Protein AF-0000000076642190 (afdb_homodimer)

Secondary structure (DSSP, 8-state):
-GGGHHHHHHHHHHHHHHHHHHHTTGGGS--TT--HHHHHHHHHHHHHTT-HHHHHHHHHHHHHHTTTSHHHHHHHHHHHHHHHHTT-HHHHHHHHHHHHHH-TT-TTHHHHHHHHHHHHHHH---TTS--HHHHHHHHHHHHHHHH-TT-TTHHHHHHHHHHHHHHHHHHHHHHHHHHHHTT-HHHHHHHHHHHHHH-TTSHHHHHHHHHHHHHHHHHHHTS-HHHHHHHHHHHHHHHHHHHHH-TT-TTHHHHHHHHHHHHHHHHHHHHHHHHHHHHT--------/--TTHHHHHHHHHHHHHHHHHHHTTGGGS--TT--HHHHHHHHHHHHHTT-HHHHHHHHHHHHHHTTTSHHHHHHHHHHHHHHHHTT-HHHHHHHHHHHHHH-TT-TTHHHHHHHHHHHHHHH---TTS--HHHHHHHHHHHHHHHH-TT-TTHHHHHHHHHHHHHHHHHHHHHHHHHHHHTT-HHHHHHHHHHHHHH-TTSHHHHHHHHHHHHHHHHHHHTS-HHHHHHHHHHHHHHHHHHHHH-TT-TTHHHHHHHHHHHHHHHHHHHHHHHHHHHHT--------

Structure (mmCIF, N/CA/C/O backbone):
data_AF-0000000076642190-model_v1
#
loop_
_entity.id
_entity.type
_entity.pdbx_description
1 polymer 'Beta-barrel assembly machine subunit BamD'
#
loop_
_atom_site.group_PDB
_atom_site.id
_atom_site.type_symbol
_atom_site.label_atom_id
_atom_site.label_alt_id
_atom_site.label_comp_id
_atom_site.label_asym_id
_atom_site.label_entity_id
_atom_site.label_seq_id
_atom_site.pdbx_PDB_ins_code
_atom_site.Cartn_x
_atom_site.Cartn_y
_atom_site.Cartn_z
_atom_site.occupancy
_atom_site.B_iso_or_equiv
_atom_site.auth_seq_id
_atom_site.auth_comp_id
_atom_site.auth_asym_id
_atom_site.auth_atom_id
_atom_site.pdbx_PDB_model_num
ATOM 1 N N . MET A 1 1 ? 48.625 30.312 49.156 1 32.28 1 MET A N 1
ATOM 2 C CA . MET A 1 1 ? 47.188 30.219 49.156 1 32.28 1 MET A CA 1
ATOM 3 C C . MET A 1 1 ? 46.625 30.75 47.844 1 32.28 1 MET A C 1
ATOM 5 O O . MET A 1 1 ? 45.406 30.953 47.688 1 32.28 1 MET A O 1
ATOM 9 N N . ILE A 1 2 ? 47.438 31.172 46.812 1 46.28 2 ILE A N 1
ATOM 10 C CA . ILE A 1 2 ? 47.219 32 45.625 1 46.28 2 ILE A CA 1
ATOM 11 C C . ILE A 1 2 ? 46.438 31.219 44.594 1 46.28 2 ILE A C 1
ATOM 13 O O . ILE A 1 2 ? 45.875 31.797 43.656 1 46.28 2 ILE A O 1
ATOM 17 N N . SER A 1 3 ? 46.625 29.922 44.5 1 53.72 3 SER A N 1
ATOM 18 C CA . SER A 1 3 ? 46.344 29.25 43.219 1 53.72 3 SER A CA 1
ATOM 19 C C . SER A 1 3 ? 44.875 28.984 43.031 1 53.72 3 SER A C 1
ATOM 21 O O . SER A 1 3 ? 44.438 28.453 42 1 53.72 3 SER A O 1
ATOM 23 N N . ASN A 1 4 ? 44.062 29.094 44.094 1 54.88 4 ASN A N 1
ATOM 24 C CA . ASN A 1 4 ? 42.688 28.594 43.938 1 54.88 4 ASN A CA 1
ATOM 25 C C . ASN A 1 4 ? 41.781 29.641 43.281 1 54.88 4 ASN A C 1
ATOM 27 O O . ASN A 1 4 ? 40.562 29.453 43.188 1 54.88 4 ASN A O 1
ATOM 31 N N . SER A 1 5 ? 42.375 30.875 43.031 1 60.66 5 SER A N 1
ATOM 32 C CA . SER A 1 5 ? 41.531 31.969 42.531 1 60.66 5 SER A CA 1
ATOM 33 C C . SER A 1 5 ? 41.219 31.781 41.031 1 60.66 5 SER A C 1
ATOM 35 O O . SER A 1 5 ? 40.188 32.25 40.562 1 60.66 5 SER A O 1
ATOM 37 N N . THR A 1 6 ? 42.062 31.031 40.281 1 64.56 6 THR A N 1
ATOM 38 C CA . THR A 1 6 ? 41.844 30.906 38.844 1 64.56 6 THR A CA 1
ATOM 39 C C . THR A 1 6 ? 40.719 29.953 38.562 1 64.56 6 THR A C 1
ATOM 41 O O . THR A 1 6 ? 39.969 30.125 37.594 1 64.56 6 THR A O 1
ATOM 44 N N . SER A 1 7 ? 40.531 29 39.531 1 65.19 7 SER A N 1
ATOM 45 C CA . SER A 1 7 ? 39.469 28.031 39.281 1 65.19 7 SER A CA 1
ATOM 46 C C . SER A 1 7 ? 38.094 28.641 39.531 1 65.19 7 SER A C 1
ATOM 48 O O . SER A 1 7 ? 37.156 28.422 38.75 1 65.19 7 SER A O 1
ATOM 50 N N . PHE A 1 8 ? 38.156 29.562 40.562 1 63.38 8 PHE A N 1
ATOM 51 C CA . PHE A 1 8 ? 36.844 30.156 40.875 1 63.38 8 PHE A CA 1
ATOM 52 C C . PHE A 1 8 ? 36.406 31.156 39.812 1 63.38 8 PHE A C 1
ATOM 54 O O . PHE A 1 8 ? 35.25 31.219 39.469 1 63.38 8 PHE A O 1
ATOM 61 N N . PHE A 1 9 ? 37.406 31.875 39.156 1 61.81 9 PHE A N 1
ATOM 62 C CA . PHE A 1 9 ? 37.094 32.812 38.094 1 61.81 9 PHE A CA 1
ATOM 63 C C . PHE A 1 9 ? 36.625 32.094 36.844 1 61.81 9 PHE A C 1
ATOM 65 O O . PHE A 1 9 ? 35.688 32.5 36.188 1 61.81 9 PHE A O 1
ATOM 72 N N . ARG A 1 10 ? 37.094 30.953 36.562 1 64.94 10 ARG A N 1
ATOM 73 C CA . ARG A 1 10 ? 36.688 30.172 35.406 1 64.94 10 ARG A CA 1
ATOM 74 C C . ARG A 1 10 ? 35.281 29.594 35.625 1 64.94 10 ARG A C 1
ATOM 76 O O . ARG A 1 10 ? 34.5 29.531 34.688 1 64.94 10 ARG A O 1
ATOM 83 N N . ILE A 1 11 ? 35.125 29.391 37 1 70.19 11 ILE A N 1
ATOM 84 C CA . ILE A 1 11 ? 33.781 28.828 37.281 1 70.19 11 ILE A CA 1
ATOM 85 C C . ILE A 1 11 ? 32.75 29.938 37.281 1 70.19 11 ILE A C 1
ATOM 87 O O . ILE A 1 11 ? 31.656 29.766 36.75 1 70.19 11 ILE A O 1
ATOM 91 N N . SER A 1 12 ? 33.125 31.078 37.75 1 65.81 12 SER A N 1
ATOM 92 C CA . SER A 1 12 ? 32.156 32.188 37.719 1 65.81 12 SER A CA 1
ATOM 93 C C . SER A 1 12 ? 31.922 32.688 36.312 1 65.81 12 SER A C 1
ATOM 95 O O . SER A 1 12 ? 30.781 32.969 35.938 1 65.81 12 SER A O 1
ATOM 97 N N . CYS A 1 13 ? 32.969 32.656 35.531 1 63.41 13 CYS A N 1
ATOM 98 C CA . CYS A 1 13 ? 32.781 33.031 34.125 1 63.41 13 CYS A CA 1
ATOM 99 C C . CYS A 1 13 ? 31.938 31.984 33.406 1 63.41 13 CYS A C 1
ATOM 101 O O . CYS A 1 13 ? 31.109 32.312 32.531 1 63.41 13 CYS A O 1
ATOM 103 N N . LEU A 1 14 ? 32.094 30.734 33.844 1 64.31 14 LEU A N 1
ATOM 104 C CA . LEU A 1 14 ? 31.266 29.688 33.219 1 64.31 14 LEU A CA 1
ATOM 105 C C . LEU A 1 14 ? 29.812 29.828 33.656 1 64.31 14 LEU A C 1
ATOM 107 O O . LEU A 1 14 ? 28.891 29.625 32.875 1 64.31 14 LEU A O 1
ATOM 111 N N . MET A 1 15 ? 29.641 30.266 34.875 1 61.72 15 MET A N 1
ATOM 112 C CA . MET A 1 15 ? 28.281 30.438 35.344 1 61.72 15 MET A CA 1
ATOM 113 C C . MET A 1 15 ? 27.625 31.656 34.688 1 61.72 15 MET A C 1
ATOM 115 O O . MET A 1 15 ? 26.438 31.641 34.344 1 61.72 15 MET A O 1
ATOM 119 N N . VAL A 1 16 ? 28.359 32.719 34.438 1 60.5 16 VAL A N 1
ATOM 120 C CA . VAL A 1 16 ? 27.828 33.906 33.781 1 60.5 16 VAL A CA 1
ATOM 121 C C . VAL A 1 16 ? 27.531 33.594 32.312 1 60.5 16 VAL A C 1
ATOM 123 O O . VAL A 1 16 ? 26.531 34.031 31.766 1 60.5 16 VAL A O 1
ATOM 126 N N . ALA A 1 17 ? 28.297 32.75 31.719 1 58.72 17 ALA A N 1
ATOM 127 C CA . ALA A 1 17 ? 28.062 32.375 30.312 1 58.72 17 ALA A CA 1
ATOM 128 C C . ALA A 1 17 ? 26.781 31.547 30.172 1 58.72 17 ALA A C 1
ATOM 130 O O . ALA A 1 17 ? 26.047 31.703 29.203 1 58.72 17 ALA A O 1
ATOM 131 N N . ILE A 1 18 ? 26.484 30.844 31.156 1 57 18 ILE A N 1
ATOM 132 C CA . ILE A 1 18 ? 25.281 30.016 31.078 1 57 18 ILE A CA 1
ATOM 133 C C . ILE A 1 18 ? 24.047 30.906 31.266 1 57 18 ILE A C 1
ATOM 135 O O . ILE A 1 18 ? 23 30.656 30.656 1 57 18 ILE A O 1
ATOM 139 N N . THR A 1 19 ? 24.094 31.969 32.062 1 53.94 19 THR A N 1
ATOM 140 C CA . THR A 1 19 ? 22.922 32.781 32.312 1 53.94 19 THR A CA 1
ATOM 141 C C . THR A 1 19 ? 22.594 33.625 31.062 1 53.94 19 THR A C 1
ATOM 143 O O . THR A 1 19 ? 21.438 34 30.844 1 53.94 19 THR A O 1
ATOM 146 N N . VAL A 1 20 ? 23.5 34.031 30.234 1 51.38 20 VAL A N 1
ATOM 147 C CA . VAL A 1 20 ? 23.188 34.812 29.047 1 51.38 20 VAL A CA 1
ATOM 148 C C . VAL A 1 20 ? 22.422 33.969 28.047 1 51.38 20 VAL A C 1
ATOM 150 O O . VAL A 1 20 ? 21.594 34.469 27.281 1 51.38 20 VAL A O 1
ATOM 153 N N . LEU A 1 21 ? 22.531 32.75 28.078 1 50.72 21 LEU A N 1
ATOM 154 C CA . LEU A 1 21 ? 21.859 31.953 27.047 1 50.72 21 LEU A CA 1
ATOM 155 C C . LEU A 1 21 ? 20.359 31.859 27.328 1 50.72 21 LEU A C 1
ATOM 157 O O . LEU A 1 21 ? 19.578 31.609 26.406 1 50.72 21 LEU A O 1
ATOM 161 N N . ILE A 1 22 ? 20 32.062 28.547 1 49.31 22 ILE A N 1
ATOM 162 C CA . ILE A 1 22 ? 18.594 31.875 28.875 1 49.31 22 ILE A CA 1
ATOM 163 C C . ILE A 1 22 ? 17.812 33.125 28.531 1 49.31 22 ILE A C 1
ATOM 165 O O . ILE A 1 22 ? 16.641 33.062 28.141 1 49.31 22 ILE A O 1
ATOM 169 N N . SER A 1 23 ? 18.297 34.344 28.578 1 49.44 23 SER A N 1
ATOM 170 C CA . SER A 1 23 ? 17.531 35.594 28.531 1 49.44 23 SER A CA 1
ATOM 171 C C . SER A 1 23 ? 16.969 35.812 27.141 1 49.44 23 SER A C 1
ATOM 173 O O . SER A 1 23 ? 15.945 36.5 26.984 1 49.44 23 SER A O 1
ATOM 175 N N . CYS A 1 24 ? 17.484 35.5 26.078 1 51.12 24 CYS A N 1
ATOM 176 C CA . CYS A 1 24 ? 17.156 35.844 24.703 1 51.12 24 CYS A CA 1
ATOM 177 C C . CYS A 1 24 ? 15.898 35.094 24.25 1 51.12 24 CYS A C 1
ATOM 179 O O . CYS A 1 24 ? 15.375 35.375 23.172 1 51.12 24 CYS A O 1
ATOM 181 N N . LYS A 1 25 ? 15.461 34.156 24.812 1 57.41 25 LYS A N 1
ATOM 182 C CA . LYS A 1 25 ? 14.383 33.312 24.312 1 57.41 25 LYS A CA 1
ATOM 183 C C . LYS A 1 25 ? 13.055 34.062 24.312 1 57.41 25 LYS A C 1
ATOM 185 O O . LYS A 1 25 ? 12.281 33.969 23.359 1 57.41 25 LYS A O 1
ATOM 190 N N . ASN A 1 26 ? 12.734 34.969 25.328 1 60.22 26 ASN A N 1
ATOM 191 C CA . ASN A 1 26 ? 11.414 35.562 25.547 1 60.22 26 ASN A CA 1
ATOM 192 C C . ASN A 1 26 ? 11.148 36.719 24.594 1 60.22 26 ASN A C 1
ATOM 194 O O . ASN A 1 26 ? 10.016 36.906 24.141 1 60.22 26 ASN A O 1
ATOM 198 N N . GLU A 1 27 ? 12.164 37.375 24.047 1 65.5 27 GLU A N 1
ATOM 199 C CA . GLU A 1 27 ? 11.969 38.562 23.219 1 65.5 27 GLU A CA 1
ATOM 200 C C . GLU A 1 27 ? 11.57 38.156 21.797 1 65.5 27 GLU A C 1
ATOM 202 O O . GLU A 1 27 ? 10.93 38.938 21.094 1 65.5 27 GLU A O 1
ATOM 207 N N . ASP A 1 28 ? 11.664 36.938 21.469 1 76.62 28 ASP A N 1
ATOM 208 C CA . ASP A 1 28 ? 11.445 36.531 20.094 1 76.62 28 ASP A CA 1
ATOM 209 C C . ASP A 1 28 ? 10.031 35.969 19.906 1 76.62 28 ASP A C 1
ATOM 211 O O . ASP A 1 28 ? 9.602 35.719 18.781 1 76.62 28 ASP A O 1
ATOM 215 N N . LEU A 1 29 ? 9.383 36 20.953 1 85.31 29 LEU A N 1
ATOM 216 C CA . LEU A 1 29 ? 8.008 35.5 20.828 1 85.31 29 LEU A CA 1
ATOM 217 C C . LEU A 1 29 ? 7.062 36.656 20.453 1 85.31 29 LEU A C 1
ATOM 219 O O . LEU A 1 29 ? 7.285 37.812 20.828 1 85.31 29 LEU A O 1
ATOM 223 N N . ILE A 1 30 ? 6.113 36.281 19.641 1 89.31 30 ILE A N 1
ATOM 224 C CA . ILE A 1 30 ? 5.102 37.25 19.25 1 89.31 30 ILE A CA 1
ATOM 225 C C . ILE A 1 30 ? 4.336 37.719 20.484 1 89.31 30 ILE A C 1
ATOM 227 O O . ILE A 1 30 ? 3.979 36.938 21.344 1 89.31 30 ILE A O 1
ATOM 231 N N . GLN A 1 31 ? 4.168 39.094 20.609 1 84.56 31 GLN A N 1
ATOM 232 C CA . GLN A 1 31 ? 3.436 39.688 21.703 1 84.56 31 GLN A CA 1
ATOM 233 C C . GLN A 1 31 ? 2.154 40.375 21.219 1 84.56 31 GLN A C 1
ATOM 235 O O . GLN A 1 31 ? 2.037 40.688 20.031 1 84.56 31 GLN A O 1
ATOM 240 N N . ARG A 1 32 ? 1.308 40.469 22.156 1 83.75 32 ARG A N 1
ATOM 241 C CA . ARG A 1 32 ? 0.072 41.188 21.828 1 83.75 32 ARG A CA 1
ATOM 242 C C . ARG A 1 32 ? 0.361 42.594 21.344 1 83.75 32 ARG A C 1
ATOM 244 O O . ARG A 1 32 ? 1.18 43.312 21.922 1 83.75 32 ARG A O 1
ATOM 251 N N . GLY A 1 33 ? -0.269 42.969 20.25 1 84.75 33 GLY A N 1
ATOM 252 C CA . GLY A 1 33 ? -0.101 44.281 19.719 1 84.75 33 GLY A CA 1
ATOM 253 C C . GLY A 1 33 ? 0.952 44.375 18.625 1 84.75 33 GLY A C 1
ATOM 254 O O . GLY A 1 33 ? 1.081 45.375 17.938 1 84.75 33 GLY A O 1
ATOM 255 N N . ASP A 1 34 ? 1.653 43.25 18.453 1 90.94 34 ASP A N 1
ATOM 256 C CA . ASP A 1 34 ? 2.623 43.25 17.359 1 90.94 34 ASP A CA 1
ATOM 257 C C . ASP A 1 34 ? 1.938 43.469 16.016 1 90.94 34 ASP A C 1
ATOM 259 O O . ASP A 1 34 ? 0.86 42.938 15.766 1 90.94 34 ASP A O 1
ATOM 263 N N . THR A 1 35 ? 2.549 44.375 15.25 1 94.5 35 THR A N 1
ATOM 264 C CA . THR A 1 35 ? 2.078 44.5 13.867 1 94.5 35 THR A CA 1
ATOM 265 C C . THR A 1 35 ? 2.418 43.25 13.07 1 94.5 35 THR A C 1
ATOM 267 O O . THR A 1 35 ? 3.252 42.438 13.5 1 94.5 35 THR A O 1
ATOM 270 N N . LEU A 1 36 ? 1.825 43.094 11.977 1 96.06 36 LEU A N 1
ATOM 271 C CA . LEU A 1 36 ? 2.051 41.906 11.117 1 96.06 36 LEU A CA 1
ATOM 272 C C . LEU A 1 36 ? 3.514 41.844 10.695 1 96.06 36 LEU A C 1
ATOM 274 O O . LEU A 1 36 ? 4.137 40.781 10.82 1 96.06 36 LEU A O 1
ATOM 278 N N . PRO A 1 37 ? 4.184 42.875 10.227 1 97.12 37 PRO A N 1
ATOM 279 C CA . PRO A 1 37 ? 5.605 42.812 9.891 1 97.12 37 PRO A CA 1
ATOM 280 C C . PRO A 1 37 ? 6.48 42.438 11.086 1 97.12 37 PRO A C 1
ATOM 282 O O . PRO A 1 37 ? 7.438 41.656 10.938 1 97.12 37 PRO A O 1
ATOM 285 N N . THR A 1 38 ? 6.109 42.938 12.203 1 96.44 38 THR A N 1
ATOM 286 C CA . THR A 1 38 ? 6.875 42.625 13.406 1 96.44 38 THR A CA 1
ATOM 287 C C . THR A 1 38 ? 6.719 41.156 13.773 1 96.44 38 THR A C 1
ATOM 289 O O . THR A 1 38 ? 7.699 40.5 14.102 1 96.44 38 THR A O 1
ATOM 292 N N . ALA A 1 39 ? 5.484 40.688 13.734 1 96.44 39 ALA A N 1
ATOM 293 C CA . ALA A 1 39 ? 5.223 39.281 14.016 1 96.44 39 ALA A CA 1
ATOM 294 C C . ALA A 1 39 ? 6 38.375 13.062 1 96.44 39 ALA A C 1
ATOM 296 O O . ALA A 1 39 ? 6.594 37.375 13.484 1 96.44 39 ALA A O 1
ATOM 297 N N . TYR A 1 40 ? 6.047 38.75 11.867 1 97.88 40 TYR A N 1
ATOM 298 C CA . TYR A 1 40 ? 6.77 37.969 10.867 1 97.88 40 TYR A CA 1
ATOM 299 C C . TYR A 1 40 ? 8.266 37.969 11.156 1 97.88 40 TYR A C 1
ATOM 301 O O . TYR A 1 40 ? 8.914 36.906 11.086 1 97.88 40 TYR A O 1
ATOM 309 N N . LYS A 1 41 ? 8.797 39.094 11.414 1 97.62 41 LYS A N 1
ATOM 310 C CA . LYS A 1 41 ? 10.227 39.219 11.703 1 97.62 41 LYS A CA 1
ATOM 311 C C . LYS A 1 41 ? 10.609 38.344 12.906 1 97.62 41 LYS A C 1
ATOM 313 O O . LYS A 1 41 ? 11.656 37.688 12.891 1 97.62 41 LYS A O 1
ATOM 318 N N . LYS A 1 42 ? 9.812 38.375 13.883 1 96.94 42 LYS A N 1
ATOM 319 C CA . LYS A 1 42 ? 10.07 37.531 15.055 1 96.94 42 LYS A CA 1
ATOM 320 C C . LYS A 1 42 ? 10.016 36.062 14.711 1 96.94 42 LYS A C 1
ATOM 322 O O . LYS A 1 42 ? 10.836 35.281 15.188 1 96.94 42 LYS A O 1
ATOM 327 N N . SER A 1 43 ? 9 35.719 13.922 1 97.94 43 SER A N 1
ATOM 328 C CA . SER A 1 43 ? 8.875 34.312 13.477 1 97.94 43 SER A CA 1
ATOM 329 C C . SER A 1 43 ? 10.109 33.875 12.703 1 97.94 43 SER A C 1
ATOM 331 O O . SER A 1 43 ? 10.633 32.781 12.93 1 97.94 43 SER A O 1
ATOM 333 N N . MET A 1 44 ? 10.609 34.719 11.836 1 98.25 44 MET A N 1
ATOM 334 C CA . MET A 1 44 ? 11.797 34.406 11.047 1 98.25 44 MET A CA 1
ATOM 335 C C . MET A 1 44 ? 13.023 34.281 11.938 1 98.25 44 MET A C 1
ATOM 337 O O . MET A 1 44 ? 13.906 33.469 11.68 1 98.25 44 MET A O 1
ATOM 341 N N . SER A 1 45 ? 13.078 35.125 12.93 1 97.75 45 SER A N 1
ATOM 342 C CA . SER A 1 45 ? 14.195 35.062 13.867 1 97.75 45 SER A CA 1
ATOM 343 C C . SER A 1 45 ? 14.234 33.688 14.57 1 97.75 45 SER A C 1
ATOM 345 O O . SER A 1 45 ? 15.305 33.094 14.719 1 97.75 45 SER A O 1
ATOM 347 N N . LEU A 1 46 ? 13.062 33.25 15 1 97.69 46 LEU A N 1
ATOM 348 C CA . LEU A 1 46 ? 12.969 31.906 15.602 1 97.69 46 LEU A CA 1
ATOM 349 C C . LEU A 1 46 ? 13.445 30.828 14.633 1 97.69 46 LEU A C 1
ATOM 351 O O . LEU A 1 46 ? 14.219 29.953 15.016 1 97.69 46 LEU A O 1
ATOM 355 N N . PHE A 1 47 ? 13.055 30.953 13.445 1 98.31 47 PHE A N 1
ATOM 356 C CA . PHE A 1 47 ? 13.422 29.984 12.422 1 98.31 47 PHE A CA 1
ATOM 357 C C . PHE A 1 47 ? 14.922 29.984 12.18 1 98.31 47 PHE A C 1
ATOM 359 O O . PHE A 1 47 ? 15.555 28.922 12.133 1 98.31 47 PHE A O 1
ATOM 366 N N . GLN A 1 48 ? 15.461 31.125 12.031 1 98 48 GLN A N 1
ATOM 367 C CA . GLN A 1 48 ? 16.875 31.281 11.734 1 98 48 GLN A CA 1
ATOM 368 C C . GLN A 1 48 ? 17.734 30.797 12.906 1 98 48 GLN A C 1
ATOM 370 O O . GLN A 1 48 ? 18.859 30.344 12.711 1 98 48 GLN A O 1
ATOM 375 N N . SER A 1 49 ? 17.188 30.828 14.094 1 97.25 49 SER A N 1
ATOM 376 C CA . SER A 1 49 ? 17.906 30.391 15.289 1 97.25 49 SER A CA 1
ATOM 377 C C . SER A 1 49 ? 17.75 28.891 15.516 1 97.25 49 SER A C 1
ATOM 379 O O . SER A 1 49 ? 18.266 28.344 16.484 1 97.25 49 SER A O 1
ATOM 381 N N . GLY A 1 50 ? 16.938 28.234 14.695 1 97.5 50 GLY A N 1
ATOM 382 C CA . GLY A 1 50 ? 16.766 26.781 14.789 1 97.5 50 GLY A CA 1
ATOM 383 C C . GLY A 1 50 ? 15.664 26.375 15.75 1 97.5 50 GLY A C 1
ATOM 384 O O . GLY A 1 50 ? 15.5 25.188 16.047 1 97.5 50 GLY A O 1
ATOM 385 N N . GLU A 1 51 ? 15.031 27.328 16.281 1 97.31 51 GLU A N 1
ATOM 386 C CA . GLU A 1 51 ? 13.898 27.047 17.156 1 97.31 51 GLU A CA 1
ATOM 387 C C . GLU A 1 51 ? 12.648 26.719 16.344 1 97.31 51 GLU A C 1
ATOM 389 O O . GLU A 1 51 ? 11.648 27.438 16.422 1 97.31 51 GLU A O 1
ATOM 394 N N . TYR A 1 52 ? 12.609 25.609 15.734 1 98 52 TYR A N 1
ATOM 395 C CA . TYR A 1 52 ? 11.648 25.312 14.672 1 98 52 TYR A CA 1
ATOM 396 C C . TYR A 1 52 ? 10.258 25.094 15.242 1 98 52 TYR A C 1
ATOM 398 O O . TYR A 1 52 ? 9.258 25.469 14.625 1 98 52 TYR A O 1
ATOM 406 N N . SER A 1 53 ? 10.172 24.469 16.406 1 95.69 53 SER A N 1
ATOM 407 C CA . SER A 1 53 ? 8.859 24.281 17 1 95.69 53 SER A CA 1
ATOM 408 C C . SER A 1 53 ? 8.188 25.609 17.312 1 95.69 53 SER A C 1
ATOM 410 O O . SER A 1 53 ? 7.023 25.828 16.969 1 95.69 53 SER A O 1
ATOM 412 N N . ASP A 1 54 ? 8.938 26.484 17.922 1 94.88 54 ASP A N 1
ATOM 413 C CA . ASP A 1 54 ? 8.422 27.812 18.234 1 94.88 54 ASP A CA 1
ATOM 414 C C . ASP A 1 54 ? 8.148 28.609 16.953 1 94.88 54 ASP A C 1
ATOM 416 O O . ASP A 1 54 ? 7.164 29.344 16.891 1 94.88 54 ASP A O 1
ATOM 420 N N . ALA A 1 55 ? 9.031 28.422 16.031 1 97.69 55 ALA A N 1
ATOM 421 C CA . ALA A 1 55 ? 8.836 29.109 14.758 1 97.69 55 ALA A CA 1
ATOM 422 C C . ALA A 1 55 ? 7.527 28.688 14.102 1 97.69 55 ALA A C 1
ATOM 424 O O . ALA A 1 55 ? 6.793 29.531 13.57 1 97.69 55 ALA A O 1
ATOM 425 N N . ALA A 1 56 ? 7.234 27.375 14.117 1 96.81 56 ALA A N 1
ATOM 426 C CA . ALA A 1 56 ? 5.992 26.875 13.523 1 96.81 56 ALA A CA 1
ATOM 427 C C . ALA A 1 56 ? 4.777 27.562 14.148 1 96.81 56 ALA A C 1
ATOM 429 O O . ALA A 1 56 ? 3.896 28.047 13.438 1 96.81 56 ALA A O 1
ATOM 430 N N . GLU A 1 57 ? 4.805 27.672 15.438 1 93.06 57 GLU A N 1
ATOM 431 C CA . GLU A 1 57 ? 3.701 28.312 16.141 1 93.06 57 GLU A CA 1
ATOM 432 C C . GLU A 1 57 ? 3.602 29.781 15.766 1 93.06 57 GLU A C 1
ATOM 434 O O . GLU A 1 57 ? 2.504 30.312 15.57 1 93.06 57 GLU A O 1
ATOM 439 N N . ALA A 1 58 ? 4.695 30.391 15.734 1 95.19 58 ALA A N 1
ATOM 440 C CA . ALA A 1 58 ? 4.73 31.812 15.391 1 95.19 58 ALA A CA 1
ATOM 441 C C . ALA A 1 58 ? 4.238 32.031 13.961 1 95.19 58 ALA A C 1
ATOM 443 O O . ALA A 1 58 ? 3.467 32.969 13.711 1 95.19 58 ALA A O 1
ATOM 444 N N . PHE A 1 59 ? 4.605 31.188 13.023 1 97.5 59 PHE A N 1
ATOM 445 C CA . PHE A 1 59 ? 4.164 31.344 11.641 1 97.5 59 PHE A CA 1
ATOM 446 C C . PHE A 1 59 ? 2.664 31.094 11.523 1 97.5 59 PHE A C 1
ATOM 448 O O . PHE A 1 59 ? 1.989 31.719 10.703 1 97.5 59 PHE A O 1
ATOM 455 N N . GLU A 1 60 ? 2.174 30.172 12.305 1 94.62 60 GLU A N 1
ATOM 456 C CA . GLU A 1 60 ? 0.727 29.984 12.32 1 94.62 60 GLU A CA 1
ATOM 457 C C . GLU A 1 60 ? -0 31.266 12.695 1 94.62 60 GLU A C 1
ATOM 459 O O . GLU A 1 60 ? -1.03 31.594 12.102 1 94.62 60 GLU A O 1
ATOM 464 N N . THR A 1 61 ? 0.531 32 13.648 1 92.5 61 THR A N 1
ATOM 465 C CA . THR A 1 61 ? -0.039 33.281 14.055 1 92.5 61 THR A CA 1
ATOM 466 C C . THR A 1 61 ? 0.025 34.281 12.914 1 92.5 61 THR A C 1
ATOM 468 O O . THR A 1 61 ? -0.952 35 12.641 1 92.5 61 THR A O 1
ATOM 471 N N . VAL A 1 62 ? 1.113 34.312 12.258 1 96.38 62 VAL A N 1
ATOM 472 C CA . VAL A 1 62 ? 1.301 35.219 11.141 1 96.38 62 VAL A CA 1
ATOM 473 C C . VAL A 1 62 ? 0.309 34.906 10.023 1 96.38 62 VAL A C 1
ATOM 475 O O . VAL A 1 62 ? -0.24 35.812 9.391 1 96.38 62 VAL A O 1
ATOM 478 N N . ILE A 1 63 ? 0.078 33.625 9.75 1 95.5 63 ILE A N 1
ATOM 479 C CA . ILE A 1 63 ? -0.864 33.188 8.727 1 95.5 63 ILE A CA 1
ATOM 480 C C . ILE A 1 63 ? -2.268 33.688 9.078 1 95.5 63 ILE A C 1
ATOM 482 O O . ILE A 1 63 ? -2.988 34.188 8.211 1 95.5 63 ILE A O 1
ATOM 486 N N . GLU A 1 64 ? -2.598 33.594 10.312 1 89.19 64 GLU A N 1
ATOM 487 C CA . GLU A 1 64 ? -3.924 34 10.766 1 89.19 64 GLU A CA 1
ATOM 488 C C . GLU A 1 64 ? -4.105 35.531 10.641 1 89.19 64 GLU A C 1
ATOM 490 O O . GLU A 1 64 ? -5.141 36 10.156 1 89.19 64 GLU A O 1
ATOM 495 N N . LEU A 1 65 ? -3.096 36.25 11.008 1 90.44 65 LEU A N 1
ATOM 496 C CA . LEU A 1 65 ? -3.148 37.719 11.008 1 90.44 65 LEU A CA 1
ATOM 497 C C . LEU A 1 65 ? -3.059 38.25 9.586 1 90.44 65 LEU A C 1
ATOM 499 O O . LEU A 1 65 ? -3.637 39.312 9.289 1 90.44 65 LEU A O 1
ATOM 503 N N . GLY A 1 66 ? -2.355 37.562 8.828 1 94.88 66 GLY A N 1
ATOM 504 C CA . GLY A 1 66 ? -2.027 38.125 7.527 1 94.88 66 GLY A CA 1
ATOM 505 C C . GLY A 1 66 ? -2.662 37.344 6.379 1 94.88 66 GLY A C 1
ATOM 506 O O . GLY A 1 66 ? -2.084 37.25 5.297 1 94.88 66 GLY A O 1
ATOM 507 N N . ARG A 1 67 ? -3.795 36.75 6.609 1 90.81 67 ARG A N 1
ATOM 508 C CA . ARG A 1 67 ? -4.48 36.031 5.543 1 90.81 67 ARG A CA 1
ATOM 509 C C . ARG A 1 67 ? -4.645 36.906 4.305 1 90.81 67 ARG A C 1
ATOM 511 O O . ARG A 1 67 ? -5.078 38.062 4.406 1 90.81 67 ARG A O 1
ATOM 518 N N . GLY A 1 68 ? -4.219 36.406 3.201 1 92.69 68 GLY A N 1
ATOM 519 C CA . GLY A 1 68 ? -4.375 37.125 1.938 1 92.69 68 GLY A CA 1
ATOM 520 C C . GLY A 1 68 ? -3.232 38.094 1.645 1 92.69 68 GLY A C 1
ATOM 521 O O . GLY A 1 68 ? -3.201 38.719 0.586 1 92.69 68 GLY A O 1
ATOM 522 N N . THR A 1 69 ? -2.316 38.281 2.572 1 95.94 69 THR A N 1
ATOM 523 C CA . THR A 1 69 ? -1.178 39.156 2.373 1 95.94 69 THR A CA 1
ATOM 524 C C . THR A 1 69 ? 0.065 38.375 1.979 1 95.94 69 THR A C 1
ATOM 526 O O . THR A 1 69 ? 0.076 37.156 2.059 1 95.94 69 THR A O 1
ATOM 529 N N . ASP A 1 70 ? 1.069 39.094 1.543 1 96.69 70 ASP A N 1
ATOM 530 C CA . ASP A 1 70 ? 2.35 38.5 1.22 1 96.69 70 ASP A CA 1
ATOM 531 C C . ASP A 1 70 ? 2.98 37.844 2.459 1 96.69 70 ASP A C 1
ATOM 533 O O . ASP A 1 70 ? 3.648 36.812 2.361 1 96.69 70 ASP A O 1
ATOM 537 N N . TYR A 1 71 ? 2.785 38.5 3.553 1 97.38 71 TYR A N 1
ATOM 538 C CA . TYR A 1 71 ? 3.309 37.938 4.789 1 97.38 71 TYR A CA 1
ATOM 539 C C . TYR A 1 71 ? 2.666 36.594 5.09 1 97.38 71 TYR A C 1
ATOM 541 O O . TYR A 1 71 ? 3.34 35.656 5.539 1 97.38 71 TYR A O 1
ATOM 549 N N . GLY A 1 72 ? 1.396 36.5 4.816 1 97.31 72 GLY A N 1
ATOM 550 C CA . GLY A 1 72 ? 0.703 35.25 5.004 1 97.31 72 GLY A CA 1
ATOM 551 C C . GLY A 1 72 ? 1.212 34.156 4.094 1 97.31 72 GLY A C 1
ATOM 552 O O . GLY A 1 72 ? 1.405 33 4.531 1 97.31 72 GLY A O 1
ATOM 553 N N . GLN A 1 73 ? 1.403 34.5 2.91 1 97.94 73 GLN A N 1
ATOM 554 C CA . GLN A 1 73 ? 1.935 33.531 1.936 1 97.94 73 GLN A CA 1
ATOM 555 C C . GLN A 1 73 ? 3.314 33.031 2.354 1 97.94 73 GLN A C 1
ATOM 557 O O . GLN A 1 73 ? 3.562 31.828 2.365 1 97.94 73 GLN A O 1
ATOM 562 N N . GLU A 1 74 ? 4.191 33.938 2.713 1 98.38 74 GLU A N 1
ATOM 563 C CA . GLU A 1 74 ? 5.539 33.562 3.131 1 98.38 74 GLU A CA 1
ATOM 564 C C . GLU A 1 74 ? 5.504 32.688 4.398 1 98.38 74 GLU A C 1
ATOM 566 O O . GLU A 1 74 ? 6.234 31.719 4.516 1 98.38 74 GLU A O 1
ATOM 571 N N . ALA A 1 75 ? 4.633 33.125 5.242 1 98.56 75 ALA A N 1
ATOM 572 C CA . ALA A 1 75 ? 4.52 32.406 6.512 1 98.56 75 ALA A CA 1
ATOM 573 C C . ALA A 1 75 ? 4.055 30.969 6.293 1 98.56 75 ALA A C 1
ATOM 575 O O . ALA A 1 75 ? 4.492 30.047 6.996 1 98.56 75 ALA A O 1
ATOM 576 N N . GLN A 1 76 ? 3.188 30.734 5.355 1 98.25 76 GLN A N 1
ATOM 577 C CA . GLN A 1 76 ? 2.723 29.391 5.051 1 98.25 76 GLN A CA 1
ATOM 578 C C . GLN A 1 76 ? 3.879 28.484 4.617 1 98.25 76 GLN A C 1
ATOM 580 O O . GLN A 1 76 ? 3.977 27.344 5.047 1 98.25 76 GLN A O 1
ATOM 585 N N . PHE A 1 77 ? 4.746 29 3.785 1 98.75 77 PHE A N 1
ATOM 586 C CA . PHE A 1 77 ? 5.906 28.234 3.334 1 98.75 77 PHE A CA 1
ATOM 587 C C . PHE A 1 77 ? 6.844 27.938 4.5 1 98.75 77 PHE A C 1
ATOM 589 O O . PHE A 1 77 ? 7.301 26.797 4.66 1 98.75 77 PHE A O 1
ATOM 596 N N . TYR A 1 78 ? 7.059 28.906 5.285 1 98.81 78 TYR A N 1
ATOM 597 C CA . TYR A 1 78 ? 8.031 28.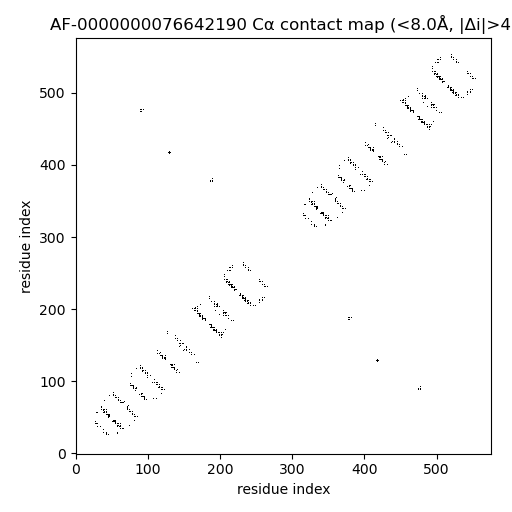734 6.359 1 98.81 78 TYR A CA 1
ATOM 598 C C . TYR A 1 78 ? 7.441 27.922 7.508 1 98.81 78 TYR A C 1
ATOM 600 O O . TYR A 1 78 ? 8.18 27.328 8.297 1 98.81 78 TYR A O 1
ATOM 608 N N . LEU A 1 79 ? 6.113 27.906 7.574 1 98.5 79 LEU A N 1
ATOM 609 C CA . LEU A 1 79 ? 5.492 26.938 8.477 1 98.5 79 LEU A CA 1
ATOM 610 C C . LEU A 1 79 ? 5.852 25.516 8.07 1 98.5 79 LEU A C 1
ATOM 612 O O . LEU A 1 79 ? 6.297 24.719 8.906 1 98.5 79 LEU A O 1
ATOM 616 N N . ALA A 1 80 ? 5.773 25.234 6.832 1 98.88 80 ALA A N 1
ATOM 617 C CA . ALA A 1 80 ? 6.152 23.922 6.316 1 98.88 80 ALA A CA 1
ATOM 618 C C . ALA A 1 80 ? 7.633 23.656 6.559 1 98.88 80 ALA A C 1
ATOM 620 O O . ALA A 1 80 ? 8 22.562 7.027 1 98.88 80 ALA A O 1
ATOM 621 N N . GLU A 1 81 ? 8.453 24.656 6.309 1 98.94 81 GLU A N 1
ATOM 622 C CA . GLU A 1 81 ? 9.883 24.547 6.551 1 98.94 81 GLU A CA 1
ATOM 623 C C . GLU A 1 81 ? 10.18 24.25 8.016 1 98.94 81 GLU A C 1
ATOM 625 O O . GLU A 1 81 ? 11.078 23.469 8.336 1 98.94 81 GLU A O 1
ATOM 630 N N . SER A 1 82 ? 9.484 24.922 8.828 1 98.81 82 SER A N 1
ATOM 631 C CA . SER A 1 82 ? 9.688 24.734 10.258 1 98.81 82 SER A CA 1
ATOM 632 C C . SER A 1 82 ? 9.359 23.297 10.68 1 98.81 82 SER A C 1
ATOM 634 O O . SER A 1 82 ? 10.148 22.656 11.383 1 98.81 82 SER A O 1
ATOM 636 N N . TYR A 1 83 ? 8.273 22.797 10.203 1 98.62 83 TYR A N 1
ATOM 637 C CA . TYR A 1 83 ? 7.91 21.422 10.5 1 98.62 83 TYR A CA 1
ATOM 638 C C . TYR A 1 83 ? 8.938 20.453 9.93 1 98.62 83 TYR A C 1
ATOM 640 O O . TYR A 1 83 ? 9.32 19.484 10.586 1 98.62 83 TYR A O 1
ATOM 648 N N . PHE A 1 84 ? 9.359 20.703 8.789 1 98.88 84 PHE A N 1
ATOM 649 C CA . PHE A 1 84 ? 10.336 19.844 8.141 1 98.88 84 PHE A CA 1
ATOM 650 C C . PHE A 1 84 ? 11.625 19.781 8.953 1 98.88 84 PHE A C 1
ATOM 652 O O . PHE A 1 84 ? 12.133 18.703 9.25 1 98.88 84 PHE A O 1
ATOM 659 N N . ASN A 1 85 ? 12.102 20.938 9.289 1 98.75 85 ASN A N 1
ATOM 660 C CA . ASN A 1 85 ? 13.367 21 10.023 1 98.75 85 ASN A CA 1
ATOM 661 C C . ASN A 1 85 ? 13.219 20.484 11.445 1 98.75 85 ASN A C 1
ATOM 663 O O . ASN A 1 85 ? 14.203 20.109 12.078 1 98.75 85 ASN A O 1
ATOM 667 N N . ASP A 1 86 ? 12.008 20.453 11.953 1 97.94 86 ASP A N 1
ATOM 668 C CA . ASP A 1 86 ? 11.719 19.891 13.273 1 97.94 86 ASP A CA 1
ATOM 669 C C . ASP A 1 86 ? 11.516 18.375 13.203 1 97.94 86 ASP A C 1
ATOM 671 O O . ASP A 1 86 ? 11.18 17.75 14.203 1 97.94 86 ASP A O 1
ATOM 675 N N . GLY A 1 87 ? 11.57 17.719 12.031 1 97.94 87 GLY A N 1
ATOM 676 C CA . GLY A 1 87 ? 11.414 16.297 11.844 1 97.94 87 GLY A CA 1
ATOM 677 C C . GLY A 1 87 ? 9.961 15.852 11.805 1 97.94 87 GLY A C 1
ATOM 678 O O . GLY A 1 87 ? 9.664 14.656 11.859 1 97.94 87 GLY A O 1
ATOM 679 N N . ARG A 1 88 ? 9.078 16.797 11.781 1 97.81 88 ARG A N 1
ATOM 680 C CA . ARG A 1 88 ? 7.652 16.516 11.68 1 97.81 88 ARG A CA 1
ATOM 681 C C . ARG A 1 88 ? 7.203 16.469 10.227 1 97.81 88 ARG A C 1
ATOM 683 O O . ARG A 1 88 ? 6.445 17.328 9.781 1 97.81 88 ARG A O 1
ATOM 690 N N . TYR A 1 89 ? 7.539 15.43 9.578 1 98.69 89 TYR A N 1
ATOM 691 C CA . TYR A 1 89 ? 7.496 15.383 8.125 1 98.69 89 TYR A CA 1
ATOM 692 C C . TYR A 1 89 ? 6.059 15.258 7.625 1 98.69 89 TYR A C 1
ATOM 694 O O . TYR A 1 89 ? 5.719 15.773 6.559 1 98.69 89 TYR A O 1
ATOM 702 N N . LEU A 1 90 ? 5.238 14.539 8.391 1 98.19 90 LEU A N 1
ATOM 703 C CA . LEU A 1 90 ? 3.84 14.445 7.992 1 98.19 90 LEU A CA 1
ATOM 704 C C . LEU A 1 90 ? 3.189 15.828 7.953 1 98.19 90 LEU A C 1
ATOM 706 O O . LEU A 1 90 ? 2.514 16.172 6.984 1 98.19 90 LEU A O 1
ATOM 710 N N . LEU A 1 91 ? 3.426 16.609 8.945 1 98.06 91 LEU A N 1
ATOM 711 C CA . LEU A 1 91 ? 2.879 17.969 9.008 1 98.06 91 LEU A CA 1
ATOM 712 C C . LEU A 1 91 ? 3.506 18.859 7.949 1 98.06 91 LEU A C 1
ATOM 714 O O . LEU A 1 91 ? 2.82 19.672 7.336 1 98.06 91 LEU A O 1
ATOM 718 N N . ALA A 1 92 ? 4.758 18.672 7.828 1 98.81 92 ALA A N 1
ATOM 719 C CA . ALA A 1 92 ? 5.445 19.422 6.789 1 98.81 92 ALA A CA 1
ATOM 720 C C . ALA A 1 92 ? 4.809 19.188 5.422 1 98.81 92 ALA A C 1
ATOM 722 O O . ALA A 1 92 ? 4.477 20.141 4.715 1 98.81 92 ALA A O 1
ATOM 723 N N . SER A 1 93 ? 4.621 17.922 5.082 1 98.69 93 SER A N 1
ATOM 724 C CA . SER A 1 93 ? 4.039 17.578 3.787 1 98.69 93 SER A CA 1
ATOM 725 C C . SER A 1 93 ? 2.66 18.203 3.619 1 98.69 93 SER A C 1
ATOM 727 O O . SER A 1 93 ? 2.344 18.75 2.559 1 98.69 93 SER A O 1
ATOM 729 N N . ALA A 1 94 ? 1.889 18.156 4.629 1 97.31 94 ALA A N 1
ATOM 730 C CA . ALA A 1 94 ? 0.548 18.734 4.574 1 97.31 94 ALA A CA 1
ATOM 731 C C . ALA A 1 94 ? 0.609 20.25 4.355 1 97.31 94 ALA A C 1
ATOM 733 O O . ALA A 1 94 ? -0.167 20.797 3.572 1 97.31 94 ALA A O 1
ATOM 734 N N . GLU A 1 95 ? 1.492 20.922 5.027 1 98.44 95 GLU A N 1
ATOM 735 C CA . GLU A 1 95 ? 1.585 22.375 4.934 1 98.44 95 GLU A CA 1
ATOM 736 C C . GLU A 1 95 ? 2.178 22.812 3.592 1 98.44 95 GLU A C 1
ATOM 738 O O . GLU A 1 95 ? 1.806 23.844 3.045 1 98.44 95 GLU A O 1
ATOM 743 N N . TYR A 1 96 ? 3.096 22.016 3.047 1 98.75 96 TYR A N 1
ATOM 744 C CA . TYR A 1 96 ? 3.562 22.281 1.69 1 98.75 96 TYR A CA 1
ATOM 745 C C . TYR A 1 96 ? 2.422 22.156 0.688 1 98.75 96 TYR A C 1
ATOM 747 O O . TYR A 1 96 ? 2.277 23 -0.205 1 98.75 96 TYR A O 1
ATOM 755 N N . ALA A 1 97 ? 1.685 21.125 0.891 1 97.94 97 ALA A N 1
ATOM 756 C CA . ALA A 1 97 ? 0.541 20.922 0.005 1 97.94 97 ALA A CA 1
ATOM 757 C C . ALA A 1 97 ? -0.447 22.094 0.115 1 97.94 97 ALA A C 1
ATOM 759 O O . ALA A 1 97 ? -0.979 22.547 -0.895 1 97.94 97 ALA A O 1
ATOM 760 N N . ARG A 1 98 ? -0.657 22.5 1.284 1 96.31 98 ARG A N 1
ATOM 761 C CA . ARG A 1 98 ? -1.544 23.641 1.489 1 96.31 98 ARG A CA 1
ATOM 762 C C . ARG A 1 98 ? -1.005 24.891 0.794 1 96.31 98 ARG A C 1
ATOM 764 O O . ARG A 1 98 ? -1.761 25.625 0.158 1 96.31 98 ARG A O 1
ATOM 771 N N . TYR A 1 99 ? 0.257 25.156 0.895 1 98.25 99 TYR A N 1
ATOM 772 C CA . TYR A 1 99 ? 0.898 26.297 0.25 1 98.25 99 TYR A CA 1
ATOM 773 C C . TYR A 1 99 ? 0.652 26.281 -1.254 1 98.25 99 TYR A C 1
ATOM 775 O O . TYR A 1 99 ? 0.263 27.297 -1.835 1 98.25 99 TYR A O 1
ATOM 783 N N . THR A 1 100 ? 0.826 25.078 -1.859 1 98.19 100 THR A N 1
ATOM 784 C CA . THR A 1 100 ? 0.727 25 -3.312 1 98.19 100 THR A CA 1
ATOM 785 C C . THR A 1 100 ? -0.726 25.125 -3.764 1 98.19 100 THR A C 1
ATOM 787 O O . THR A 1 100 ? -0.997 25.578 -4.879 1 98.19 100 THR A O 1
ATOM 790 N N . THR A 1 101 ? -1.626 24.797 -2.893 1 96.62 101 THR A N 1
ATOM 791 C CA . THR A 1 101 ? -3.045 24.906 -3.209 1 96.62 101 THR A CA 1
ATOM 792 C C . THR A 1 101 ? -3.525 26.344 -3.057 1 96.62 101 THR A C 1
ATOM 794 O O . THR A 1 101 ? -4.234 26.859 -3.922 1 96.62 101 THR A O 1
ATOM 797 N N . LEU A 1 102 ? -3.082 26.984 -2.043 1 96.19 102 LEU A N 1
ATOM 798 C CA . LEU A 1 102 ? -3.535 28.344 -1.727 1 96.19 102 LEU A CA 1
ATOM 799 C C . LEU A 1 102 ? -2.883 29.359 -2.648 1 96.19 102 LEU A C 1
ATOM 801 O O . LEU A 1 102 ? -3.477 30.406 -2.951 1 96.19 102 LEU A O 1
ATOM 805 N N . TYR A 1 103 ? -1.717 29.078 -3.064 1 97.12 103 TYR A N 1
ATOM 806 C CA . TYR A 1 103 ? -0.939 30.047 -3.828 1 97.12 103 TYR A CA 1
ATOM 807 C C . TYR A 1 103 ? -0.408 29.422 -5.113 1 97.12 103 TYR A C 1
ATOM 809 O O . TYR A 1 103 ? 0.802 29.25 -5.273 1 97.12 103 TYR A O 1
ATOM 817 N N . PRO A 1 104 ? -1.218 29.25 -6.156 1 95.81 104 PRO A N 1
ATOM 818 C CA . PRO A 1 104 ? -0.862 28.516 -7.371 1 95.81 104 PRO A CA 1
ATOM 819 C C . PRO A 1 104 ? 0.124 29.266 -8.258 1 95.81 104 PRO A C 1
ATOM 821 O O . PRO A 1 104 ? 0.733 28.688 -9.156 1 95.81 104 PRO A O 1
ATOM 824 N N . ARG A 1 105 ? 0.327 30.562 -7.996 1 94.94 105 ARG A N 1
ATOM 825 C CA . ARG A 1 105 ? 1.227 31.344 -8.836 1 94.94 105 ARG A CA 1
ATOM 826 C C . ARG A 1 105 ? 2.461 31.781 -8.055 1 94.94 105 ARG A C 1
ATOM 828 O O . ARG A 1 105 ? 3.25 32.594 -8.539 1 94.94 105 ARG A O 1
ATOM 835 N N . ALA A 1 106 ? 2.592 31.203 -6.879 1 96.75 106 ALA A N 1
ATOM 836 C CA . ALA A 1 106 ? 3.686 31.625 -6.012 1 96.75 106 ALA A CA 1
ATOM 837 C C . ALA A 1 106 ? 5.035 31.172 -6.562 1 96.75 106 ALA A C 1
ATOM 839 O O . ALA A 1 106 ? 5.137 30.109 -7.16 1 96.75 106 ALA A O 1
ATOM 840 N N . ASP A 1 107 ? 6.16 31.906 -6.297 1 95.75 107 ASP A N 1
ATOM 841 C CA . ASP A 1 107 ? 7.508 31.625 -6.781 1 95.75 107 ASP A CA 1
ATOM 842 C C . ASP A 1 107 ? 8.062 30.344 -6.168 1 95.75 107 ASP A C 1
ATOM 844 O O . ASP A 1 107 ? 8.828 29.625 -6.812 1 95.75 107 ASP A O 1
ATOM 848 N N . LYS A 1 108 ? 7.676 30.047 -4.902 1 98.06 108 LYS A N 1
ATOM 849 C CA . LYS A 1 108 ? 8.25 28.906 -4.188 1 98.06 108 LYS A CA 1
ATOM 850 C C . LYS A 1 108 ? 7.414 27.656 -4.395 1 98.06 108 LYS A C 1
ATOM 852 O O . LYS A 1 108 ? 7.609 26.656 -3.709 1 98.06 108 LYS A O 1
ATOM 857 N N . ARG A 1 109 ? 6.473 27.719 -5.32 1 98 109 ARG A N 1
ATOM 858 C CA . ARG A 1 109 ? 5.559 26.609 -5.547 1 98 109 ARG A CA 1
ATOM 859 C C . ARG A 1 109 ? 6.316 25.344 -5.941 1 98 109 ARG A C 1
ATOM 861 O O . ARG A 1 109 ? 6.047 24.266 -5.414 1 98 109 ARG A O 1
ATOM 868 N N . GLU A 1 110 ? 7.285 25.453 -6.848 1 98.31 110 GLU A N 1
ATOM 869 C CA . GLU A 1 110 ? 8.094 24.312 -7.273 1 98.31 110 GLU A CA 1
ATOM 870 C C . GLU A 1 110 ? 8.836 23.703 -6.094 1 98.31 110 GLU A C 1
ATOM 872 O O . GLU A 1 110 ? 8.812 22.469 -5.918 1 98.31 110 GLU A O 1
ATOM 877 N N . GLU A 1 111 ? 9.453 24.562 -5.316 1 98.62 111 GLU A N 1
ATOM 878 C CA . GLU A 1 111 ? 10.18 24.094 -4.141 1 98.62 111 GLU A CA 1
ATOM 879 C C . GLU A 1 111 ? 9.25 23.391 -3.162 1 98.62 111 GLU A C 1
ATOM 881 O O . GLU A 1 111 ? 9.602 22.359 -2.594 1 98.62 111 GLU A O 1
ATOM 886 N N . ALA A 1 112 ? 8.078 23.953 -3.025 1 98.88 112 ALA A N 1
ATOM 887 C CA . ALA A 1 112 ? 7.105 23.375 -2.102 1 98.88 112 ALA A CA 1
ATOM 888 C C . ALA A 1 112 ? 6.656 22 -2.568 1 98.88 112 ALA A C 1
ATOM 890 O O . ALA A 1 112 ? 6.535 21.078 -1.763 1 98.88 112 ALA A O 1
ATOM 891 N N . HIS A 1 113 ? 6.426 21.828 -3.838 1 98.81 113 HIS A N 1
ATOM 892 C CA . HIS A 1 113 ? 6.066 20.516 -4.371 1 98.81 113 HIS A CA 1
ATOM 893 C C . HIS A 1 113 ? 7.18 19.5 -4.133 1 98.81 113 HIS A C 1
ATOM 895 O O . HIS A 1 113 ? 6.914 18.359 -3.75 1 98.81 113 HIS A O 1
ATOM 901 N N . PHE A 1 114 ? 8.422 19.922 -4.359 1 98.88 114 PHE A N 1
ATOM 902 C CA . PHE A 1 114 ? 9.555 19.016 -4.133 1 98.88 114 PHE A CA 1
ATOM 903 C C . PHE A 1 114 ? 9.648 18.625 -2.664 1 98.88 114 PHE A C 1
ATOM 905 O O . PHE A 1 114 ? 9.797 17.453 -2.342 1 98.88 114 PHE A O 1
ATOM 912 N N . LYS A 1 115 ? 9.508 19.578 -1.823 1 98.94 115 LYS A N 1
ATOM 913 C CA . LYS A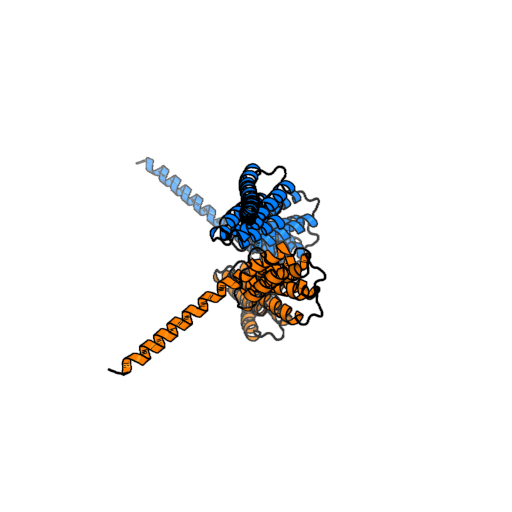 1 115 ? 9.672 19.344 -0.389 1 98.94 115 LYS A CA 1
ATOM 914 C C . LYS A 1 115 ? 8.516 18.516 0.169 1 98.94 115 LYS A C 1
ATOM 916 O O . LYS A 1 115 ? 8.703 17.734 1.098 1 98.94 115 LYS A O 1
ATOM 921 N N . GLU A 1 116 ? 7.34 18.688 -0.426 1 98.88 116 GLU A N 1
ATOM 922 C CA . GLU A 1 116 ? 6.242 17.781 -0.073 1 98.88 116 GLU A CA 1
ATOM 923 C C . GLU A 1 116 ? 6.617 16.328 -0.317 1 98.88 116 GLU A C 1
ATOM 925 O O . GLU A 1 116 ? 6.492 15.492 0.58 1 98.88 116 GLU A O 1
ATOM 930 N N . ALA A 1 117 ? 7.125 16.062 -1.469 1 98.94 117 ALA A N 1
ATOM 931 C CA . ALA A 1 117 ? 7.543 14.711 -1.828 1 98.94 117 ALA A CA 1
ATOM 932 C C . ALA A 1 117 ? 8.68 14.234 -0.928 1 98.94 117 ALA A C 1
ATOM 934 O O . ALA A 1 117 ? 8.656 13.102 -0.439 1 98.94 117 ALA A O 1
ATOM 935 N N . TYR A 1 118 ? 9.609 15.109 -0.682 1 98.94 118 TYR A N 1
ATOM 936 C CA . TYR A 1 118 ? 10.781 14.766 0.117 1 98.94 118 TYR A CA 1
ATOM 937 C C . TYR A 1 118 ? 10.391 14.484 1.562 1 98.94 118 TYR A C 1
ATOM 939 O O . TYR A 1 118 ? 11 13.641 2.223 1 98.94 118 TYR A O 1
ATOM 947 N N . SER A 1 119 ? 9.367 15.195 2.029 1 98.94 119 SER A N 1
ATOM 948 C CA . SER A 1 119 ? 8.859 14.898 3.365 1 98.94 119 SER A CA 1
ATOM 949 C C . SER A 1 119 ? 8.359 13.469 3.463 1 98.94 119 SER A C 1
ATOM 951 O O . SER A 1 119 ? 8.641 12.766 4.438 1 98.94 119 SER A O 1
ATOM 953 N N . TYR A 1 120 ? 7.723 12.969 2.463 1 98.81 120 TYR A N 1
ATOM 954 C CA . TYR A 1 120 ? 7.277 11.578 2.449 1 98.81 120 TYR A CA 1
ATOM 955 C C . TYR A 1 120 ? 8.461 10.633 2.311 1 98.81 120 TYR A C 1
ATOM 957 O O . TYR A 1 120 ? 8.445 9.523 2.855 1 98.81 120 TYR A O 1
ATOM 965 N N . TYR A 1 121 ? 9.469 11.023 1.557 1 98.88 121 TYR A N 1
ATOM 966 C CA . TYR A 1 121 ? 10.695 10.242 1.486 1 98.88 121 TYR A CA 1
ATOM 967 C C . TYR A 1 121 ? 11.281 10.023 2.875 1 98.88 121 TYR A C 1
ATOM 969 O O . TYR A 1 121 ? 11.703 8.906 3.209 1 98.88 121 TYR A O 1
ATOM 977 N N . LYS A 1 122 ? 11.25 11.086 3.643 1 98.81 122 LYS A N 1
ATOM 978 C CA . LYS A 1 122 ? 11.789 11.016 4.996 1 98.81 122 LYS A CA 1
ATOM 979 C C . LYS A 1 122 ? 10.922 10.133 5.891 1 98.81 122 LYS A C 1
ATOM 981 O O . LYS A 1 122 ? 11.414 9.531 6.848 1 98.81 122 LYS A O 1
ATOM 986 N N . LEU A 1 123 ? 9.641 10.008 5.547 1 98.38 123 LEU A N 1
ATOM 987 C CA . LEU A 1 123 ? 8.711 9.188 6.312 1 98.38 123 LEU A CA 1
ATOM 988 C C . LEU A 1 123 ? 8.82 7.723 5.906 1 98.38 123 LEU A C 1
ATOM 990 O O . LEU A 1 123 ? 8.312 6.84 6.605 1 98.38 123 LEU A O 1
ATOM 994 N N . SER A 1 124 ? 9.406 7.43 4.793 1 98.62 124 SER A N 1
ATOM 995 C CA . SER A 1 124 ? 9.508 6.07 4.273 1 98.62 124 SER A CA 1
ATOM 996 C C . SER A 1 124 ? 10.258 5.164 5.242 1 98.62 124 SER A C 1
ATOM 998 O O . SER A 1 124 ? 11.422 5.418 5.566 1 98.62 124 SER A O 1
ATOM 1000 N N . PRO A 1 125 ? 9.617 4.09 5.715 1 97.62 125 PRO A N 1
ATOM 1001 C CA . PRO A 1 125 ? 10.25 3.232 6.719 1 97.62 125 PRO A CA 1
ATOM 1002 C C . PRO A 1 125 ? 11.148 2.166 6.094 1 97.62 125 PRO A C 1
ATOM 1004 O O . PRO A 1 125 ? 11.352 2.156 4.879 1 97.62 125 PRO A O 1
ATOM 1007 N N . ARG A 1 126 ? 11.695 1.309 6.961 1 97.06 126 ARG A N 1
ATOM 1008 C CA . ARG A 1 126 ? 12.43 0.143 6.484 1 97.06 126 ARG A CA 1
ATOM 1009 C C . ARG A 1 126 ? 11.523 -0.78 5.672 1 97.06 126 ARG A C 1
ATOM 1011 O O . ARG A 1 126 ? 10.305 -0.751 5.824 1 97.06 126 ARG A O 1
ATOM 1018 N N . TYR A 1 127 ? 12.094 -1.628 4.828 1 97.31 127 TYR A N 1
ATOM 1019 C CA . TYR A 1 127 ? 11.359 -2.342 3.785 1 97.31 127 TYR A CA 1
ATOM 1020 C C . TYR A 1 127 ? 10.367 -3.322 4.391 1 97.31 127 TYR A C 1
ATOM 1022 O O . TYR A 1 127 ? 9.367 -3.67 3.76 1 97.31 127 TYR A O 1
ATOM 1030 N N . LYS A 1 128 ? 10.555 -3.801 5.637 1 95.25 128 LYS A N 1
ATOM 1031 C CA . LYS A 1 128 ? 9.727 -4.84 6.242 1 95.25 128 LYS A CA 1
ATOM 1032 C C . LYS A 1 128 ? 8.367 -4.289 6.66 1 95.25 128 LYS A C 1
ATOM 1034 O O . LYS A 1 128 ? 7.418 -5.047 6.852 1 95.25 128 LYS A O 1
ATOM 1039 N N . LEU A 1 129 ? 8.266 -2.988 6.816 1 94.25 129 LEU A N 1
ATOM 1040 C CA . LEU A 1 129 ? 7.066 -2.352 7.348 1 94.25 129 LEU A CA 1
ATOM 1041 C C . LEU A 1 129 ? 6.141 -1.914 6.219 1 94.25 129 LEU A C 1
ATOM 1043 O O . LEU A 1 129 ? 6.438 -2.139 5.043 1 94.25 129 LEU A O 1
ATOM 1047 N N . ASP A 1 130 ? 4.934 -1.4 6.625 1 93.88 130 ASP A N 1
ATOM 1048 C CA . ASP A 1 130 ? 3.984 -0.864 5.652 1 93.88 130 ASP A CA 1
ATOM 1049 C C . ASP A 1 130 ? 4.621 0.247 4.82 1 93.88 130 ASP A C 1
ATOM 1051 O O . ASP A 1 130 ? 5.285 1.131 5.363 1 93.88 130 ASP A O 1
ATOM 1055 N N . GLN A 1 131 ? 4.359 0.244 3.479 1 96.5 131 GLN A N 1
ATOM 1056 C CA . GLN A 1 131 ? 5.086 1.109 2.557 1 96.5 131 GLN A CA 1
ATOM 1057 C C . GLN A 1 131 ? 4.18 2.203 1.997 1 96.5 131 GLN A C 1
ATOM 1059 O O . GLN A 1 131 ? 4.387 2.678 0.879 1 96.5 131 GLN A O 1
ATOM 1064 N N . LYS A 1 132 ? 3.205 2.586 2.744 1 94 132 LYS A N 1
ATOM 1065 C CA . LYS A 1 132 ? 2.275 3.615 2.287 1 94 132 LYS A CA 1
ATOM 1066 C C . LYS A 1 132 ? 3.01 4.914 1.969 1 94 132 LYS A C 1
ATOM 1068 O O . LYS A 1 132 ? 2.832 5.484 0.892 1 94 132 LYS A O 1
ATOM 1073 N N . HIS A 1 133 ? 3.855 5.344 2.891 1 97.56 133 HIS A N 1
ATOM 1074 C CA . HIS A 1 133 ? 4.562 6.605 2.695 1 97.56 133 HIS A CA 1
ATOM 1075 C C . HIS A 1 133 ? 5.57 6.5 1.554 1 97.56 133 HIS A C 1
ATOM 1077 O O . HIS A 1 133 ? 5.805 7.473 0.836 1 97.56 133 HIS A O 1
ATOM 1083 N N . THR A 1 134 ? 6.137 5.324 1.374 1 98.56 134 THR A N 1
ATOM 1084 C CA . THR A 1 134 ? 7.043 5.078 0.257 1 98.56 134 THR A CA 1
ATOM 1085 C C . THR A 1 134 ? 6.324 5.285 -1.074 1 98.56 134 THR A C 1
ATOM 1087 O O . THR A 1 134 ? 6.816 6.012 -1.942 1 98.56 134 THR A O 1
ATOM 1090 N N . ARG A 1 135 ? 5.172 4.715 -1.177 1 97.38 135 ARG A N 1
ATOM 1091 C CA . ARG A 1 135 ? 4.398 4.82 -2.41 1 97.38 135 ARG A CA 1
ATOM 1092 C C . ARG A 1 135 ? 3.936 6.254 -2.648 1 97.38 135 ARG A C 1
ATOM 1094 O O . ARG A 1 135 ? 3.961 6.738 -3.781 1 97.38 135 ARG A O 1
ATOM 1101 N N . THR A 1 136 ? 3.527 6.898 -1.576 1 97.75 136 THR A N 1
ATOM 1102 C CA . THR A 1 136 ? 3.107 8.289 -1.694 1 97.75 136 THR A CA 1
ATOM 1103 C C . THR A 1 136 ? 4.266 9.164 -2.166 1 97.75 136 THR A C 1
ATOM 1105 O O . THR A 1 136 ? 4.086 10.039 -3.02 1 97.75 136 THR A O 1
ATOM 1108 N N . ALA A 1 137 ? 5.43 8.93 -1.624 1 98.88 137 ALA A N 1
ATOM 1109 C CA . ALA A 1 137 ? 6.605 9.695 -2.033 1 98.88 137 ALA A CA 1
ATOM 1110 C C . ALA A 1 137 ? 6.883 9.523 -3.525 1 98.88 137 ALA A C 1
ATOM 1112 O O . ALA A 1 137 ? 7.117 10.5 -4.238 1 98.88 137 ALA A O 1
ATOM 1113 N N . ILE A 1 138 ? 6.816 8.305 -3.982 1 98.81 138 ILE A N 1
ATOM 1114 C CA . ILE A 1 138 ? 7.051 8.016 -5.395 1 98.81 138 ILE A CA 1
ATOM 1115 C C . ILE A 1 138 ? 6.043 8.781 -6.25 1 98.81 138 ILE A C 1
ATOM 1117 O O . ILE A 1 138 ? 6.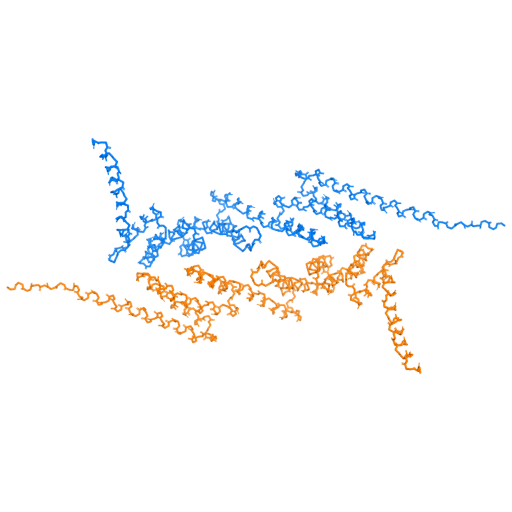422 9.453 -7.215 1 98.81 138 ILE A O 1
ATOM 1121 N N . GLU A 1 139 ? 4.805 8.703 -5.859 1 98.38 139 GLU A N 1
ATOM 1122 C CA . GLU A 1 139 ? 3.746 9.383 -6.602 1 98.38 139 GLU A CA 1
ATOM 1123 C C . GLU A 1 139 ? 3.992 10.891 -6.652 1 98.38 139 GLU A C 1
ATOM 1125 O O . GLU A 1 139 ? 3.861 11.508 -7.707 1 98.38 139 GLU A O 1
ATOM 1130 N N . LYS A 1 140 ? 4.344 11.469 -5.52 1 98.81 140 LYS A N 1
ATOM 1131 C CA . LYS A 1 140 ? 4.539 12.906 -5.43 1 98.81 140 LYS A CA 1
ATOM 1132 C C . LYS A 1 140 ? 5.77 13.352 -6.219 1 98.81 140 LYS A C 1
ATOM 1134 O O . LYS A 1 140 ? 5.754 14.391 -6.875 1 98.81 140 LYS A O 1
ATOM 1139 N N . PHE A 1 141 ? 6.816 12.578 -6.227 1 98.88 141 PHE A N 1
ATOM 1140 C CA . PHE A 1 141 ? 7.996 12.898 -7.023 1 98.88 141 PHE A CA 1
ATOM 1141 C C . PHE A 1 141 ? 7.691 12.773 -8.516 1 98.88 141 PHE A C 1
ATOM 1143 O O . PHE A 1 141 ? 8.18 13.562 -9.32 1 98.88 141 PHE A O 1
ATOM 1150 N N . GLN A 1 142 ? 6.949 11.766 -8.906 1 98.75 142 GLN A N 1
ATOM 1151 C CA . GLN A 1 142 ? 6.566 11.609 -10.305 1 98.75 142 GLN A CA 1
ATOM 1152 C C . GLN A 1 142 ? 5.738 12.797 -10.789 1 98.75 142 GLN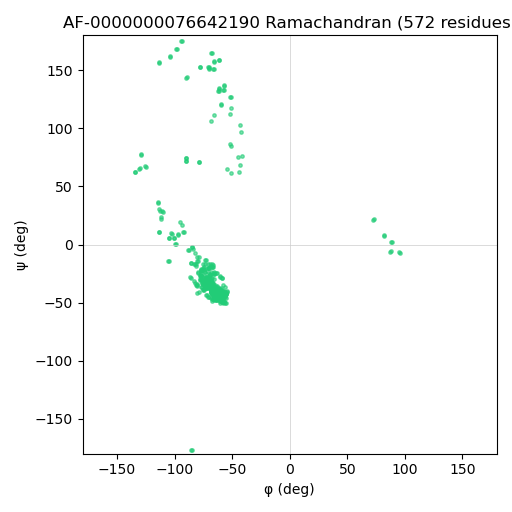 A C 1
ATOM 1154 O O . GLN A 1 142 ? 5.949 13.297 -11.891 1 98.75 142 GLN A O 1
ATOM 1159 N N . LEU A 1 143 ? 4.836 13.188 -9.953 1 98.69 143 LEU A N 1
ATOM 1160 C CA . LEU A 1 143 ? 4.039 14.359 -10.281 1 98.69 143 LEU A CA 1
ATOM 1161 C C . LEU A 1 143 ? 4.918 15.602 -10.414 1 98.69 143 LEU A C 1
ATOM 1163 O O . LEU A 1 143 ? 4.723 16.422 -11.312 1 98.69 143 LEU A O 1
ATOM 1167 N N . TYR A 1 144 ? 5.906 15.727 -9.508 1 98.75 144 TYR A N 1
ATOM 1168 C CA . TYR A 1 144 ? 6.852 16.844 -9.57 1 98.75 144 TYR A CA 1
ATOM 1169 C C . TYR A 1 144 ? 7.594 16.844 -10.898 1 98.75 144 TYR A C 1
ATOM 1171 O O . TYR A 1 144 ? 7.68 17.891 -11.562 1 98.75 144 TYR A O 1
ATOM 1179 N N . ASN A 1 145 ? 8.047 15.68 -11.297 1 98.69 145 ASN A N 1
ATOM 1180 C CA . ASN A 1 145 ? 8.805 15.578 -12.539 1 98.69 145 ASN A CA 1
ATOM 1181 C C . ASN A 1 145 ? 7.934 15.875 -13.758 1 98.69 145 ASN A C 1
ATOM 1183 O O . ASN A 1 145 ? 8.406 16.438 -14.742 1 98.69 145 ASN A O 1
ATOM 1187 N N . SER A 1 146 ? 6.707 15.484 -13.688 1 98.38 146 SER A N 1
ATOM 1188 C CA . SER A 1 146 ? 5.781 15.75 -14.781 1 98.38 146 SER A CA 1
ATOM 1189 C C . SER A 1 146 ? 5.438 17.234 -14.867 1 98.38 146 SER A C 1
ATOM 1191 O O . SER A 1 146 ? 5.324 17.781 -15.969 1 98.38 146 SER A O 1
ATOM 1193 N N . ARG A 1 147 ? 5.32 17.875 -13.719 1 97.81 147 ARG A N 1
ATOM 1194 C CA . ARG A 1 147 ? 4.922 19.281 -13.641 1 97.81 147 ARG A CA 1
ATOM 1195 C C . ARG A 1 147 ? 6.086 20.203 -14 1 97.81 147 ARG A C 1
ATOM 1197 O O . ARG A 1 147 ? 5.887 21.266 -14.602 1 97.81 147 ARG A O 1
ATOM 1204 N N . TYR A 1 148 ? 7.258 19.766 -13.586 1 98.25 148 TYR A N 1
ATOM 1205 C CA . TYR A 1 148 ? 8.445 20.578 -13.766 1 98.25 148 TYR A CA 1
ATOM 1206 C C . TYR A 1 148 ? 9.523 19.828 -14.523 1 98.25 148 TYR A C 1
ATOM 1208 O O . TYR A 1 148 ? 10.633 19.641 -14.016 1 98.25 148 TYR A O 1
ATOM 1216 N N . PRO A 1 149 ? 9.328 19.516 -15.781 1 97.75 149 PRO A N 1
ATOM 1217 C CA . PRO A 1 149 ? 10.25 18.656 -16.531 1 97.75 149 PRO A CA 1
ATOM 1218 C C . PRO A 1 149 ? 11.609 19.328 -16.766 1 97.75 149 PRO A C 1
ATOM 1220 O O . PRO A 1 149 ? 12.609 18.641 -16.984 1 97.75 149 PRO A O 1
ATOM 1223 N N . ASP A 1 150 ? 11.695 20.641 -16.641 1 97.19 150 ASP A N 1
ATOM 1224 C CA . ASP A 1 150 ? 12.938 21.359 -16.906 1 97.19 150 ASP A CA 1
ATOM 1225 C C . ASP A 1 150 ? 13.617 21.797 -15.617 1 97.19 150 ASP A C 1
ATOM 1227 O O . ASP A 1 150 ? 14.625 22.516 -15.641 1 97.19 150 ASP A O 1
ATOM 1231 N N . SER A 1 151 ? 13.109 21.406 -14.539 1 97.38 151 SER A N 1
ATOM 1232 C CA . SER A 1 151 ? 13.68 21.797 -13.25 1 97.38 151 SER A CA 1
ATOM 1233 C C . SER A 1 151 ? 15.07 21.188 -13.055 1 97.38 151 SER A C 1
ATOM 1235 O O . SER A 1 151 ? 15.352 20.094 -13.539 1 97.38 151 SER A O 1
ATOM 1237 N N . GLU A 1 152 ? 15.922 21.875 -12.289 1 96.88 152 GLU A N 1
ATOM 1238 C CA . GLU A 1 152 ? 17.25 21.391 -11.922 1 96.88 152 GLU A CA 1
ATOM 1239 C C . GLU A 1 152 ? 17.188 20.219 -10.961 1 96.88 152 GLU A C 1
ATOM 1241 O O . GLU A 1 152 ? 18.156 19.5 -10.781 1 96.88 152 GLU A O 1
ATOM 1246 N N . ARG A 1 153 ? 16.047 20.016 -10.328 1 98.12 153 ARG A N 1
ATOM 1247 C CA . ARG A 1 153 ? 15.938 18.984 -9.297 1 98.12 153 ARG A CA 1
ATOM 1248 C C . ARG A 1 153 ? 15.281 17.719 -9.844 1 98.12 153 ARG A C 1
ATOM 1250 O O . ARG A 1 153 ? 15.016 16.781 -9.102 1 98.12 153 ARG A O 1
ATOM 1257 N N . VAL A 1 154 ? 15.008 17.656 -11.141 1 98.12 154 VAL A N 1
ATOM 1258 C CA . VAL A 1 154 ? 14.383 16.5 -11.766 1 98.12 154 VAL A CA 1
ATOM 1259 C C . VAL A 1 154 ? 15.266 15.273 -11.57 1 98.12 154 VAL A C 1
ATOM 1261 O O . VAL A 1 154 ? 14.766 14.188 -11.266 1 98.12 154 VAL A O 1
ATOM 1264 N N . LYS A 1 155 ? 16.562 15.438 -11.734 1 98.06 155 LYS A N 1
ATOM 1265 C CA . LYS A 1 155 ? 17.5 14.32 -11.555 1 98.06 155 LYS A CA 1
ATOM 1266 C C . LYS A 1 155 ? 17.5 13.828 -10.109 1 98.06 155 LYS A C 1
ATOM 1268 O O . LYS A 1 155 ? 17.547 12.625 -9.859 1 98.06 155 LYS A O 1
ATOM 1273 N N . GLU A 1 156 ? 17.5 14.781 -9.188 1 98.69 156 GLU A N 1
ATOM 1274 C CA . GLU A 1 156 ? 17.453 14.43 -7.773 1 98.69 156 GLU A CA 1
ATOM 1275 C C . GLU A 1 156 ? 16.172 13.664 -7.441 1 98.69 156 GLU A C 1
ATOM 1277 O O . GLU A 1 156 ? 16.203 12.648 -6.738 1 98.69 156 GLU A O 1
ATOM 1282 N N . ALA A 1 157 ? 15.039 14.148 -7.941 1 98.88 157 ALA A N 1
ATOM 1283 C CA . ALA A 1 157 ? 13.766 13.477 -7.742 1 98.88 157 ALA A CA 1
ATOM 1284 C C . ALA A 1 157 ? 13.797 12.062 -8.328 1 98.88 157 ALA A C 1
ATOM 1286 O O . ALA A 1 157 ? 13.32 11.117 -7.695 1 98.88 157 ALA A O 1
ATOM 1287 N N . ALA A 1 158 ? 14.398 11.898 -9.453 1 98.44 158 ALA A N 1
ATOM 1288 C CA . ALA A 1 158 ? 14.5 10.586 -10.102 1 98.44 158 ALA A CA 1
ATOM 1289 C C . ALA A 1 158 ? 15.336 9.625 -9.266 1 98.44 158 ALA A C 1
ATOM 1291 O O . ALA A 1 158 ? 15.031 8.43 -9.188 1 98.44 158 ALA A O 1
ATOM 1292 N N . GLN A 1 159 ? 16.359 10.148 -8.664 1 98.62 159 GLN A N 1
ATOM 1293 C CA . GLN A 1 159 ? 17.203 9.32 -7.801 1 98.62 159 GLN A CA 1
ATOM 1294 C C . GLN A 1 159 ? 16.422 8.828 -6.582 1 98.62 159 GLN A C 1
ATOM 1296 O O . GLN A 1 159 ? 16.531 7.668 -6.191 1 98.62 159 GLN A O 1
ATOM 1301 N N . TYR A 1 160 ? 15.609 9.758 -5.992 1 98.88 160 TYR A N 1
ATOM 1302 C CA . TYR A 1 160 ? 14.773 9.352 -4.863 1 98.88 160 TYR A CA 1
ATOM 1303 C C . TYR A 1 160 ? 13.766 8.297 -5.281 1 98.88 160 TYR A C 1
ATOM 1305 O O . TYR A 1 160 ? 13.555 7.312 -4.566 1 98.88 160 TYR A O 1
ATOM 1313 N N . ILE A 1 161 ? 13.148 8.445 -6.453 1 98.81 161 ILE A N 1
ATOM 1314 C CA . ILE A 1 161 ? 12.203 7.461 -6.969 1 98.81 161 ILE A CA 1
ATOM 1315 C C . ILE A 1 161 ? 12.898 6.105 -7.113 1 98.81 161 ILE A C 1
ATOM 1317 O O . ILE A 1 161 ? 12.367 5.082 -6.68 1 98.81 161 ILE A O 1
ATOM 1321 N N . THR A 1 162 ? 14.094 6.098 -7.637 1 98.62 162 THR A N 1
ATOM 1322 C CA . THR A 1 162 ? 14.844 4.867 -7.848 1 98.62 162 THR A CA 1
ATOM 1323 C C . THR A 1 162 ? 15.125 4.164 -6.52 1 98.62 162 THR A C 1
ATOM 1325 O O . THR A 1 162 ? 14.938 2.951 -6.402 1 98.62 162 THR A O 1
ATOM 1328 N N . GLU A 1 163 ? 15.539 4.941 -5.562 1 98.75 163 GLU A N 1
ATOM 1329 C CA . GLU A 1 163 ? 15.828 4.387 -4.246 1 98.75 163 GLU A CA 1
ATOM 1330 C C . GLU A 1 163 ? 14.578 3.777 -3.617 1 98.75 163 GLU A C 1
ATOM 1332 O O . GLU A 1 163 ? 14.625 2.678 -3.061 1 98.75 163 GLU A O 1
ATOM 1337 N N . LEU A 1 164 ? 13.492 4.504 -3.715 1 98.94 164 LEU A N 1
ATOM 1338 C CA . LEU A 1 164 ? 12.242 4.055 -3.111 1 98.94 164 LEU A CA 1
ATOM 1339 C C . LEU A 1 164 ? 11.695 2.826 -3.832 1 98.94 164 LEU A C 1
ATOM 1341 O O . LEU A 1 164 ? 11.195 1.897 -3.193 1 98.94 164 LEU A O 1
ATOM 1345 N N . ARG A 1 165 ? 11.781 2.756 -5.121 1 98.62 165 ARG A N 1
ATOM 1346 C CA . ARG A 1 165 ? 11.359 1.59 -5.891 1 98.62 165 ARG A CA 1
ATOM 1347 C C . ARG A 1 165 ? 12.234 0.381 -5.578 1 98.62 165 ARG A C 1
ATOM 1349 O O . ARG A 1 165 ? 11.75 -0.75 -5.531 1 98.62 165 ARG A O 1
ATOM 1356 N N . SER A 1 166 ? 13.5 0.63 -5.383 1 98.62 166 SER A N 1
ATOM 1357 C CA . SER A 1 166 ? 14.391 -0.447 -4.973 1 98.62 166 SER A CA 1
ATOM 1358 C C . SER A 1 166 ? 13.977 -1.03 -3.625 1 98.62 166 SER A C 1
ATOM 1360 O O . SER A 1 166 ? 14.062 -2.242 -3.414 1 98.62 166 SER A O 1
ATOM 1362 N N . LYS A 1 167 ? 13.547 -0.175 -2.764 1 98.62 167 LYS A N 1
ATOM 1363 C CA . LYS A 1 167 ? 13.07 -0.638 -1.462 1 98.62 167 LYS A CA 1
ATOM 1364 C C . LYS A 1 167 ? 11.836 -1.515 -1.606 1 98.62 167 LYS A C 1
ATOM 1366 O O . LYS A 1 167 ? 11.719 -2.547 -0.944 1 98.62 167 LYS A O 1
ATOM 1371 N N . LEU A 1 168 ? 10.922 -1.126 -2.43 1 98.56 168 LEU A N 1
ATOM 1372 C CA . LEU A 1 168 ? 9.734 -1.931 -2.684 1 98.56 168 LEU A CA 1
ATOM 1373 C C . LEU A 1 168 ? 10.109 -3.271 -3.309 1 98.56 168 LEU A C 1
ATOM 1375 O O . LEU A 1 168 ? 9.539 -4.305 -2.953 1 98.56 168 LEU A O 1
ATOM 1379 N N . ALA A 1 169 ? 11.023 -3.318 -4.207 1 98.75 169 ALA A N 1
ATOM 1380 C CA . ALA A 1 169 ? 11.531 -4.547 -4.816 1 98.75 169 ALA A CA 1
ATOM 1381 C C . ALA A 1 169 ? 12.141 -5.473 -3.77 1 98.75 169 ALA A C 1
ATOM 1383 O O . ALA A 1 169 ? 11.891 -6.68 -3.779 1 98.75 169 ALA A O 1
ATOM 1384 N N . LYS A 1 170 ? 12.922 -4.836 -2.928 1 98.75 170 LYS A N 1
ATOM 1385 C CA . LYS A 1 170 ? 13.57 -5.586 -1.853 1 98.75 170 LYS A CA 1
ATOM 1386 C C . LYS A 1 170 ? 12.539 -6.301 -0.985 1 98.75 170 LYS A C 1
ATOM 1388 O O . LYS A 1 170 ? 12.727 -7.465 -0.621 1 98.75 170 LYS A O 1
ATOM 1393 N N . LYS A 1 171 ? 11.523 -5.609 -0.708 1 98.12 171 LYS A N 1
ATOM 1394 C CA . LYS A 1 171 ? 10.469 -6.211 0.107 1 98.12 171 LYS A CA 1
ATOM 1395 C C . LYS A 1 171 ? 9.875 -7.438 -0.58 1 98.12 171 LYS A C 1
ATOM 1397 O O . LYS A 1 171 ? 9.711 -8.484 0.045 1 98.12 171 LYS A O 1
ATOM 1402 N N . LEU A 1 172 ? 9.539 -7.352 -1.847 1 98.38 172 LEU A N 1
ATOM 1403 C CA . LEU A 1 172 ? 9 -8.477 -2.607 1 98.38 172 LEU A CA 1
ATOM 1404 C C . LEU A 1 172 ? 10.008 -9.617 -2.678 1 98.38 172 LEU A C 1
ATOM 1406 O O . LEU A 1 172 ? 9.656 -10.773 -2.459 1 98.38 172 LEU A O 1
ATOM 1410 N N . TYR A 1 173 ? 11.25 -9.297 -2.932 1 98.81 173 TYR A N 1
ATOM 1411 C CA . TYR A 1 173 ? 12.312 -10.289 -3.041 1 98.81 173 TYR A CA 1
ATOM 1412 C C . TYR A 1 173 ? 12.461 -11.078 -1.743 1 98.81 173 TYR A C 1
ATOM 1414 O O . TYR A 1 173 ? 12.562 -12.305 -1.764 1 98.81 173 TYR A O 1
ATOM 1422 N N . TYR A 1 174 ? 12.367 -10.398 -0.688 1 98.56 174 TYR A N 1
ATOM 1423 C CA . TYR A 1 174 ? 12.555 -11.086 0.586 1 98.56 174 TYR A CA 1
ATOM 1424 C C . TYR A 1 174 ? 11.312 -11.883 0.969 1 98.56 174 TYR A C 1
ATOM 1426 O O . TYR A 1 174 ? 11.406 -12.898 1.654 1 98.56 174 TYR A O 1
ATOM 1434 N N . SER A 1 175 ? 10.195 -11.414 0.562 1 97.62 175 SER A N 1
ATOM 1435 C CA . SER A 1 175 ? 9.008 -12.25 0.705 1 97.62 175 SER A CA 1
ATOM 1436 C C . SER A 1 175 ? 9.172 -13.57 -0.054 1 97.62 175 SER A C 1
ATOM 1438 O O . SER A 1 175 ? 8.828 -14.633 0.463 1 97.62 175 SER A O 1
ATOM 1440 N N . ALA A 1 176 ? 9.68 -13.492 -1.26 1 98.69 176 ALA A N 1
ATOM 1441 C CA . ALA A 1 176 ? 9.961 -14.695 -2.033 1 98.69 176 ALA A CA 1
ATOM 1442 C C . ALA A 1 176 ? 10.898 -15.633 -1.27 1 98.69 176 ALA A C 1
ATOM 1444 O O . ALA A 1 176 ? 10.656 -16.844 -1.198 1 98.69 176 ALA A O 1
ATOM 1445 N N . ASN A 1 177 ? 11.906 -15.062 -0.674 1 98.5 177 ASN A N 1
ATOM 1446 C CA . ASN A 1 177 ? 12.883 -15.852 0.064 1 98.5 177 ASN A CA 1
ATOM 1447 C C . ASN A 1 177 ? 12.258 -16.516 1.292 1 98.5 177 ASN A C 1
ATOM 1449 O O . ASN A 1 177 ? 12.633 -17.625 1.659 1 98.5 177 ASN A O 1
ATOM 1453 N N . LEU A 1 178 ? 11.422 -15.781 1.927 1 97.5 178 LEU A N 1
ATOM 1454 C CA . LEU A 1 178 ? 10.734 -16.375 3.062 1 97.5 178 LEU A CA 1
ATOM 1455 C C . LEU A 1 178 ? 9.922 -17.594 2.627 1 97.5 178 LEU A C 1
ATOM 1457 O O . LEU A 1 178 ? 9.953 -18.641 3.287 1 97.5 178 LEU A O 1
ATOM 1461 N N . TYR A 1 179 ? 9.195 -17.469 1.489 1 97.56 179 TYR A N 1
ATOM 1462 C CA . TYR A 1 179 ? 8.422 -18.594 0.959 1 97.56 179 TYR A CA 1
ATOM 1463 C C . TYR A 1 179 ? 9.336 -19.734 0.547 1 97.56 179 TYR A C 1
ATOM 1465 O O . TYR A 1 179 ? 9.008 -20.906 0.761 1 97.56 179 TYR A O 1
ATOM 1473 N N . ARG A 1 180 ? 10.438 -19.453 -0.017 1 98.12 180 ARG A N 1
ATOM 1474 C CA . ARG A 1 180 ? 11.406 -20.484 -0.391 1 98.12 180 ARG A CA 1
ATOM 1475 C C . ARG A 1 180 ? 11.906 -21.234 0.838 1 98.12 180 ARG A C 1
ATOM 1477 O O . ARG A 1 180 ? 11.969 -22.469 0.84 1 98.12 180 ARG A O 1
ATOM 1484 N N . ARG A 1 181 ? 12.195 -20.5 1.914 1 97.25 181 ARG A N 1
ATOM 1485 C CA . ARG A 1 181 ? 12.719 -21.078 3.146 1 97.25 181 ARG A CA 1
ATOM 1486 C C . ARG A 1 181 ? 11.688 -21.984 3.809 1 97.25 181 ARG A C 1
ATOM 1488 O O . ARG A 1 181 ? 12.039 -23 4.422 1 97.25 181 ARG A O 1
ATOM 1495 N N . THR A 1 182 ? 10.5 -21.703 3.619 1 96.56 182 THR A N 1
ATOM 1496 C CA . THR A 1 182 ? 9.445 -22.5 4.234 1 96.56 182 THR A CA 1
ATOM 1497 C C . THR A 1 182 ? 8.922 -23.547 3.254 1 96.56 182 THR A C 1
ATOM 1499 O O . THR A 1 182 ? 7.836 -24.094 3.455 1 96.56 182 THR A O 1
ATOM 1502 N N . LYS A 1 183 ? 9.539 -23.719 2.115 1 96.44 183 LYS A N 1
ATOM 1503 C CA . LYS A 1 183 ? 9.328 -24.75 1.107 1 96.44 183 LYS A CA 1
ATOM 1504 C C . LYS A 1 183 ? 8.023 -24.516 0.347 1 96.44 183 LYS A C 1
ATOM 1506 O O . LYS A 1 183 ? 7.418 -25.453 -0.167 1 96.44 183 LYS A O 1
ATOM 1511 N N . SER A 1 184 ? 7.586 -23.281 0.391 1 96.75 184 SER A N 1
ATOM 1512 C CA . SER A 1 184 ? 6.496 -22.859 -0.481 1 96.75 184 SER A CA 1
ATOM 1513 C C . SER A 1 184 ? 7.023 -22.328 -1.81 1 96.75 184 SER A C 1
ATOM 1515 O O . SER A 1 184 ? 6.852 -21.156 -2.127 1 96.75 184 SER A O 1
ATOM 1517 N N . TYR A 1 185 ? 7.5 -23.234 -2.621 1 97.94 185 TYR A N 1
ATOM 1518 C CA . TYR A 1 185 ? 8.305 -22.891 -3.785 1 97.94 185 TYR A CA 1
ATOM 1519 C C . TYR A 1 185 ? 7.461 -22.172 -4.832 1 97.94 185 TYR A C 1
ATOM 1521 O O . TYR A 1 185 ? 7.922 -21.203 -5.453 1 97.94 185 TYR A O 1
ATOM 1529 N N . GLU A 1 186 ? 6.277 -22.656 -4.973 1 96.62 186 GLU A N 1
ATOM 1530 C CA . GLU A 1 186 ? 5.426 -22.016 -5.973 1 96.62 186 GLU A CA 1
ATOM 1531 C C . GLU A 1 186 ? 5.117 -20.578 -5.605 1 96.62 186 GLU A C 1
ATOM 1533 O O . GLU A 1 186 ? 5.16 -19.688 -6.461 1 96.62 186 GLU A O 1
ATOM 1538 N N . ALA A 1 187 ? 4.816 -20.391 -4.352 1 97.19 187 ALA A N 1
ATOM 1539 C CA . ALA A 1 187 ? 4.574 -19.031 -3.883 1 97.19 187 ALA A CA 1
ATOM 1540 C C . ALA A 1 187 ? 5.832 -18.172 -4.012 1 97.19 187 ALA A C 1
ATOM 1542 O O . ALA A 1 187 ? 5.758 -17 -4.391 1 97.19 187 ALA A O 1
ATOM 1543 N N . ALA A 1 188 ? 6.988 -18.766 -3.699 1 98.69 188 ALA A N 1
ATOM 1544 C CA . ALA A 1 188 ? 8.258 -18.047 -3.859 1 98.69 188 ALA A CA 1
ATOM 1545 C C . ALA A 1 188 ? 8.438 -17.578 -5.297 1 98.69 188 ALA A C 1
ATOM 1547 O O . ALA A 1 188 ? 8.789 -16.422 -5.531 1 98.69 188 ALA A O 1
ATOM 1548 N N . ILE A 1 189 ? 8.133 -18.422 -6.215 1 98.62 189 ILE A N 1
ATOM 1549 C CA . ILE A 1 189 ? 8.305 -18.125 -7.629 1 98.62 189 ILE A CA 1
ATOM 1550 C C . ILE A 1 189 ? 7.379 -16.969 -8.031 1 98.62 189 ILE A C 1
ATOM 1552 O O . ILE A 1 189 ? 7.777 -16.078 -8.773 1 98.62 189 ILE A O 1
ATOM 1556 N N . VAL A 1 190 ? 6.191 -17.016 -7.508 1 97.38 190 VAL A N 1
ATOM 1557 C CA . VAL A 1 190 ? 5.25 -15.938 -7.789 1 97.38 190 VAL A CA 1
ATOM 1558 C C . VAL A 1 190 ? 5.824 -14.602 -7.305 1 97.38 190 VAL A C 1
ATOM 1560 O O . VAL A 1 190 ? 5.793 -13.609 -8.031 1 97.38 190 VAL A O 1
ATOM 1563 N N . TYR A 1 191 ? 6.398 -14.539 -6.129 1 98.44 191 TYR A N 1
ATOM 1564 C CA . TYR A 1 191 ? 6.922 -13.297 -5.57 1 98.44 191 TYR A CA 1
ATOM 1565 C C . TYR A 1 191 ? 8.195 -12.859 -6.293 1 98.44 191 TYR A C 1
ATOM 1567 O O . TYR A 1 191 ? 8.453 -11.664 -6.445 1 98.44 191 TYR A O 1
ATOM 1575 N N . TYR A 1 192 ? 9 -13.812 -6.75 1 98.81 192 TYR A N 1
ATOM 1576 C CA . TYR A 1 192 ? 10.109 -13.453 -7.617 1 98.81 192 TYR A CA 1
ATOM 1577 C C . TYR A 1 192 ? 9.609 -12.797 -8.898 1 98.81 192 TYR A C 1
ATOM 1579 O O . TYR A 1 192 ? 10.141 -11.766 -9.328 1 98.81 192 TYR A O 1
ATOM 1587 N N . ASP A 1 193 ? 8.586 -13.344 -9.445 1 98.12 193 ASP A N 1
ATOM 1588 C CA . ASP A 1 193 ? 8.016 -12.789 -10.672 1 98.12 193 ASP A CA 1
ATOM 1589 C C . ASP A 1 193 ? 7.5 -11.375 -10.445 1 98.12 193 ASP A C 1
ATOM 1591 O O . ASP A 1 193 ? 7.719 -10.484 -11.273 1 98.12 193 ASP A O 1
ATOM 1595 N N . LEU A 1 194 ? 6.863 -11.188 -9.312 1 97.06 194 LEU A N 1
ATOM 1596 C CA . LEU A 1 194 ? 6.367 -9.859 -8.992 1 97.06 194 LEU A CA 1
ATOM 1597 C C . LEU A 1 194 ? 7.516 -8.859 -8.867 1 97.06 194 LEU A C 1
ATOM 1599 O O . LEU A 1 194 ? 7.398 -7.715 -9.297 1 97.06 194 LEU A O 1
ATOM 1603 N N . THR A 1 195 ? 8.602 -9.297 -8.25 1 98.56 195 THR A N 1
ATOM 1604 C CA . THR A 1 195 ? 9.773 -8.445 -8.125 1 98.56 195 THR A CA 1
ATOM 1605 C C . THR A 1 195 ? 10.289 -8.031 -9.5 1 98.56 195 THR A C 1
ATOM 1607 O O . THR A 1 195 ? 10.547 -6.848 -9.734 1 98.56 195 THR A O 1
ATOM 1610 N N . ILE A 1 196 ? 10.328 -8.938 -10.398 1 98.19 196 ILE A N 1
ATOM 1611 C CA . ILE A 1 196 ? 10.883 -8.734 -11.734 1 98.19 196 ILE A CA 1
ATOM 1612 C C . ILE A 1 196 ? 9.945 -7.863 -12.562 1 98.19 196 ILE A C 1
ATOM 1614 O O . ILE A 1 196 ? 10.383 -6.93 -13.234 1 98.19 196 ILE A O 1
ATOM 1618 N N . GLU A 1 197 ? 8.695 -8.125 -12.492 1 96.44 197 GLU A N 1
ATOM 1619 C CA . GLU A 1 197 ? 7.703 -7.457 -13.328 1 96.44 197 GLU A CA 1
ATOM 1620 C C . GLU A 1 197 ? 7.457 -6.027 -12.859 1 96.44 197 GLU A C 1
ATOM 1622 O O . GLU A 1 197 ? 7.336 -5.113 -13.672 1 96.44 197 GLU A O 1
ATOM 1627 N N . ASN A 1 198 ? 7.426 -5.84 -11.562 1 96.44 198 ASN A N 1
ATOM 1628 C CA . ASN A 1 198 ? 7.055 -4.531 -11.039 1 96.44 198 ASN A CA 1
ATOM 1629 C C . ASN A 1 198 ? 8.258 -3.6 -10.945 1 96.44 198 ASN A C 1
ATOM 1631 O O . ASN A 1 198 ? 8.117 -2.379 -11.023 1 96.44 198 ASN A O 1
ATOM 1635 N N . TYR A 1 199 ? 9.406 -4.242 -10.766 1 97.88 199 TYR A N 1
ATOM 1636 C CA . TYR A 1 199 ? 10.594 -3.42 -10.578 1 97.88 199 TYR A CA 1
ATOM 1637 C C . TYR A 1 199 ? 11.758 -3.934 -11.422 1 97.88 199 TYR A C 1
ATOM 1639 O O . TYR A 1 199 ? 12.836 -4.215 -10.898 1 97.88 199 TYR A O 1
ATOM 1647 N N . PRO A 1 200 ? 11.578 -3.918 -12.758 1 96.44 200 PRO A N 1
ATOM 1648 C CA . PRO A 1 200 ? 12.578 -4.52 -13.641 1 96.44 200 PRO A CA 1
ATOM 1649 C C . PRO A 1 200 ? 13.906 -3.762 -13.633 1 96.44 200 PRO A C 1
ATOM 1651 O O . PRO A 1 200 ? 14.945 -4.324 -13.984 1 96.44 200 PRO A O 1
ATOM 1654 N N . GLU A 1 201 ? 13.875 -2.543 -13.211 1 94.62 201 GLU A N 1
ATOM 1655 C CA . GLU A 1 201 ? 15.07 -1.701 -13.242 1 94.62 201 GLU A CA 1
ATOM 1656 C C . GLU A 1 201 ? 15.922 -1.904 -11.984 1 94.62 201 GLU A C 1
ATOM 1658 O O . GLU A 1 201 ? 17.078 -1.493 -11.945 1 94.62 201 GLU A O 1
ATOM 1663 N N . SER A 1 202 ? 15.375 -2.477 -10.984 1 95.69 202 SER A N 1
ATOM 1664 C CA . SER A 1 202 ? 16.062 -2.629 -9.711 1 95.69 202 SER A CA 1
ATOM 1665 C C . SER A 1 202 ? 17.078 -3.777 -9.758 1 95.69 202 SER A C 1
ATOM 1667 O O . SER A 1 202 ? 16.875 -4.754 -10.484 1 95.69 202 SER A O 1
ATOM 1669 N N . ASN A 1 203 ? 18.125 -3.703 -8.953 1 95.25 203 ASN A N 1
ATOM 1670 C CA . ASN A 1 203 ? 19.078 -4.805 -8.828 1 95.25 203 ASN A CA 1
ATOM 1671 C C . ASN A 1 203 ? 18.406 -6.047 -8.234 1 95.25 203 ASN A C 1
ATOM 1673 O O . ASN A 1 203 ? 18.859 -7.168 -8.469 1 95.25 203 ASN A O 1
ATOM 1677 N N . TRP A 1 204 ? 17.391 -5.805 -7.543 1 98.19 204 TRP A N 1
ATOM 1678 C CA . TRP A 1 204 ? 16.688 -6.926 -6.926 1 98.19 204 TRP A CA 1
ATOM 1679 C C . TRP A 1 204 ? 16 -7.785 -7.98 1 98.19 204 TRP A C 1
ATOM 1681 O O . TRP A 1 204 ? 15.773 -8.977 -7.766 1 98.19 204 TRP A O 1
ATOM 1691 N N . ALA A 1 205 ? 15.664 -7.18 -9.102 1 97.44 205 ALA A N 1
ATOM 1692 C CA . ALA A 1 205 ? 15.062 -7.941 -10.195 1 97.44 205 ALA A CA 1
ATOM 1693 C C . ALA A 1 205 ? 16.031 -8.984 -10.742 1 97.44 205 ALA A C 1
ATOM 1695 O O . ALA A 1 205 ? 15.656 -10.133 -10.984 1 97.44 205 ALA A O 1
ATOM 1696 N N . GLN A 1 206 ? 17.25 -8.594 -10.914 1 96.88 206 GLN A N 1
ATOM 1697 C CA . GLN A 1 206 ? 18.266 -9.523 -11.375 1 96.88 206 GLN A CA 1
ATOM 1698 C C . GLN A 1 206 ? 18.5 -10.648 -10.375 1 96.88 206 GLN A C 1
ATOM 1700 O O . GLN A 1 206 ? 18.516 -11.82 -10.75 1 96.88 206 GLN A O 1
ATOM 1705 N N . ARG A 1 207 ? 18.641 -10.289 -9.156 1 98.31 207 ARG A N 1
ATOM 1706 C CA . ARG A 1 207 ? 18.828 -11.266 -8.086 1 98.31 207 ARG A CA 1
ATOM 1707 C C . ARG A 1 207 ? 17.641 -12.219 -8 1 98.31 207 ARG A C 1
ATOM 1709 O O . ARG A 1 207 ? 17.812 -13.43 -7.836 1 98.31 207 ARG A O 1
ATOM 1716 N N . ALA A 1 208 ? 16.484 -11.625 -8.109 1 98.75 208 ALA A N 1
ATOM 1717 C CA . ALA A 1 208 ? 15.266 -12.422 -8.039 1 98.75 208 ALA A CA 1
ATOM 1718 C C . ALA A 1 208 ? 15.227 -13.461 -9.148 1 98.75 208 ALA A C 1
ATOM 1720 O O . ALA A 1 208 ? 14.828 -14.609 -8.922 1 98.75 208 ALA A O 1
ATOM 1721 N N . LEU A 1 209 ? 15.602 -13.094 -10.297 1 98.38 209 LEU A N 1
ATOM 1722 C CA . LEU A 1 209 ? 15.555 -14.016 -11.43 1 98.38 209 LEU A CA 1
ATOM 1723 C C . LEU A 1 209 ? 16.547 -15.156 -11.242 1 98.38 209 LEU A C 1
ATOM 1725 O O . LEU A 1 209 ? 16.234 -16.312 -11.531 1 98.38 209 LEU A O 1
ATOM 1729 N N . VAL A 1 210 ? 17.703 -14.906 -10.703 1 98.62 210 VAL A N 1
ATOM 1730 C CA . VAL A 1 210 ? 18.703 -15.945 -10.422 1 98.62 210 VAL A CA 1
ATOM 1731 C C . VAL A 1 210 ? 18.156 -16.891 -9.359 1 98.62 210 VAL A C 1
ATOM 1733 O O . VAL A 1 210 ? 18.234 -18.109 -9.508 1 98.62 210 VAL A O 1
ATOM 1736 N N . ASP A 1 211 ? 17.594 -16.328 -8.312 1 98.81 211 ASP A N 1
ATOM 1737 C CA . ASP A 1 211 ? 17.078 -17.156 -7.23 1 98.81 211 ASP A CA 1
ATOM 1738 C C . ASP A 1 211 ? 15.836 -17.938 -7.684 1 98.81 211 ASP A C 1
ATOM 1740 O O . ASP A 1 211 ? 15.57 -19.031 -7.191 1 98.81 211 ASP A O 1
ATOM 1744 N N . LYS A 1 212 ? 15.117 -17.359 -8.609 1 98.81 212 LYS A N 1
ATOM 1745 C CA . LYS A 1 212 ? 14.008 -18.078 -9.219 1 98.81 212 LYS A CA 1
ATOM 1746 C C . LYS A 1 212 ? 14.5 -19.344 -9.914 1 98.81 212 LYS A C 1
ATOM 1748 O O . LYS A 1 212 ? 13.914 -20.422 -9.75 1 98.81 212 LYS A O 1
ATOM 1753 N N . ILE A 1 213 ? 15.602 -19.297 -10.688 1 98.81 213 ILE A N 1
ATOM 1754 C CA . ILE A 1 213 ? 16.188 -20.453 -11.344 1 98.81 213 ILE A CA 1
ATOM 1755 C C . ILE A 1 213 ? 16.562 -21.5 -10.297 1 98.81 213 ILE A C 1
ATOM 1757 O O . ILE A 1 213 ? 16.172 -22.672 -10.414 1 98.81 213 ILE A O 1
ATOM 1761 N N . SER A 1 214 ? 17.234 -21.062 -9.32 1 98.75 214 SER A N 1
ATOM 1762 C CA . SER A 1 214 ? 17.672 -21.953 -8.25 1 98.75 214 SER A CA 1
ATOM 1763 C C . SER A 1 214 ? 16.484 -22.594 -7.535 1 98.75 214 SER A C 1
ATOM 1765 O O . SER A 1 214 ? 16.516 -23.766 -7.172 1 98.75 214 SER A O 1
ATOM 1767 N N . THR A 1 215 ? 15.477 -21.781 -7.348 1 98.75 215 THR A N 1
ATOM 1768 C CA . THR A 1 215 ? 14.281 -22.281 -6.668 1 98.75 215 THR A CA 1
ATOM 1769 C C . THR A 1 215 ? 13.586 -23.344 -7.5 1 98.75 215 THR A C 1
ATOM 1771 O O . THR A 1 215 ? 13.141 -24.359 -6.965 1 98.75 215 THR A O 1
ATOM 1774 N N . TYR A 1 216 ? 13.5 -23.141 -8.805 1 98.5 216 TYR A N 1
ATOM 1775 C CA . TYR A 1 216 ? 12.938 -24.156 -9.68 1 98.5 216 TYR A CA 1
ATOM 1776 C C . TYR A 1 216 ? 13.719 -25.453 -9.562 1 98.5 216 TYR A C 1
ATOM 1778 O O . TYR A 1 216 ? 13.133 -26.547 -9.516 1 98.5 216 TYR A O 1
ATOM 1786 N N . VAL A 1 217 ? 15.047 -25.375 -9.453 1 98.5 217 VAL A N 1
ATOM 1787 C CA . VAL A 1 217 ? 15.891 -26.562 -9.375 1 98.5 217 VAL A CA 1
ATOM 1788 C C . VAL A 1 217 ? 15.625 -27.297 -8.055 1 98.5 217 VAL A C 1
ATOM 1790 O O . VAL A 1 217 ? 15.375 -28.5 -8.039 1 98.5 217 VAL A O 1
ATOM 1793 N N . THR A 1 218 ? 15.633 -26.531 -6.992 1 98.25 218 THR A N 1
ATOM 1794 C CA . THR A 1 218 ? 15.383 -27.109 -5.68 1 98.25 218 THR A CA 1
ATOM 1795 C C . THR A 1 218 ? 13.984 -27.719 -5.617 1 98.25 218 THR A C 1
ATOM 1797 O O . THR A 1 218 ? 13.805 -28.812 -5.078 1 98.25 218 THR A O 1
ATOM 1800 N N . TYR A 1 219 ? 13.062 -27 -6.148 1 97.38 219 TYR A N 1
ATOM 1801 C CA . TYR A 1 219 ? 11.68 -27.453 -6.223 1 97.38 219 TYR A CA 1
ATOM 1802 C C . TYR A 1 219 ? 11.586 -28.766 -6.996 1 97.38 219 TYR A C 1
ATOM 1804 O O . TYR A 1 219 ? 10.945 -29.719 -6.543 1 97.38 219 TYR A O 1
ATOM 1812 N N . ALA A 1 220 ? 12.258 -28.844 -8.102 1 97.12 220 ALA A N 1
ATOM 1813 C CA . ALA A 1 220 ? 12.266 -30.047 -8.938 1 97.12 220 ALA A CA 1
ATOM 1814 C C . ALA A 1 220 ? 12.898 -31.219 -8.203 1 97.12 220 ALA A C 1
ATOM 1816 O O . ALA A 1 220 ? 12.352 -32.312 -8.195 1 97.12 220 ALA A O 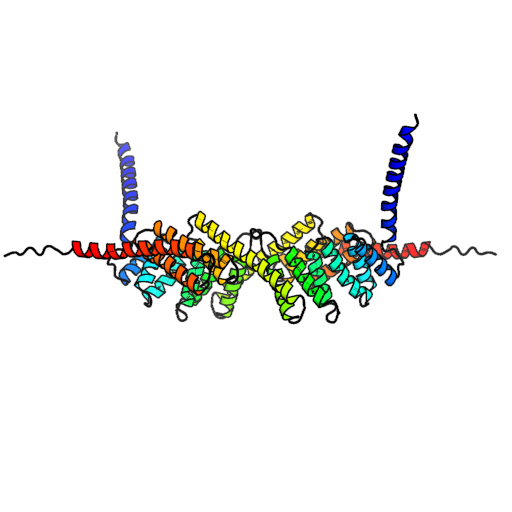1
ATOM 1817 N N . ASP A 1 221 ? 13.961 -30.953 -7.535 1 96.38 221 ASP A N 1
ATOM 1818 C CA . ASP A 1 221 ? 14.688 -31.984 -6.812 1 96.38 221 ASP A CA 1
ATOM 1819 C C . ASP A 1 221 ? 13.812 -32.625 -5.734 1 96.38 221 ASP A C 1
ATOM 1821 O O . ASP A 1 221 ? 14 -33.781 -5.387 1 96.38 221 ASP A O 1
ATOM 1825 N N . ARG A 1 222 ? 12.945 -31.906 -5.32 1 93.75 222 ARG A N 1
ATOM 1826 C CA . ARG A 1 222 ? 12.133 -32.375 -4.195 1 93.75 222 ARG A CA 1
ATOM 1827 C C . ARG A 1 222 ? 10.766 -32.844 -4.668 1 93.75 222 ARG A C 1
ATOM 1829 O O . ARG A 1 222 ? 9.859 -33.031 -3.855 1 93.75 222 ARG A O 1
ATOM 1836 N N . SER A 1 223 ? 10.617 -32.938 -5.922 1 92.19 223 SER A N 1
ATOM 1837 C CA . SER A 1 223 ? 9.328 -33.312 -6.504 1 92.19 223 SER A CA 1
ATOM 1838 C C . SER A 1 223 ? 9.344 -34.75 -6.98 1 92.19 223 SER A C 1
ATOM 1840 O O . SER A 1 223 ? 10.414 -35.375 -7.105 1 92.19 223 SER A O 1
ATOM 1842 N N . VAL A 1 224 ? 8.125 -35.375 -7.199 1 84.19 224 VAL A N 1
ATOM 1843 C CA . VAL A 1 224 ? 8.008 -36.688 -7.84 1 84.19 224 VAL A CA 1
ATOM 1844 C C . VAL A 1 224 ? 8.461 -36.594 -9.297 1 84.19 224 VAL A C 1
ATOM 1846 O O . VAL A 1 224 ? 8.422 -35.5 -9.891 1 84.19 224 VAL A O 1
ATOM 1849 N N . GLN A 1 225 ? 8.82 -37.688 -9.82 1 82.56 225 GLN A N 1
ATOM 1850 C CA . GLN A 1 225 ? 9.453 -37.719 -11.133 1 82.56 225 GLN A CA 1
ATOM 1851 C C . GLN A 1 225 ? 8.555 -37.094 -12.195 1 82.56 225 GLN A C 1
ATOM 1853 O O . GLN A 1 225 ? 9.039 -36.406 -13.078 1 82.56 225 GLN A O 1
ATOM 1858 N N . SER A 1 226 ? 7.383 -37.281 -12.039 1 79.25 226 SER A N 1
ATOM 1859 C CA . SER A 1 226 ? 6.449 -36.812 -13.055 1 79.25 226 SER A CA 1
ATOM 1860 C C . SER A 1 226 ? 6.422 -35.312 -13.117 1 79.25 226 SER A C 1
ATOM 1862 O O . SER A 1 226 ? 6.004 -34.719 -14.117 1 79.25 226 SER A O 1
ATOM 1864 N N . LYS A 1 227 ? 6.938 -34.625 -12.031 1 88.62 227 LYS A N 1
ATOM 1865 C CA . LYS A 1 227 ? 6.887 -33.188 -11.961 1 88.62 227 LYS A CA 1
ATOM 1866 C C . LYS A 1 227 ? 8.258 -32.562 -12.227 1 88.62 227 LYS A C 1
ATOM 1868 O O . LYS A 1 227 ? 8.367 -31.359 -12.492 1 88.62 227 LYS A O 1
ATOM 1873 N N . GLN A 1 228 ? 9.188 -33.281 -12.195 1 94.31 228 GLN A N 1
ATOM 1874 C CA . GLN A 1 228 ? 10.555 -32.781 -12.266 1 94.31 228 GLN A CA 1
ATOM 1875 C C . GLN A 1 228 ? 10.828 -32.125 -13.625 1 94.31 228 GLN A C 1
ATOM 1877 O O . GLN A 1 228 ? 11.422 -31.062 -13.695 1 94.31 228 GLN A O 1
ATOM 1882 N N . ARG A 1 229 ? 10.367 -32.812 -14.625 1 92.56 229 ARG A N 1
ATOM 1883 C CA . ARG A 1 229 ? 10.68 -32.312 -15.961 1 92.56 229 ARG A CA 1
ATOM 1884 C C . ARG A 1 229 ? 10.18 -30.875 -16.141 1 92.56 229 ARG A C 1
ATOM 1886 O O . ARG A 1 229 ? 10.93 -30 -16.578 1 92.56 229 ARG A O 1
ATOM 1893 N N . GLU A 1 230 ? 8.961 -30.688 -15.797 1 91.75 230 GLU A N 1
ATOM 1894 C CA . GLU A 1 230 ? 8.359 -29.375 -15.961 1 91.75 230 GLU A CA 1
ATOM 1895 C C . GLU A 1 230 ? 9.078 -28.328 -15.117 1 91.75 230 GLU A C 1
ATOM 1897 O O . GLU A 1 230 ? 9.312 -27.203 -15.57 1 91.75 230 GLU A O 1
ATOM 1902 N N . ARG A 1 231 ? 9.398 -28.688 -13.953 1 96 231 ARG A N 1
ATOM 1903 C CA . ARG A 1 231 ? 10.008 -27.75 -13.016 1 96 231 ARG A CA 1
ATOM 1904 C C . ARG A 1 231 ? 11.445 -27.438 -13.422 1 96 231 ARG A C 1
ATOM 1906 O O . ARG A 1 231 ? 11.875 -26.281 -13.344 1 96 231 ARG A O 1
ATOM 1913 N N . TYR A 1 232 ? 12.172 -28.406 -13.914 1 97.94 232 TYR A N 1
ATOM 1914 C CA . TYR A 1 232 ? 13.492 -28.125 -14.477 1 97.94 232 TYR A CA 1
ATOM 1915 C C . TYR A 1 232 ? 13.383 -27.25 -15.711 1 97.94 232 TYR A C 1
ATOM 1917 O O . TYR A 1 232 ? 14.219 -26.359 -15.93 1 97.94 232 TYR A O 1
ATOM 1925 N N . GLN A 1 233 ? 12.375 -27.531 -16.484 1 96.38 233 GLN A N 1
ATOM 1926 C CA . GLN A 1 233 ? 12.172 -26.672 -17.641 1 96.38 233 GLN A CA 1
ATOM 1927 C C . GLN A 1 233 ? 11.875 -25.234 -17.203 1 96.38 233 GLN A C 1
ATOM 1929 O O . GLN A 1 233 ? 12.273 -24.281 -17.875 1 96.38 233 GLN A O 1
ATOM 1934 N N . GLY A 1 234 ? 11.117 -25.109 -16.125 1 97.31 234 GLY A N 1
ATOM 1935 C CA . GLY A 1 234 ? 10.906 -23.781 -15.578 1 97.31 234 GLY A CA 1
ATOM 1936 C C . GLY A 1 234 ? 12.195 -23.047 -15.273 1 97.31 234 GLY A C 1
ATOM 1937 O O . GLY A 1 234 ? 12.305 -21.844 -15.508 1 97.31 234 GLY A O 1
ATOM 1938 N N . ALA A 1 235 ? 13.172 -23.75 -14.742 1 98.69 235 ALA A N 1
ATOM 1939 C CA . ALA A 1 235 ? 14.492 -23.172 -14.492 1 98.69 235 ALA A CA 1
ATOM 1940 C C . ALA A 1 235 ? 15.141 -22.719 -15.789 1 98.69 235 ALA A C 1
ATOM 1942 O O . ALA A 1 235 ? 15.719 -21.625 -15.852 1 98.69 235 ALA A O 1
ATOM 1943 N N . VAL A 1 236 ? 15 -23.5 -16.766 1 98.5 236 VAL A N 1
ATOM 1944 C CA . VAL A 1 236 ? 15.594 -23.188 -18.062 1 98.5 236 VAL A CA 1
ATOM 1945 C C . VAL A 1 236 ? 14.914 -21.953 -18.656 1 98.5 236 VAL A C 1
ATOM 1947 O O . VAL A 1 236 ? 15.594 -21.031 -19.125 1 98.5 236 VAL A O 1
ATOM 1950 N N . ASP A 1 237 ? 13.617 -21.953 -18.609 1 97.88 237 ASP A N 1
ATOM 1951 C CA . ASP A 1 237 ? 12.875 -20.812 -19.109 1 97.88 237 ASP A CA 1
ATOM 1952 C C . ASP A 1 237 ? 13.266 -19.531 -18.359 1 97.88 237 ASP A C 1
ATOM 1954 O O . ASP A 1 237 ? 13.398 -18.469 -18.969 1 97.88 237 ASP A O 1
ATOM 1958 N N . ALA A 1 238 ? 13.406 -19.609 -17.031 1 98.5 238 ALA A N 1
ATOM 1959 C CA . ALA A 1 238 ? 13.812 -18.469 -16.234 1 98.5 238 ALA A CA 1
ATOM 1960 C C . ALA A 1 238 ? 15.203 -17.969 -16.641 1 98.5 238 ALA A C 1
ATOM 1962 O O . ALA A 1 238 ? 15.461 -16.766 -16.672 1 98.5 238 ALA A O 1
ATOM 1963 N N . TYR A 1 239 ? 16.031 -18.891 -16.922 1 98.31 239 TYR A N 1
ATOM 1964 C CA . TYR A 1 239 ? 17.375 -18.516 -17.391 1 98.31 239 TYR A CA 1
ATOM 1965 C C . TYR A 1 239 ? 17.297 -17.781 -18.719 1 98.31 239 TYR A C 1
ATOM 1967 O O . TYR A 1 239 ? 18.016 -16.797 -18.938 1 98.31 239 TYR A O 1
ATOM 1975 N N . GLU A 1 240 ? 16.562 -18.297 -19.625 1 97.94 240 GLU A N 1
ATOM 1976 C CA . GLU A 1 240 ? 16.391 -17.625 -20.906 1 97.94 240 GLU A CA 1
ATOM 1977 C C . GLU A 1 240 ? 15.883 -16.203 -20.719 1 97.94 240 GLU A C 1
ATOM 1979 O O . GLU A 1 240 ? 16.344 -15.281 -21.406 1 97.94 240 GLU A O 1
ATOM 1984 N N . THR A 1 241 ? 14.961 -16.078 -19.844 1 97.75 241 THR A N 1
ATOM 1985 C CA . THR A 1 241 ? 14.477 -14.75 -19.5 1 97.75 241 THR A CA 1
ATOM 1986 C C . THR A 1 241 ? 15.609 -13.891 -18.953 1 97.75 241 THR A C 1
ATOM 1988 O O . THR A 1 241 ? 15.719 -12.703 -19.281 1 97.75 241 THR A O 1
ATOM 1991 N N . PHE A 1 242 ? 16.469 -14.453 -18.078 1 97.62 242 PHE A N 1
ATOM 1992 C CA . PHE A 1 242 ? 17.609 -13.742 -17.5 1 97.62 242 PHE A CA 1
ATOM 1993 C C . PHE A 1 242 ? 18.531 -13.219 -18.578 1 97.62 242 PHE A C 1
ATOM 1995 O O . PHE A 1 242 ? 18.922 -12.047 -18.562 1 97.62 242 PHE A O 1
ATOM 2002 N N . VAL A 1 243 ? 18.812 -14.039 -19.531 1 96.75 243 VAL A N 1
ATOM 2003 C CA . VAL A 1 243 ? 19.734 -13.672 -20.594 1 96.75 243 VAL A CA 1
ATOM 2004 C C . VAL A 1 243 ? 19.125 -12.57 -21.453 1 96.75 243 VAL A C 1
ATOM 2006 O O . VAL A 1 243 ? 19.828 -11.68 -21.938 1 96.75 243 VAL A O 1
ATOM 2009 N N . GLN A 1 244 ? 17.859 -12.648 -21.656 1 96.38 244 GLN A N 1
ATOM 2010 C CA . GLN A 1 244 ? 17.172 -11.656 -22.469 1 96.38 244 GLN A CA 1
ATOM 2011 C C . GLN A 1 244 ? 17.109 -10.305 -21.766 1 96.38 244 GLN A C 1
ATOM 2013 O O . GLN A 1 244 ? 17.391 -9.273 -22.375 1 96.38 244 GLN A O 1
ATOM 2018 N N . LEU A 1 245 ? 16.766 -10.305 -20.5 1 95.12 245 LEU A N 1
ATOM 2019 C CA . LEU A 1 245 ? 16.547 -9.07 -19.766 1 95.12 245 LEU A CA 1
ATOM 2020 C C . LEU A 1 245 ? 17.859 -8.453 -19.312 1 95.12 245 LEU A C 1
ATOM 2022 O O . LEU A 1 245 ? 17.969 -7.227 -19.203 1 95.12 245 LEU A O 1
ATOM 2026 N N . PHE A 1 246 ? 18.75 -9.406 -19 1 95.69 246 PHE A N 1
ATOM 2027 C CA . PHE A 1 246 ? 20.016 -8.945 -18.438 1 95.69 246 PHE A CA 1
ATOM 2028 C C . PHE A 1 246 ? 21.188 -9.57 -19.156 1 95.69 246 PHE A C 1
ATOM 2030 O O . PHE A 1 246 ? 22 -10.266 -18.547 1 95.69 246 PHE A O 1
ATOM 2037 N N . PRO A 1 247 ? 21.391 -9.273 -20.406 1 93.25 247 PRO A N 1
ATOM 2038 C CA . PRO A 1 247 ? 22.453 -9.906 -21.203 1 93.25 247 PRO A CA 1
ATOM 2039 C C . PRO A 1 247 ? 23.844 -9.695 -20.609 1 93.25 247 PRO A C 1
ATOM 2041 O O . PRO A 1 247 ? 24.719 -10.547 -20.75 1 93.25 247 PRO A O 1
ATOM 2044 N N . GLU A 1 248 ? 24.047 -8.617 -19.906 1 91 248 GLU A N 1
ATOM 2045 C CA . GLU A 1 248 ? 25.312 -8.336 -19.25 1 91 248 GLU A CA 1
ATOM 2046 C C . GLU A 1 248 ? 25.172 -8.344 -17.719 1 91 248 GLU A C 1
ATOM 2048 O O . GLU A 1 248 ? 25.844 -7.594 -17.031 1 91 248 GLU A O 1
ATOM 2053 N N . GLY A 1 249 ? 24.359 -9.211 -17.297 1 90.94 249 GLY A N 1
ATOM 2054 C CA . GLY A 1 249 ? 24.016 -9.195 -15.891 1 90.94 249 GLY A CA 1
ATOM 2055 C C . GLY A 1 249 ? 25.172 -9.625 -14.992 1 90.94 249 GLY A C 1
ATOM 2056 O O . GLY A 1 249 ? 26 -10.453 -15.391 1 90.94 249 GLY A O 1
ATOM 2057 N N . GLU A 1 250 ? 25.156 -9.102 -13.719 1 92.69 250 GLU A N 1
ATOM 2058 C CA . GLU A 1 250 ? 26.219 -9.328 -12.734 1 92.69 250 GLU A CA 1
ATOM 2059 C C . GLU A 1 250 ? 26.219 -10.773 -12.25 1 92.69 250 GLU A C 1
ATOM 2061 O O . GLU A 1 250 ? 27.25 -11.297 -11.852 1 92.69 250 GLU A O 1
ATOM 2066 N N . TYR A 1 251 ? 25.078 -11.445 -12.43 1 95.12 251 TYR A N 1
ATOM 2067 C CA . TYR A 1 251 ? 24.938 -12.766 -11.812 1 95.12 251 TYR A CA 1
ATOM 2068 C C . TYR A 1 251 ? 24.906 -13.859 -12.875 1 95.12 251 TYR A C 1
ATOM 2070 O O . TYR A 1 251 ? 24.375 -14.945 -12.641 1 95.12 251 TYR A O 1
ATOM 2078 N N . ARG A 1 252 ? 25.406 -13.625 -14.008 1 95.25 252 ARG A N 1
ATOM 2079 C CA . ARG A 1 252 ? 25.328 -14.547 -15.133 1 95.25 252 ARG A CA 1
ATOM 2080 C C . ARG A 1 252 ? 25.969 -15.891 -14.789 1 95.25 252 ARG A C 1
ATOM 2082 O O . ARG A 1 252 ? 25.391 -16.938 -15.07 1 95.25 252 ARG A O 1
ATOM 2089 N N . SER A 1 253 ? 27.141 -15.875 -14.219 1 96.75 253 SER A N 1
ATOM 2090 C CA . SER A 1 253 ? 27.844 -17.109 -13.875 1 96.75 253 SER A CA 1
ATOM 2091 C C . SER A 1 253 ? 27.016 -17.969 -12.914 1 96.75 253 SER A C 1
ATOM 2093 O O . SER A 1 253 ? 26.906 -19.172 -13.086 1 96.75 253 SER A O 1
ATOM 2095 N N . GLU A 1 254 ? 26.5 -17.312 -11.898 1 97.75 254 GLU A N 1
ATOM 2096 C CA . GLU A 1 254 ? 25.656 -18.031 -10.93 1 97.75 254 GLU A CA 1
ATOM 2097 C C . GLU A 1 254 ? 24.406 -18.594 -11.586 1 97.75 254 GLU A C 1
ATOM 2099 O O . GLU A 1 254 ? 24.016 -19.734 -11.32 1 97.75 254 GLU A O 1
ATOM 2104 N N . ALA A 1 255 ? 23.781 -17.797 -12.461 1 98 255 ALA A N 1
ATOM 2105 C CA . ALA A 1 255 ? 22.609 -18.25 -13.203 1 98 255 ALA A CA 1
ATOM 2106 C C . ALA A 1 255 ? 22.938 -19.484 -14.047 1 98 255 ALA A C 1
ATOM 2108 O O . ALA A 1 255 ? 22.156 -20.438 -14.094 1 98 255 ALA A O 1
ATOM 2109 N N . GLU A 1 256 ? 24.094 -19.469 -14.656 1 97.56 256 GLU A N 1
ATOM 2110 C CA . GLU A 1 256 ? 24.516 -20.562 -15.516 1 97.56 256 GLU A CA 1
ATOM 2111 C C . GLU A 1 256 ? 24.781 -21.828 -14.703 1 97.56 256 GLU A C 1
ATOM 2113 O O . GLU A 1 256 ? 24.438 -22.938 -15.141 1 97.56 256 GLU A O 1
ATOM 2118 N N . GLU A 1 257 ? 25.375 -21.609 -13.57 1 98 257 GLU A N 1
ATOM 2119 C CA . GLU A 1 257 ? 25.594 -22.766 -12.703 1 98 257 GLU A CA 1
ATOM 2120 C C . GLU A 1 257 ? 24.281 -23.453 -12.344 1 98 257 GLU A C 1
ATOM 2122 O O . GLU A 1 257 ? 24.172 -24.672 -12.438 1 98 257 GLU A O 1
ATOM 2127 N N . HIS A 1 258 ? 23.234 -22.688 -11.969 1 98.31 258 HIS A N 1
ATOM 2128 C CA . HIS A 1 258 ? 21.953 -23.25 -11.578 1 98.31 258 HIS A CA 1
ATOM 2129 C C . HIS A 1 258 ? 21.25 -23.922 -12.766 1 98.31 258 HIS A C 1
ATOM 2131 O O . HIS A 1 258 ? 20.688 -25 -12.633 1 98.31 258 HIS A O 1
ATOM 2137 N N . VAL A 1 259 ? 21.328 -23.188 -13.945 1 98.38 259 VAL A N 1
ATOM 2138 C CA . VAL A 1 259 ? 20.578 -23.734 -15.07 1 98.38 259 VAL A CA 1
ATOM 2139 C C . VAL A 1 259 ? 21.281 -24.984 -15.586 1 98.38 259 VAL A C 1
ATOM 2141 O O . VAL A 1 259 ? 20.625 -25.906 -16.109 1 98.38 259 VAL A O 1
ATOM 2144 N N . ASP A 1 260 ? 22.547 -25.078 -15.43 1 98.19 260 ASP A N 1
ATOM 2145 C CA . ASP A 1 260 ? 23.281 -26.281 -15.828 1 98.19 260 ASP A CA 1
ATOM 2146 C C . ASP A 1 260 ? 22.828 -27.484 -15.023 1 98.19 260 ASP A C 1
ATOM 2148 O O . ASP A 1 260 ? 22.734 -28.594 -15.57 1 98.19 260 ASP A O 1
ATOM 2152 N N . ASP A 1 261 ? 22.578 -27.266 -13.766 1 97.94 261 ASP A N 1
ATOM 2153 C CA . ASP A 1 261 ? 22.031 -28.344 -12.953 1 97.94 261 ASP A CA 1
ATOM 2154 C C . ASP A 1 261 ? 20.688 -28.828 -13.508 1 97.94 261 ASP A C 1
ATOM 2156 O O . ASP A 1 261 ? 20.438 -30.031 -13.578 1 97.94 261 ASP A O 1
ATOM 2160 N N . ALA A 1 262 ? 19.891 -27.875 -13.914 1 98.25 262 ALA A N 1
ATOM 2161 C CA . ALA A 1 262 ? 18.578 -28.203 -14.469 1 98.25 262 ALA A CA 1
ATOM 2162 C C . ALA A 1 262 ? 18.719 -28.938 -15.805 1 98.25 262 ALA A C 1
ATOM 2164 O O . ALA A 1 262 ? 18.031 -29.938 -16.047 1 98.25 262 ALA A O 1
ATOM 2165 N N . ARG A 1 263 ? 19.609 -28.469 -16.609 1 97.88 263 ARG A N 1
ATOM 2166 C CA . ARG A 1 263 ? 19.828 -29.078 -17.922 1 97.88 263 ARG A CA 1
ATOM 2167 C C . ARG A 1 263 ? 20.359 -30.5 -17.781 1 97.88 263 ARG A C 1
ATOM 2169 O O . ARG A 1 263 ? 19.938 -31.406 -18.516 1 97.88 263 ARG A O 1
ATOM 2176 N N . ALA A 1 264 ? 21.234 -30.734 -16.891 1 97.31 264 ALA A N 1
ATOM 2177 C CA . ALA A 1 264 ? 21.766 -32.062 -16.641 1 97.31 264 ALA A CA 1
ATOM 2178 C C . ALA A 1 264 ? 20.656 -33 -16.156 1 97.31 264 ALA A C 1
ATOM 2180 O O . ALA A 1 264 ? 20.578 -34.156 -16.609 1 97.31 264 ALA A O 1
ATOM 2181 N N . ALA A 1 265 ? 19.875 -32.5 -15.305 1 96.56 265 ALA A N 1
ATOM 2182 C CA . ALA A 1 265 ? 18.797 -33.312 -14.773 1 96.56 265 ALA A CA 1
ATOM 2183 C C . ALA A 1 265 ? 17.781 -33.656 -15.867 1 96.56 265 ALA A C 1
ATOM 2185 O O . ALA A 1 265 ? 17.266 -34.781 -15.922 1 96.56 265 ALA A O 1
ATOM 2186 N N . LEU A 1 266 ? 17.484 -32.688 -16.75 1 96.06 266 LEU A N 1
ATOM 2187 C CA . LEU A 1 266 ? 16.562 -32.938 -17.859 1 96.06 266 LEU A CA 1
ATOM 2188 C C . LEU A 1 266 ? 17.125 -34 -18.812 1 96.06 266 LEU A C 1
ATOM 2190 O O . LEU A 1 266 ? 16.375 -34.844 -19.312 1 96.06 266 LEU A O 1
ATOM 2194 N N . ALA A 1 267 ? 18.391 -33.969 -19.031 1 94.06 267 ALA A N 1
ATOM 2195 C CA . ALA A 1 267 ? 19.031 -34.969 -19.875 1 94.06 267 ALA A CA 1
ATOM 2196 C C . ALA A 1 267 ? 18.906 -36.375 -19.281 1 94.06 267 ALA A C 1
ATOM 2198 O O . ALA A 1 267 ? 18.656 -37.344 -19.984 1 94.06 267 ALA A O 1
ATOM 2199 N N . ASP A 1 268 ? 19.031 -36.469 -18.016 1 92.12 268 ASP A N 1
ATOM 2200 C CA . ASP A 1 268 ? 18.938 -37.719 -17.312 1 92.12 268 ASP A CA 1
ATOM 2201 C C . ASP A 1 268 ? 17.516 -38.281 -17.359 1 92.12 268 ASP A C 1
ATOM 2203 O O . ASP A 1 268 ? 17.312 -39.5 -17.469 1 92.12 268 ASP A O 1
ATOM 2207 N N . LEU A 1 269 ? 16.578 -37.375 -17.297 1 90.06 269 LEU A N 1
ATOM 2208 C CA . LEU A 1 269 ? 15.172 -37.781 -17.344 1 90.06 269 LEU A CA 1
ATOM 2209 C C . LEU A 1 269 ? 14.773 -38.219 -18.734 1 90.06 269 LEU A C 1
ATOM 2211 O O . LEU A 1 269 ? 13.844 -39.031 -18.906 1 90.06 269 LEU A O 1
ATOM 2215 N N . GLY A 1 270 ? 15.273 -37.562 -19.844 1 80.25 270 GLY A N 1
ATOM 2216 C CA . GLY A 1 270 ? 15.031 -37.969 -21.219 1 80.25 270 GLY A CA 1
ATOM 2217 C C . GLY A 1 270 ? 15.664 -39.312 -21.562 1 80.25 270 GLY A C 1
ATOM 2218 O O . GLY A 1 270 ? 15.07 -40.094 -22.297 1 80.25 270 GLY A O 1
ATOM 2219 N N . GLU A 1 271 ? 16.906 -39.531 -21.203 1 65.12 271 GLU A N 1
ATOM 2220 C CA . GLU A 1 271 ? 17.609 -40.781 -21.438 1 65.12 271 GLU A CA 1
ATOM 2221 C C . GLU A 1 271 ? 16.984 -41.938 -20.656 1 65.12 271 GLU A C 1
ATOM 2223 O O . GLU A 1 271 ? 16.938 -43.062 -21.125 1 65.12 271 GLU A O 1
ATOM 2228 N N . GLY A 1 272 ? 16.5 -41.688 -19.516 1 53.41 272 GLY A N 1
ATOM 2229 C CA . GLY A 1 272 ? 15.859 -42.719 -18.734 1 53.41 272 GLY A CA 1
ATOM 2230 C C . GLY A 1 272 ? 14.523 -43.156 -19.297 1 53.41 272 GLY A C 1
ATOM 2231 O O . GLY A 1 272 ? 14.125 -44.312 -19.141 1 53.41 272 GLY A O 1
ATOM 2232 N N . SER A 1 273 ? 13.789 -42.312 -19.906 1 53.34 273 SER A N 1
ATOM 2233 C CA . SER A 1 273 ? 12.523 -42.656 -20.547 1 53.34 273 SER A CA 1
ATOM 2234 C C . SER A 1 273 ? 12.742 -43.531 -21.766 1 53.34 273 SER A C 1
ATOM 2236 O O . SER A 1 273 ? 11.938 -44.438 -22.047 1 53.34 273 SER A O 1
ATOM 2238 N N . SER A 1 274 ? 13.852 -43.406 -22.547 1 50.62 274 SER A N 1
ATOM 2239 C CA . SER A 1 274 ? 14.156 -44.25 -23.703 1 50.62 274 SER A CA 1
ATOM 2240 C C . SER A 1 274 ? 14.586 -45.656 -23.297 1 50.62 274 SER A C 1
ATOM 2242 O O . SER A 1 274 ? 14.266 -46.625 -23.969 1 50.62 274 SER A O 1
ATOM 2244 N N . SER A 1 275 ? 15.281 -45.844 -22.266 1 48.69 275 SER A N 1
ATOM 2245 C CA . SER A 1 275 ? 15.805 -47.156 -21.906 1 48.69 275 SER A CA 1
ATOM 2246 C C . SER A 1 275 ? 14.719 -48.031 -21.312 1 48.69 275 SER A C 1
ATOM 2248 O O . SER A 1 275 ? 14.766 -49.25 -21.438 1 48.69 275 SER A O 1
ATOM 2250 N N . GLU A 1 276 ? 13.742 -47.5 -20.734 1 46.78 276 GLU A N 1
ATOM 2251 C CA . GLU A 1 276 ? 12.664 -48.344 -20.234 1 46.78 276 GLU A CA 1
ATOM 2252 C C . GLU A 1 276 ? 11.781 -48.875 -21.359 1 46.78 276 GLU A C 1
ATOM 2254 O O . GLU A 1 276 ? 11.211 -49.969 -21.266 1 46.78 276 GLU A O 1
ATOM 2259 N N . GLU A 1 277 ? 11.773 -48.219 -22.516 1 46.53 277 GLU A N 1
ATOM 2260 C CA . GLU A 1 277 ? 11.055 -48.719 -23.688 1 46.53 277 GLU A CA 1
ATOM 2261 C C . GLU A 1 277 ? 11.773 -49.906 -24.312 1 46.53 277 GLU A C 1
ATOM 2263 O O . GLU A 1 277 ? 11.125 -50.844 -24.812 1 46.53 277 GLU A O 1
ATOM 2268 N N . GLU A 1 278 ? 13.102 -50 -24.266 1 47.16 278 GLU A N 1
ATOM 2269 C CA . GLU A 1 278 ? 13.812 -51.062 -24.953 1 47.16 278 GLU A CA 1
ATOM 2270 C C . GLU A 1 278 ? 13.719 -52.375 -24.156 1 47.16 278 GLU A C 1
ATOM 2272 O O . GLU A 1 278 ? 13.852 -53.469 -24.734 1 47.16 278 GLU A O 1
ATOM 2277 N N . GLU A 1 279 ? 13.547 -52.312 -22.906 1 46.09 279 GLU A N 1
ATOM 2278 C CA . GLU A 1 279 ? 13.594 -53.562 -22.172 1 46.09 279 GLU A CA 1
ATOM 2279 C C . GLU A 1 279 ? 12.266 -54.312 -22.25 1 46.09 279 GLU A C 1
ATOM 2281 O O . GLU A 1 279 ? 12.172 -55.5 -21.891 1 46.09 279 GLU A O 1
ATOM 2286 N N . GLN A 1 280 ? 11.18 -53.625 -22.609 1 42.28 280 GLN A N 1
ATOM 2287 C CA . GLN A 1 280 ? 9.922 -54.344 -22.641 1 42.28 280 GLN A CA 1
ATOM 2288 C C . GLN A 1 280 ? 9.617 -54.906 -24.031 1 42.28 280 GLN A C 1
ATOM 2290 O O . GLN A 1 280 ? 8.453 -55 -24.422 1 42.28 280 GLN A O 1
ATOM 2295 N N . SER A 1 281 ? 10.672 -54.969 -24.906 1 45.41 281 SER A N 1
ATOM 2296 C CA . SER A 1 281 ? 10.352 -55.688 -26.141 1 45.41 281 SER A CA 1
ATOM 2297 C C . SER A 1 281 ? 10.133 -57.156 -25.875 1 45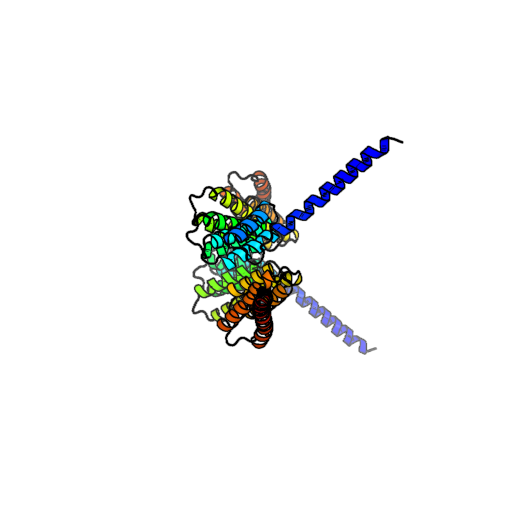.41 281 SER A C 1
ATOM 2299 O O . SER A 1 281 ? 11 -57.844 -25.312 1 45.41 281 SER A O 1
ATOM 2301 N N . PRO A 1 282 ? 8.953 -57.688 -25.891 1 39.72 282 PRO A N 1
ATOM 2302 C CA . PRO A 1 282 ? 8.656 -59.094 -25.672 1 39.72 282 PRO A CA 1
ATOM 2303 C C . PRO A 1 282 ? 9.508 -60.031 -26.562 1 39.72 282 PRO A C 1
ATOM 2305 O O . PRO A 1 282 ? 9.82 -59.656 -27.688 1 39.72 282 PRO A O 1
ATOM 2308 N N . VAL A 1 283 ? 10.312 -60.844 -25.922 1 52 283 VAL A N 1
ATOM 2309 C CA . VAL A 1 283 ? 10.93 -62.031 -26.469 1 52 283 VAL A CA 1
ATOM 2310 C C . VAL A 1 283 ? 9.906 -62.844 -27.266 1 52 283 VAL A C 1
ATOM 2312 O O . VAL A 1 283 ? 8.938 -63.344 -26.719 1 52 283 VAL A O 1
ATOM 2315 N N . THR A 1 284 ? 9.438 -62.469 -28.594 1 37.94 284 THR A N 1
ATOM 2316 C CA . THR A 1 284 ? 8.711 -63.375 -29.469 1 37.94 284 THR A CA 1
ATOM 2317 C C . THR A 1 284 ? 9.445 -64.688 -29.594 1 37.94 284 THR A C 1
ATOM 2319 O O . THR A 1 284 ? 10.586 -64.75 -30.047 1 37.94 284 THR A O 1
ATOM 2322 N N . SER A 1 285 ? 9.258 -65.625 -28.688 1 40.81 285 SER A N 1
ATOM 2323 C CA . SER A 1 285 ? 9.641 -67 -28.797 1 40.81 285 SER A CA 1
ATOM 2324 C C . SER A 1 285 ? 9.305 -67.562 -30.188 1 40.81 285 SER A C 1
ATOM 2326 O O . SER A 1 285 ? 8.18 -67.438 -30.656 1 40.81 285 SER A O 1
ATOM 2328 N N . ASN A 1 286 ? 10.336 -67.688 -31.047 1 37.22 286 ASN A N 1
ATOM 2329 C CA . ASN A 1 286 ? 10.391 -68.5 -32.25 1 37.22 286 ASN A CA 1
ATOM 2330 C C . ASN A 1 286 ? 9.82 -69.875 -32.062 1 37.22 286 ASN A C 1
ATOM 2332 O O . ASN A 1 286 ? 10.43 -70.688 -31.359 1 37.22 286 ASN A O 1
ATOM 2336 N N . LEU A 1 287 ? 8.555 -70.125 -31.75 1 34.16 287 LEU A N 1
ATOM 2337 C CA . LEU A 1 287 ? 7.949 -71.438 -31.938 1 34.16 287 LEU A CA 1
ATOM 2338 C C . LEU A 1 287 ? 8.102 -71.938 -33.375 1 34.16 287 LEU A C 1
ATOM 2340 O O . LEU A 1 287 ? 7.469 -71.375 -34.281 1 34.16 287 LEU A O 1
ATOM 2344 N N . ASP A 1 288 ? 9.359 -72.188 -33.812 1 27.5 288 ASP A N 1
ATOM 2345 C CA . ASP A 1 288 ? 9.383 -73.375 -34.688 1 27.5 288 ASP A CA 1
ATOM 2346 C C . ASP A 1 288 ? 8.938 -74.625 -33.938 1 27.5 288 ASP A C 1
ATOM 2348 O O . ASP A 1 288 ? 9.289 -74.812 -32.781 1 27.5 288 ASP A O 1
ATOM 2352 N N . MET B 1 1 ? -19.75 -66.75 29.578 1 31.88 1 MET B N 1
ATOM 2353 C CA . MET B 1 1 ? -18.547 -66.312 28.859 1 31.88 1 MET B CA 1
ATOM 2354 C C . MET B 1 1 ? -18.875 -65.625 27.562 1 31.88 1 MET B C 1
ATOM 2356 O O . MET B 1 1 ? -18.016 -65.438 26.719 1 31.88 1 MET B O 1
ATOM 2360 N N . ILE B 1 2 ? -20.188 -65.312 27.219 1 45.44 2 ILE B N 1
ATOM 2361 C CA . ILE B 1 2 ? -20.875 -65 25.969 1 45.44 2 ILE B CA 1
ATOM 2362 C C . ILE B 1 2 ? -20.531 -63.594 25.531 1 45.44 2 ILE B C 1
ATOM 2364 O O . ILE B 1 2 ? -20.656 -63.25 24.359 1 45.44 2 ILE B O 1
ATOM 2368 N N . SER B 1 3 ? -20.422 -62.656 26.453 1 53 3 SER B N 1
ATOM 2369 C CA . SER B 1 3 ? -20.703 -61.25 26.109 1 53 3 SER B CA 1
ATOM 2370 C C . SER B 1 3 ? -19.531 -60.594 25.406 1 53 3 SER B C 1
ATOM 2372 O O . SER B 1 3 ? -19.594 -59.438 25.016 1 53 3 SER B O 1
ATOM 2374 N N . ASN B 1 4 ? -18.359 -61.188 25.422 1 54.91 4 ASN B N 1
ATOM 2375 C CA . ASN B 1 4 ? -17.203 -60.438 24.953 1 54.91 4 ASN B CA 1
ATOM 2376 C C . ASN B 1 4 ? -17.078 -60.469 23.438 1 54.91 4 ASN B C 1
ATOM 2378 O O . ASN B 1 4 ? -16.125 -59.969 22.859 1 54.91 4 ASN B O 1
ATOM 2382 N N . SER B 1 5 ? -17.969 -61.312 22.766 1 61.16 5 SER B N 1
ATOM 2383 C CA . SER B 1 5 ? -17.828 -61.531 21.328 1 61.16 5 SER B CA 1
ATOM 2384 C C . SER B 1 5 ? -18.328 -60.344 20.531 1 61.16 5 SER B C 1
ATOM 2386 O O . SER B 1 5 ? -17.891 -60.094 19.406 1 61.16 5 SER B O 1
ATOM 2388 N N . THR B 1 6 ? -19.266 -59.531 21.141 1 64.44 6 THR B N 1
ATOM 2389 C CA . THR B 1 6 ? -19.844 -58.406 20.391 1 64.44 6 THR B CA 1
ATOM 2390 C C . THR B 1 6 ? -18.844 -57.25 20.281 1 64.44 6 THR B C 1
ATOM 2392 O O . THR B 1 6 ? -18.828 -56.531 19.281 1 64.44 6 THR B O 1
ATOM 2395 N N . SER B 1 7 ? -17.953 -57.219 21.328 1 65.12 7 SER B N 1
ATOM 2396 C CA . SER B 1 7 ? -17.016 -56.094 21.281 1 65.12 7 SER B CA 1
ATOM 2397 C C . SER B 1 7 ? -15.922 -56.344 20.25 1 65.12 7 SER B C 1
ATOM 2399 O O . SER B 1 7 ? -15.547 -55.438 19.516 1 65.12 7 SER B O 1
ATOM 2401 N N . PHE B 1 8 ? -15.641 -57.688 20.125 1 63.44 8 PHE B N 1
ATOM 2402 C CA . PHE B 1 8 ? -14.562 -58 19.188 1 63.44 8 PHE B CA 1
ATOM 2403 C C . PHE B 1 8 ? -15.039 -57.844 17.75 1 63.44 8 PHE B C 1
ATOM 2405 O O . PHE B 1 8 ? -14.297 -57.344 16.891 1 63.44 8 PHE B O 1
ATOM 2412 N N . PHE B 1 9 ? -16.359 -58.156 17.453 1 61.75 9 PHE B N 1
ATOM 2413 C CA . PHE B 1 9 ? -16.906 -58 16.125 1 61.75 9 PHE B CA 1
ATOM 2414 C C . PHE B 1 9 ? -17.047 -56.531 15.75 1 61.75 9 PHE B C 1
ATOM 2416 O O . PHE B 1 9 ? -16.75 -56.125 14.625 1 61.75 9 PHE B O 1
ATOM 2423 N N . ARG B 1 10 ? -17.297 -55.688 16.641 1 64.38 10 ARG B N 1
ATOM 2424 C CA . ARG B 1 10 ? -17.422 -54.25 16.391 1 64.38 10 ARG B CA 1
ATOM 2425 C C . ARG B 1 10 ? -16.047 -53.625 16.141 1 64.38 10 ARG B C 1
ATOM 2427 O O . ARG B 1 10 ? -15.906 -52.75 15.281 1 64.38 10 ARG B O 1
ATOM 2434 N N . ILE B 1 11 ? -15.102 -54.406 16.859 1 69.62 11 ILE B N 1
ATOM 2435 C CA . ILE B 1 11 ? -13.758 -53.875 16.656 1 69.62 11 ILE B CA 1
ATOM 2436 C C . ILE B 1 11 ? -13.188 -54.375 15.336 1 69.62 11 ILE B C 1
ATOM 2438 O O . ILE B 1 11 ? -12.57 -53.594 14.594 1 69.62 11 ILE B O 1
ATOM 2442 N N . SER B 1 12 ? -13.5 -55.562 14.977 1 66.06 12 SER B N 1
ATOM 2443 C CA . SER B 1 12 ? -13.023 -56.062 13.703 1 66.06 12 SER B CA 1
ATOM 2444 C C . SER B 1 12 ? -13.711 -55.375 12.531 1 66.06 12 SER B C 1
ATOM 2446 O O . SER B 1 12 ? -13.07 -55.062 11.531 1 66.06 12 SER B O 1
ATOM 2448 N N . CYS B 1 13 ? -14.977 -55.094 12.727 1 63.62 13 CYS B N 1
ATOM 2449 C CA . CYS B 1 13 ? -15.68 -54.344 11.68 1 63.62 13 CYS B CA 1
ATOM 2450 C C . CYS B 1 13 ? -15.156 -52.938 11.578 1 63.62 13 CYS B C 1
ATOM 2452 O O . CYS B 1 13 ? -15.047 -52.375 10.477 1 63.62 13 CYS B O 1
ATOM 2454 N N . LEU B 1 14 ? -14.734 -52.406 12.727 1 64.31 14 LEU B N 1
ATOM 2455 C CA . LEU B 1 14 ? -14.164 -51.062 12.695 1 64.31 14 LEU B CA 1
ATOM 2456 C C . LEU B 1 14 ? -12.789 -51.094 12.039 1 64.31 14 LEU B C 1
ATOM 2458 O O . LEU B 1 14 ? -12.445 -50.156 11.281 1 64.31 14 LEU B O 1
ATOM 2462 N N . MET B 1 15 ? -12.102 -52.156 12.234 1 61.78 15 MET B N 1
ATOM 2463 C CA . MET B 1 15 ? -10.789 -52.25 11.609 1 61.78 15 MET B CA 1
ATOM 2464 C C . MET B 1 15 ? -10.914 -52.5 10.109 1 61.78 15 MET B C 1
ATOM 2466 O O . MET B 1 15 ? -10.141 -51.969 9.32 1 61.78 15 MET B O 1
ATOM 2470 N N . VAL B 1 16 ? -11.891 -53.25 9.68 1 60.69 16 VAL B N 1
ATOM 2471 C CA . VAL B 1 16 ? -12.109 -53.5 8.258 1 60.69 16 VAL B CA 1
ATOM 2472 C C . VAL B 1 16 ? -12.617 -52.219 7.586 1 60.69 16 VAL B C 1
ATOM 2474 O O . VAL B 1 16 ? -12.211 -51.875 6.465 1 60.69 16 VAL B O 1
ATOM 2477 N N . ALA B 1 17 ? -13.344 -51.375 8.273 1 58.62 17 ALA B N 1
ATOM 2478 C CA . ALA B 1 17 ? -13.836 -50.125 7.707 1 58.62 17 ALA B CA 1
ATOM 2479 C C . ALA B 1 17 ? -12.695 -49.156 7.504 1 58.62 17 ALA B C 1
ATOM 2481 O O . ALA B 1 17 ? -12.672 -48.406 6.516 1 58.62 17 ALA B O 1
ATOM 2482 N N . ILE B 1 18 ? -11.742 -49.219 8.297 1 57.12 18 ILE B N 1
ATOM 2483 C CA . ILE B 1 18 ? -10.617 -48.312 8.18 1 57.12 18 ILE B CA 1
ATOM 2484 C C . ILE B 1 18 ? -9.734 -48.719 7.008 1 57.12 18 ILE B C 1
ATOM 2486 O O . ILE B 1 18 ? -9.18 -47.875 6.305 1 57.12 18 ILE B O 1
ATOM 2490 N N . THR B 1 19 ? -9.602 -50 6.695 1 54.31 19 THR B N 1
ATOM 2491 C CA . THR B 1 19 ? -8.727 -50.438 5.613 1 54.31 19 THR B CA 1
ATOM 2492 C C . THR B 1 19 ? -9.328 -50.094 4.258 1 54.31 19 THR B C 1
ATOM 2494 O O . THR B 1 19 ? -8.602 -49.906 3.277 1 54.31 19 THR B O 1
ATOM 2497 N N . VAL B 1 20 ? -10.609 -50 4.062 1 51.59 20 VAL B N 1
ATOM 2498 C CA . VAL B 1 20 ? -11.195 -49.688 2.77 1 51.59 20 VAL B CA 1
ATOM 2499 C C . VAL B 1 20 ? -10.93 -48.219 2.443 1 51.59 20 VAL B C 1
ATOM 2501 O O . VAL B 1 20 ? -10.789 -47.844 1.273 1 51.59 20 VAL B O 1
ATOM 2504 N N . LEU B 1 21 ? -10.711 -47.438 3.326 1 50.66 21 LEU B N 1
ATOM 2505 C CA . LEU B 1 21 ? -10.547 -46.031 3.016 1 50.66 21 LEU B CA 1
ATOM 2506 C C . LEU B 1 21 ? -9.172 -45.75 2.416 1 50.66 21 LEU B C 1
ATOM 2508 O O . LEU B 1 21 ? -8.977 -44.75 1.729 1 50.66 21 LEU B O 1
ATOM 2512 N N . ILE B 1 22 ? -8.25 -46.625 2.674 1 49.25 22 ILE B N 1
ATOM 2513 C CA . ILE B 1 22 ? -6.891 -46.375 2.215 1 49.25 22 ILE B CA 1
ATOM 2514 C C . ILE B 1 22 ? -6.742 -46.781 0.757 1 49.25 22 ILE B C 1
ATOM 2516 O O . ILE B 1 22 ? -5.996 -46.188 -0.006 1 49.25 22 ILE B O 1
ATOM 2520 N N . SER B 1 23 ? -7.395 -47.781 0.202 1 49.56 23 SER B N 1
ATOM 2521 C CA . SER B 1 23 ? -7.09 -48.375 -1.085 1 49.56 23 SER B CA 1
ATOM 2522 C C . SER B 1 23 ? -7.445 -47.469 -2.24 1 49.56 23 SER B C 1
ATOM 2524 O O . SER B 1 23 ? -6.867 -47.562 -3.324 1 49.56 23 SER B O 1
ATOM 2526 N N . CYS B 1 24 ? -8.344 -46.625 -2.246 1 51.34 24 CYS B N 1
ATOM 2527 C CA . CYS B 1 24 ? -8.898 -45.844 -3.336 1 51.34 24 CYS B CA 1
ATOM 2528 C C . CYS B 1 24 ? -7.949 -44.719 -3.73 1 51.34 24 CYS B C 1
ATOM 2530 O O . CYS B 1 24 ? -8.164 -44.031 -4.746 1 51.34 24 CYS B O 1
ATOM 2532 N N . LYS B 1 25 ? -7.074 -44.344 -3.057 1 57.53 25 LYS B N 1
ATOM 2533 C CA . LYS B 1 25 ? -6.266 -43.156 -3.301 1 57.53 25 LYS B CA 1
ATOM 2534 C C . LYS B 1 25 ? -5.367 -43.344 -4.52 1 57.53 25 LYS B C 1
ATOM 2536 O O . LYS B 1 25 ? -5.223 -42.438 -5.34 1 57.53 25 LYS B O 1
ATOM 2541 N N . ASN B 1 26 ? -4.789 -44.594 -4.812 1 60.38 26 ASN B N 1
ATOM 2542 C CA . ASN B 1 26 ? -3.746 -44.812 -5.809 1 60.38 26 ASN B CA 1
ATOM 2543 C C . ASN B 1 26 ? -4.328 -44.875 -7.219 1 60.38 26 ASN B C 1
ATOM 2545 O O . ASN B 1 26 ? -3.701 -44.438 -8.18 1 60.38 26 ASN B O 1
ATOM 2549 N N . GLU B 1 27 ? -5.602 -45.219 -7.387 1 65.56 27 GLU B N 1
ATOM 2550 C CA . GLU B 1 27 ? -6.18 -45.406 -8.711 1 65.56 27 GLU B CA 1
ATOM 2551 C C . GLU B 1 27 ? -6.516 -44.062 -9.367 1 65.56 27 GLU B C 1
ATOM 2553 O O . GLU B 1 27 ? -6.57 -43.969 -10.594 1 65.56 27 GLU B O 1
ATOM 2558 N N . ASP B 1 28 ? -6.469 -43.031 -8.648 1 76.81 28 ASP B N 1
ATOM 2559 C CA . ASP B 1 28 ? -6.914 -41.75 -9.148 1 76.81 28 ASP B CA 1
ATOM 2560 C C . ASP B 1 28 ? -5.73 -40.906 -9.617 1 76.81 28 ASP B C 1
ATOM 2562 O O . ASP B 1 28 ? -5.918 -39.844 -10.227 1 76.81 28 ASP B O 1
ATOM 2566 N N . LEU B 1 29 ? -4.652 -41.5 -9.477 1 85.38 29 LEU B N 1
ATOM 2567 C CA . LEU B 1 29 ? -3.486 -40.75 -9.93 1 85.38 29 LEU B CA 1
ATOM 2568 C C . LEU B 1 29 ? -3.197 -41.031 -11.398 1 85.38 29 LEU B C 1
ATOM 2570 O O . LEU B 1 29 ? -3.465 -42.125 -11.891 1 85.38 29 LEU B O 1
ATOM 2574 N N . ILE B 1 30 ? -2.768 -40 -12.055 1 89.38 30 ILE B N 1
ATOM 2575 C CA . ILE B 1 30 ? -2.395 -40.125 -13.461 1 89.38 30 ILE B CA 1
ATOM 2576 C C . ILE B 1 30 ? -1.233 -41.125 -13.578 1 89.38 30 ILE B C 1
ATOM 2578 O O . ILE B 1 30 ? -0.285 -41.062 -12.797 1 89.38 30 ILE B O 1
ATOM 2582 N N . GLN B 1 31 ? -1.357 -42.094 -14.531 1 84.75 31 GLN B N 1
ATOM 2583 C CA . GLN B 1 31 ? -0.323 -43.094 -14.789 1 84.75 31 GLN B CA 1
ATOM 2584 C C . GLN B 1 31 ? 0.288 -42.906 -16.172 1 84.75 31 GLN B C 1
ATOM 2586 O O . GLN B 1 31 ? -0.324 -42.281 -17.047 1 84.75 31 GLN B O 1
ATOM 2591 N N . ARG B 1 32 ? 1.453 -43.406 -16.234 1 83.69 32 ARG B N 1
ATOM 2592 C CA . ARG B 1 32 ? 2.104 -43.375 -17.547 1 83.69 32 ARG B CA 1
ATOM 2593 C C . ARG B 1 32 ? 1.261 -44.094 -18.594 1 83.69 32 ARG B C 1
ATOM 2595 O O . ARG B 1 32 ? 0.742 -45.188 -18.344 1 83.69 32 ARG B O 1
ATOM 2602 N N . GLY B 1 33 ? 1.104 -43.438 -19.719 1 84.75 33 GLY B N 1
ATOM 2603 C CA . GLY B 1 33 ? 0.349 -44.031 -20.812 1 84.75 33 GLY B CA 1
ATOM 2604 C C . GLY B 1 33 ? -1.103 -43.594 -20.828 1 84.75 33 GLY B C 1
ATOM 2605 O O . GLY B 1 33 ? -1.819 -43.844 -21.797 1 84.75 33 GLY B O 1
ATOM 2606 N N . ASP B 1 34 ? -1.49 -42.875 -19.797 1 91 34 ASP B N 1
ATOM 2607 C CA . ASP B 1 34 ? -2.855 -42.375 -19.812 1 91 34 ASP B CA 1
ATOM 2608 C C . ASP B 1 34 ? -3.07 -41.438 -21 1 91 34 ASP B C 1
ATOM 2610 O O . ASP B 1 34 ? -2.195 -40.625 -21.328 1 91 34 ASP B O 1
ATOM 2614 N N . THR B 1 35 ? -4.211 -41.656 -21.688 1 94.5 35 THR B N 1
ATOM 2615 C CA . THR B 1 35 ? -4.59 -40.688 -22.703 1 94.5 35 THR B CA 1
ATOM 2616 C C . THR B 1 35 ? -4.98 -39.375 -22.047 1 94.5 35 THR B C 1
ATOM 2618 O O . THR B 1 35 ? -5.23 -39.312 -20.844 1 94.5 35 THR B O 1
ATOM 2621 N N . LEU B 1 36 ? -5.043 -38.344 -22.797 1 96 36 LEU B N 1
ATOM 2622 C CA . LEU B 1 36 ? -5.398 -37.031 -22.312 1 96 36 LEU B CA 1
ATOM 2623 C C . LEU B 1 36 ? -6.785 -37.031 -21.672 1 96 36 LEU B C 1
ATOM 2625 O O . LEU B 1 36 ? -6.965 -36.531 -20.562 1 96 36 LEU B O 1
ATOM 2629 N N . PRO B 1 37 ? -7.844 -37.594 -22.266 1 97.19 37 PRO B N 1
ATOM 2630 C CA . PRO B 1 37 ? -9.156 -37.656 -21.625 1 97.19 37 PRO B CA 1
ATOM 2631 C C . PRO B 1 37 ? -9.133 -38.438 -20.297 1 97.19 37 PRO B C 1
ATOM 2633 O O . PRO B 1 37 ? -9.805 -38.031 -19.344 1 97.19 37 PRO B O 1
ATOM 2636 N N . THR B 1 38 ? -8.367 -39.469 -20.297 1 96.5 38 THR B N 1
ATOM 2637 C CA . THR B 1 38 ? -8.266 -40.25 -19.078 1 96.5 38 THR B CA 1
ATOM 2638 C C . THR B 1 38 ? -7.586 -39.438 -17.969 1 96.5 38 THR B C 1
ATOM 2640 O O . THR B 1 38 ? -8.039 -39.438 -16.828 1 96.5 38 THR B O 1
ATOM 2643 N N . ALA B 1 39 ? -6.48 -38.812 -18.328 1 96.44 39 ALA B N 1
ATOM 2644 C CA . ALA B 1 39 ? -5.777 -37.969 -17.375 1 96.44 39 ALA B CA 1
ATOM 2645 C C . ALA B 1 39 ? -6.691 -36.875 -16.812 1 96.44 39 ALA B C 1
ATOM 2647 O O . ALA B 1 39 ? -6.703 -36.625 -15.602 1 96.44 39 ALA B O 1
ATOM 2648 N N . TYR B 1 40 ? -7.465 -36.312 -17.625 1 97.81 40 TYR B N 1
ATOM 2649 C CA . TYR B 1 40 ? -8.398 -35.281 -17.203 1 97.81 40 TYR B CA 1
ATOM 2650 C C . TYR B 1 40 ? -9.453 -35.844 -16.266 1 97.81 40 TYR B C 1
ATOM 2652 O O . TYR B 1 40 ? -9.758 -35.219 -15.234 1 97.81 40 TYR B O 1
ATOM 2660 N N . LYS B 1 41 ? -10.016 -36.938 -16.625 1 97.62 41 LYS B N 1
ATOM 2661 C CA . LYS B 1 41 ? -11.047 -37.562 -15.797 1 97.62 41 LYS B CA 1
ATOM 2662 C C . LYS B 1 41 ? -10.508 -37.875 -14.406 1 97.62 41 LYS B C 1
ATOM 2664 O O . LYS B 1 41 ? -11.195 -37.656 -13.406 1 97.62 41 LYS B O 1
ATOM 2669 N N . LYS B 1 42 ? -9.344 -38.344 -14.359 1 96.94 42 LYS B N 1
ATOM 2670 C CA . LYS B 1 42 ? -8.727 -38.656 -13.07 1 96.94 42 LYS B CA 1
ATOM 2671 C C . LYS B 1 42 ? -8.5 -37.375 -12.258 1 96.94 42 LYS B C 1
ATOM 2673 O O . LYS B 1 42 ? -8.727 -37.375 -11.047 1 96.94 42 LYS B O 1
ATOM 2678 N N . SER B 1 43 ? -8.008 -36.375 -12.953 1 97.94 43 SER B N 1
ATOM 2679 C CA . SER B 1 43 ? -7.805 -35.094 -12.289 1 97.94 43 SER B CA 1
ATOM 2680 C C . SER B 1 43 ? -9.109 -34.531 -11.719 1 97.94 43 SER B C 1
ATOM 2682 O O . SER B 1 43 ? -9.141 -34.062 -10.578 1 97.94 43 SER B O 1
ATOM 2684 N N . MET B 1 44 ? -10.195 -34.625 -12.461 1 98.25 44 MET B N 1
ATOM 2685 C CA . MET B 1 44 ? -11.508 -34.188 -12.016 1 98.25 44 MET B CA 1
ATOM 2686 C C . MET B 1 44 ? -11.992 -35 -10.82 1 98.25 44 MET B C 1
ATOM 2688 O O . MET B 1 44 ? -12.648 -34.469 -9.922 1 98.25 44 MET B O 1
ATOM 2692 N N . SER B 1 45 ? -11.719 -36.281 -10.875 1 97.75 45 SER B N 1
ATOM 2693 C CA . SER B 1 45 ? -12.109 -37.125 -9.766 1 97.75 45 SER B CA 1
ATOM 2694 C C . SER B 1 45 ? -11.438 -36.688 -8.469 1 97.75 45 SER B C 1
ATOM 2696 O O . SER B 1 45 ? -12.078 -36.625 -7.418 1 97.75 45 SER B O 1
ATOM 2698 N N . LEU B 1 46 ? -10.133 -36.406 -8.562 1 97.75 46 LEU B N 1
ATOM 2699 C CA . LEU B 1 46 ? -9.414 -35.875 -7.402 1 97.75 46 LEU B CA 1
ATOM 2700 C C . LEU B 1 46 ? -10.055 -34.594 -6.895 1 97.75 46 LEU B C 1
ATOM 2702 O O . LEU B 1 46 ? -10.266 -34.438 -5.688 1 97.75 46 LEU B O 1
ATOM 2706 N N . PHE B 1 47 ? -10.398 -33.75 -7.773 1 98.31 47 PHE B N 1
ATOM 2707 C CA . PHE B 1 47 ? -11 -32.469 -7.43 1 98.31 47 PHE B CA 1
ATOM 2708 C C . PHE B 1 47 ? -12.352 -32.656 -6.75 1 98.31 47 PHE B C 1
ATOM 2710 O O . PHE B 1 47 ? -12.633 -32.062 -5.719 1 98.31 47 PHE B O 1
ATOM 2717 N N . GLN B 1 48 ? -13.133 -33.469 -7.32 1 98 48 GLN B N 1
ATOM 2718 C CA . GLN B 1 48 ? -14.477 -33.719 -6.809 1 98 48 GLN B CA 1
ATOM 2719 C C . GLN B 1 48 ? -14.43 -34.406 -5.445 1 98 48 GLN B C 1
ATOM 2721 O O . GLN B 1 48 ? -15.336 -34.219 -4.625 1 98 48 GLN B O 1
ATOM 2726 N N . SER B 1 49 ? -13.367 -35.094 -5.176 1 97.25 49 SER B N 1
ATOM 2727 C CA . SER B 1 49 ? -13.219 -35.812 -3.9 1 97.25 49 SER B CA 1
ATOM 2728 C C . SER B 1 49 ? -12.594 -34.875 -2.848 1 97.25 49 SER B C 1
ATOM 2730 O O . SER B 1 49 ? -12.367 -35.312 -1.711 1 97.25 49 SER B O 1
ATOM 2732 N N . GLY B 1 50 ? -12.211 -33.656 -3.232 1 97.5 50 GLY B N 1
ATOM 2733 C CA . GLY B 1 50 ? -11.672 -32.688 -2.289 1 97.5 50 GLY B CA 1
ATOM 2734 C C . GLY B 1 50 ? -10.172 -32.812 -2.113 1 97.5 50 GLY B C 1
ATOM 2735 O O . GLY B 1 50 ? -9.594 -32.156 -1.239 1 97.5 50 GLY B O 1
ATOM 2736 N N . GLU B 1 51 ? -9.594 -33.688 -2.832 1 97.31 51 GLU B N 1
ATOM 2737 C CA . GLU B 1 51 ? -8.141 -33.812 -2.805 1 97.31 51 GLU B CA 1
ATOM 2738 C C . GLU B 1 51 ? -7.477 -32.719 -3.654 1 97.31 51 GLU B C 1
ATOM 2740 O O . GLU B 1 51 ? -6.809 -33.031 -4.645 1 97.31 51 GLU B O 1
ATOM 2745 N N . TYR B 1 52 ? -7.512 -31.547 -3.219 1 98.06 52 TYR B N 1
ATOM 2746 C CA . TYR B 1 52 ? -7.227 -30.391 -4.055 1 98.06 52 TYR B CA 1
ATOM 2747 C C . TYR B 1 52 ? -5.738 -30.281 -4.363 1 98.06 52 TYR B C 1
ATOM 2749 O O . TYR B 1 52 ? -5.352 -29.875 -5.461 1 98.06 52 TYR B O 1
ATOM 2757 N N . SER B 1 53 ? -4.902 -30.625 -3.408 1 95.75 53 SER B N 1
ATOM 2758 C CA . SER B 1 53 ? -3.469 -30.594 -3.672 1 95.75 53 SER B CA 1
ATOM 2759 C C . SER B 1 53 ? -3.082 -31.562 -4.785 1 95.75 53 SER B C 1
ATOM 2761 O O . SER B 1 53 ? -2.379 -31.188 -5.723 1 95.75 53 SER B O 1
ATOM 2763 N N . ASP B 1 54 ? -3.592 -32.75 -4.68 1 94.94 54 ASP B N 1
ATOM 2764 C CA . ASP B 1 54 ? -3.334 -33.75 -5.707 1 94.94 54 ASP B CA 1
ATOM 2765 C C . ASP B 1 54 ? -3.979 -33.344 -7.035 1 94.94 54 ASP B C 1
ATOM 2767 O O . ASP B 1 54 ? -3.402 -33.594 -8.102 1 94.94 54 ASP B O 1
ATOM 2771 N N . ALA B 1 55 ? -5.137 -32.812 -6.906 1 97.75 55 ALA B N 1
ATOM 2772 C CA . ALA B 1 55 ? -5.832 -32.375 -8.109 1 97.75 55 ALA B CA 1
ATOM 2773 C C . ALA B 1 55 ? -5.016 -31.312 -8.844 1 97.75 55 ALA B C 1
ATOM 2775 O O . ALA B 1 55 ? -4.902 -31.344 -10.07 1 97.75 55 ALA B O 1
ATOM 2776 N N . ALA B 1 56 ? -4.449 -30.344 -8.102 1 96.81 56 ALA B N 1
ATOM 2777 C CA . ALA B 1 56 ? -3.639 -29.297 -8.719 1 96.81 56 ALA B CA 1
ATOM 2778 C C . ALA B 1 56 ? -2.484 -29.906 -9.516 1 96.81 56 ALA B C 1
ATOM 2780 O O . ALA B 1 56 ? -2.27 -29.531 -10.672 1 96.81 56 ALA B O 1
ATOM 2781 N N . GLU B 1 57 ? -1.847 -30.859 -8.938 1 93.06 57 GLU B N 1
ATOM 2782 C CA . GLU B 1 57 ? -0.735 -31.516 -9.617 1 93.06 57 GLU B CA 1
ATOM 2783 C C . GLU B 1 57 ? -1.211 -32.25 -10.859 1 93.06 57 GLU B C 1
ATOM 2785 O O . GLU B 1 57 ? -0.555 -32.219 -11.906 1 93.06 57 GLU B O 1
ATOM 2790 N N . ALA B 1 58 ? -2.264 -32.906 -10.703 1 95.12 58 ALA B N 1
ATOM 2791 C CA . ALA B 1 58 ? -2.822 -33.656 -11.82 1 95.12 58 ALA B CA 1
ATOM 2792 C C . ALA B 1 58 ? -3.238 -32.719 -12.953 1 95.12 58 ALA B C 1
ATOM 2794 O O . ALA B 1 58 ? -2.973 -33 -14.125 1 95.12 58 ALA B O 1
ATOM 2795 N N . PHE B 1 59 ? -3.83 -31.578 -12.656 1 97.5 59 PHE B N 1
ATOM 2796 C CA . PHE B 1 59 ? -4.246 -30.641 -13.68 1 97.5 59 PHE B CA 1
ATOM 2797 C C . PHE B 1 59 ? -3.035 -30.016 -14.367 1 97.5 59 PHE B C 1
ATOM 2799 O O . PHE B 1 59 ? -3.078 -29.719 -15.562 1 97.5 59 PHE B O 1
ATOM 2806 N N . GLU B 1 60 ? -1.99 -29.797 -13.609 1 94.69 60 GLU B N 1
ATOM 2807 C CA . GLU B 1 60 ? -0.762 -29.328 -14.234 1 94.69 60 GLU B CA 1
ATOM 2808 C C . GLU B 1 60 ? -0.29 -30.297 -15.32 1 94.69 60 GLU B C 1
ATOM 2810 O O . GLU B 1 60 ? 0.148 -29.859 -16.391 1 94.69 60 GLU B O 1
ATOM 2815 N N . THR B 1 61 ? -0.394 -31.578 -15.07 1 92.56 61 THR B N 1
ATOM 2816 C CA . THR B 1 61 ? -0.026 -32.594 -16.047 1 92.56 61 THR B CA 1
ATOM 2817 C C . THR B 1 61 ? -0.933 -32.531 -17.266 1 92.56 61 THR B C 1
ATOM 2819 O O . THR B 1 61 ? -0.457 -32.594 -18.406 1 92.56 61 THR B O 1
ATOM 2822 N N . VAL B 1 62 ? -2.168 -32.344 -17.031 1 96.38 62 VAL B N 1
ATOM 2823 C CA . VAL B 1 62 ? -3.139 -32.25 -18.109 1 96.38 62 VAL B CA 1
ATOM 2824 C C . VAL B 1 62 ? -2.846 -31.031 -18.969 1 96.38 62 VAL B C 1
ATOM 2826 O O . VAL B 1 62 ? -2.961 -31.078 -20.203 1 96.38 62 VAL B O 1
ATOM 2829 N N . ILE B 1 63 ? -2.504 -29.906 -18.375 1 95.5 63 ILE B N 1
ATOM 2830 C CA . ILE B 1 63 ? -2.18 -28.688 -19.078 1 95.5 63 ILE B CA 1
ATOM 2831 C C . ILE B 1 63 ? -0.974 -28.922 -19.984 1 95.5 63 ILE B C 1
ATOM 2833 O O . ILE B 1 63 ? -0.974 -28.5 -21.156 1 95.5 63 ILE B O 1
ATOM 2837 N N . GLU B 1 64 ? -0.021 -29.625 -19.484 1 89.06 64 GLU B N 1
ATOM 2838 C CA . GLU B 1 64 ? 1.192 -29.906 -20.25 1 89.06 64 GLU B CA 1
ATOM 2839 C C . GLU B 1 64 ? 0.901 -30.812 -21.453 1 89.06 64 GLU B C 1
ATOM 2841 O O . GLU B 1 64 ? 1.361 -30.547 -22.562 1 89.06 64 GLU B O 1
ATOM 2846 N N . LEU B 1 65 ? 0.093 -31.812 -21.219 1 90.44 65 LEU B N 1
ATOM 2847 C CA . LEU B 1 65 ? -0.223 -32.812 -22.25 1 90.44 65 LEU B CA 1
ATOM 2848 C C . LEU B 1 65 ? -1.184 -32.219 -23.281 1 90.44 65 LEU B C 1
ATOM 2850 O O . LEU B 1 65 ? -1.133 -32.594 -24.453 1 90.44 65 LEU B O 1
ATOM 2854 N N . GLY B 1 66 ? -1.985 -31.406 -22.812 1 94.88 66 GLY B N 1
ATOM 2855 C CA . GLY B 1 66 ? -3.082 -30.969 -23.656 1 94.88 66 GLY B CA 1
ATOM 2856 C C . GLY B 1 66 ? -2.986 -29.5 -24.047 1 94.88 66 GLY B C 1
ATOM 2857 O O . GLY B 1 66 ? -4.008 -28.828 -24.219 1 94.88 66 GLY B O 1
ATOM 2858 N N . ARG B 1 67 ? -1.796 -28.953 -24.125 1 90.62 67 ARG B N 1
ATOM 2859 C CA . ARG B 1 67 ? -1.629 -27.562 -24.531 1 90.62 67 ARG B CA 1
ATOM 2860 C C . ARG B 1 67 ? -2.373 -27.281 -25.828 1 90.62 67 ARG B C 1
ATOM 2862 O O . ARG B 1 67 ? -2.246 -28.031 -26.797 1 90.62 67 ARG B O 1
ATOM 2869 N N . GLY B 1 68 ? -3.191 -26.297 -25.828 1 92.62 68 GLY B N 1
ATOM 2870 C CA . GLY B 1 68 ? -3.91 -25.875 -27.016 1 92.62 68 GLY B CA 1
ATOM 2871 C C . GLY B 1 68 ? -5.223 -26.609 -27.219 1 92.62 68 GLY B C 1
ATOM 2872 O O . GLY B 1 68 ? -5.969 -26.312 -28.156 1 92.62 68 GLY B O 1
ATOM 2873 N N . THR B 1 69 ? -5.527 -27.609 -26.406 1 95.88 69 THR B N 1
ATOM 2874 C CA . THR B 1 69 ? -6.773 -28.359 -26.5 1 95.88 69 THR B CA 1
ATOM 2875 C C . THR B 1 69 ? -7.797 -27.844 -25.5 1 95.88 69 THR B C 1
ATOM 2877 O O . THR B 1 69 ? -7.465 -27.047 -24.609 1 95.88 69 THR B O 1
ATOM 2880 N N . ASP B 1 70 ? -9.023 -28.297 -25.672 1 96.69 70 ASP B N 1
ATOM 2881 C CA . ASP B 1 70 ? -10.086 -27.953 -24.734 1 96.69 70 ASP B CA 1
ATOM 2882 C C . ASP B 1 70 ? -9.781 -28.516 -23.344 1 96.69 70 ASP B C 1
ATOM 2884 O O . ASP B 1 70 ? -10.125 -27.906 -22.328 1 96.69 70 ASP B O 1
ATOM 2888 N N . TYR B 1 71 ? -9.188 -29.672 -23.344 1 97.38 71 TYR B N 1
ATOM 2889 C CA . TYR B 1 71 ? -8.82 -30.25 -22.062 1 97.38 71 TYR B CA 1
ATOM 2890 C C . TYR B 1 71 ? -7.809 -29.375 -21.328 1 97.38 71 TYR B C 1
ATOM 2892 O O . TYR B 1 71 ? -7.887 -29.219 -20.109 1 97.38 71 TYR B O 1
ATOM 2900 N N . GLY B 1 72 ? -6.898 -28.828 -22.094 1 97.25 72 GLY B N 1
ATOM 2901 C CA . GLY B 1 72 ? -5.926 -27.922 -21.516 1 97.25 72 GLY B CA 1
ATOM 2902 C C . GLY B 1 72 ? -6.559 -26.656 -20.938 1 97.25 72 GLY B C 1
ATOM 2903 O O . GLY B 1 72 ? -6.207 -26.234 -19.844 1 97.25 72 GLY B O 1
ATOM 2904 N N . GLN B 1 73 ? -7.426 -26.141 -21.656 1 97.94 73 GLN B N 1
ATOM 2905 C CA . GLN B 1 73 ? -8.148 -24.953 -21.219 1 97.94 73 GLN B CA 1
ATOM 2906 C C . GLN B 1 73 ? -8.922 -25.219 -19.938 1 97.94 73 GLN B C 1
ATOM 2908 O O . GLN B 1 73 ? -8.82 -24.469 -18.969 1 97.94 73 GLN B O 1
ATOM 2913 N N . GLU B 1 74 ? -9.656 -26.297 -19.891 1 98.31 74 GLU B N 1
ATOM 2914 C CA . GLU B 1 74 ? -10.43 -26.641 -18.703 1 98.31 74 GLU B CA 1
ATOM 2915 C C . GLU B 1 74 ? -9.516 -26.922 -17.5 1 98.31 74 GLU B C 1
ATOM 2917 O O . GLU B 1 74 ? -9.805 -26.5 -16.391 1 98.31 74 GLU B O 1
ATOM 2922 N N . ALA B 1 75 ? -8.469 -27.562 -17.828 1 98.56 75 ALA B N 1
ATOM 2923 C CA . ALA B 1 75 ? -7.523 -27.922 -16.766 1 98.56 75 ALA B CA 1
ATOM 2924 C C . ALA B 1 75 ? -6.91 -26.672 -16.141 1 98.56 75 ALA B C 1
ATOM 2926 O O . ALA B 1 75 ? -6.668 -26.641 -14.93 1 98.56 75 ALA B O 1
ATOM 2927 N N . GLN B 1 76 ? -6.648 -25.656 -16.922 1 98.25 76 GLN B N 1
ATOM 2928 C CA . GLN B 1 76 ? -6.102 -24.406 -16.391 1 98.25 76 GLN B CA 1
ATOM 2929 C C . GLN B 1 76 ? -7.055 -23.781 -15.375 1 98.25 76 GLN B C 1
ATOM 2931 O O . GLN B 1 76 ? -6.621 -23.312 -14.32 1 98.25 76 GLN B O 1
ATOM 2936 N N . PHE B 1 77 ? -8.328 -23.766 -15.664 1 98.75 77 PHE B N 1
ATOM 2937 C CA . PHE B 1 77 ? -9.32 -23.219 -14.75 1 98.75 77 PHE B CA 1
ATOM 2938 C C . PHE B 1 77 ? -9.391 -24.047 -13.469 1 98.75 77 PHE B C 1
ATOM 2940 O O . PHE B 1 77 ? -9.398 -23.484 -12.375 1 98.75 77 PHE B O 1
ATOM 2947 N N . TYR B 1 78 ? -9.391 -25.297 -13.625 1 98.81 78 TYR B N 1
ATOM 2948 C CA . TYR B 1 78 ? -9.562 -26.156 -12.453 1 98.81 78 TYR B CA 1
ATOM 2949 C C . TYR B 1 78 ? -8.273 -26.25 -11.648 1 98.81 78 TYR B C 1
ATOM 2951 O O . TYR B 1 78 ? -8.305 -26.562 -10.453 1 98.81 78 TYR B O 1
ATOM 2959 N N . LEU B 1 79 ? -7.156 -25.953 -12.305 1 98.5 79 LEU B N 1
ATOM 2960 C CA . LEU B 1 79 ? -5.934 -25.766 -11.531 1 98.5 79 LEU B CA 1
ATOM 2961 C C . LEU B 1 79 ? -6.09 -24.594 -10.562 1 98.5 79 LEU B C 1
ATOM 2963 O O . LEU B 1 79 ? -5.812 -24.734 -9.367 1 98.5 79 LEU B O 1
ATOM 2967 N N . ALA B 1 80 ? -6.625 -23.531 -11.031 1 98.88 80 ALA B N 1
ATOM 2968 C CA . ALA B 1 80 ? -6.891 -22.359 -10.188 1 98.88 80 ALA B CA 1
ATOM 2969 C C . ALA B 1 80 ? -7.895 -22.703 -9.086 1 98.88 80 ALA B C 1
ATOM 2971 O O . ALA B 1 80 ? -7.68 -22.359 -7.922 1 98.88 80 ALA B O 1
ATOM 2972 N N . GLU B 1 81 ? -8.922 -23.438 -9.477 1 98.94 81 GLU B N 1
ATOM 2973 C CA . GLU B 1 81 ? -9.938 -23.859 -8.508 1 98.94 81 GLU B CA 1
ATOM 2974 C C . GLU B 1 81 ? -9.32 -24.75 -7.426 1 98.94 81 GLU B C 1
ATOM 2976 O O . GLU B 1 81 ? -9.695 -24.641 -6.254 1 98.94 81 GLU B O 1
ATOM 2981 N N . SER B 1 82 ? -8.5 -25.594 -7.848 1 98.81 82 SER B N 1
ATOM 2982 C CA . SER B 1 82 ? -7.855 -26.484 -6.895 1 98.81 82 SER B CA 1
ATOM 2983 C C . SER B 1 82 ? -7.023 -25.719 -5.883 1 98.81 82 SER B C 1
ATOM 2985 O O . SER B 1 82 ? -7.129 -25.938 -4.676 1 98.81 82 SER B O 1
ATOM 2987 N N . TYR B 1 83 ? -6.262 -24.766 -6.348 1 98.62 83 TYR B N 1
ATOM 2988 C CA . TYR B 1 83 ? -5.473 -23.938 -5.449 1 98.62 83 TYR B CA 1
ATOM 2989 C C . TYR B 1 83 ? -6.375 -23.125 -4.523 1 98.62 83 TYR B C 1
ATOM 2991 O O . TYR B 1 83 ? -6.094 -23 -3.328 1 98.62 83 TYR B O 1
ATOM 2999 N N . PHE B 1 84 ? -7.391 -22.609 -5.035 1 98.88 84 PHE B N 1
ATOM 3000 C CA . PHE B 1 84 ? -8.32 -21.812 -4.242 1 98.88 84 PHE B CA 1
ATOM 3001 C C . PHE B 1 84 ? -8.922 -22.641 -3.115 1 98.88 84 PHE B C 1
ATOM 3003 O O . PHE B 1 84 ? -8.898 -22.234 -1.954 1 98.88 84 PHE B O 1
ATOM 3010 N N . ASN B 1 85 ? -9.391 -23.797 -3.492 1 98.75 85 ASN B N 1
ATOM 3011 C CA . ASN B 1 85 ? -10.047 -24.641 -2.5 1 98.75 85 ASN B CA 1
ATOM 3012 C C . ASN B 1 85 ? -9.039 -25.219 -1.509 1 98.75 85 ASN B C 1
ATOM 3014 O O . ASN B 1 85 ? -9.414 -25.641 -0.41 1 98.75 85 ASN B O 1
ATOM 3018 N N . ASP B 1 86 ? -7.781 -25.25 -1.884 1 97.94 86 ASP B N 1
ATOM 3019 C CA . ASP B 1 86 ? -6.715 -25.703 -0.998 1 97.94 86 ASP B CA 1
ATOM 3020 C C . ASP B 1 86 ? -6.219 -24.578 -0.105 1 97.94 86 ASP B C 1
ATOM 3022 O O . ASP B 1 86 ? -5.254 -24.734 0.643 1 97.94 86 ASP B O 1
ATOM 3026 N N . GLY B 1 87 ? -6.73 -23.328 -0.212 1 97.94 87 GLY B N 1
ATOM 3027 C CA . GLY B 1 87 ? -6.348 -22.188 0.595 1 97.94 87 GLY B CA 1
ATOM 3028 C C . GLY B 1 87 ? -5.082 -21.5 0.102 1 97.94 87 GLY B C 1
ATOM 3029 O O . GLY B 1 87 ? -4.527 -20.641 0.788 1 97.94 87 GLY B O 1
ATOM 3030 N N . ARG B 1 88 ? -4.602 -21.922 -1.027 1 97.88 88 ARG B N 1
ATOM 3031 C CA . ARG B 1 88 ? -3.428 -21.312 -1.641 1 97.88 88 ARG B CA 1
ATOM 3032 C C . ARG B 1 88 ? -3.828 -20.172 -2.58 1 97.88 88 ARG B C 1
ATOM 3034 O O . ARG B 1 88 ? -3.65 -20.281 -3.795 1 97.88 88 ARG B O 1
ATOM 3041 N N . TYR B 1 89 ? -4.195 -19.094 -2.012 1 98.69 89 TYR B N 1
ATOM 3042 C CA . TYR B 1 89 ? -4.922 -18.062 -2.727 1 98.69 89 TYR B CA 1
ATOM 3043 C C . TYR B 1 89 ? -3.996 -17.281 -3.656 1 98.69 89 TYR B C 1
ATOM 3045 O O . TYR B 1 89 ? -4.414 -16.828 -4.723 1 98.69 89 TYR B O 1
ATOM 3053 N N . LEU B 1 90 ? -2.748 -17.109 -3.225 1 98.25 90 LEU B N 1
ATOM 3054 C CA . LEU B 1 90 ? -1.805 -16.438 -4.105 1 98.25 90 LEU B CA 1
ATOM 3055 C C . LEU B 1 90 ? -1.634 -17.203 -5.414 1 98.25 90 LEU B C 1
ATOM 3057 O O . LEU B 1 90 ? -1.688 -16.609 -6.492 1 98.25 90 LEU B O 1
ATOM 3061 N N . LEU B 1 91 ? -1.493 -18.469 -5.332 1 98.12 91 LEU B N 1
ATOM 3062 C CA . LEU B 1 91 ? -1.342 -19.312 -6.516 1 98.12 91 LEU B CA 1
ATOM 3063 C C . LEU B 1 91 ? -2.635 -19.359 -7.324 1 98.12 91 LEU B C 1
ATOM 3065 O O . LEU B 1 91 ? -2.604 -19.328 -8.555 1 98.12 91 LEU B O 1
ATOM 3069 N N . ALA B 1 92 ? -3.666 -19.438 -6.582 1 98.81 92 ALA B N 1
ATOM 3070 C CA . ALA B 1 92 ? -4.965 -19.422 -7.254 1 98.81 92 ALA B CA 1
ATOM 3071 C C . ALA B 1 92 ? -5.117 -18.172 -8.117 1 98.81 92 ALA B C 1
ATOM 3073 O O . ALA B 1 92 ? -5.457 -18.266 -9.297 1 98.81 92 ALA B O 1
ATOM 3074 N N . SER B 1 93 ? -4.836 -17.016 -7.512 1 98.69 93 SER B N 1
ATOM 3075 C CA . SER B 1 93 ? -4.973 -15.766 -8.234 1 98.69 93 SER B CA 1
ATOM 3076 C C . SER B 1 93 ? -4.094 -15.75 -9.484 1 98.69 93 SER B C 1
ATOM 3078 O O . SER B 1 93 ? -4.535 -15.312 -10.555 1 98.69 93 SER B O 1
ATOM 3080 N N . ALA B 1 94 ? -2.91 -16.219 -9.352 1 97.38 94 ALA B N 1
ATOM 3081 C CA . ALA B 1 94 ? -1.993 -16.25 -10.484 1 97.38 94 ALA B CA 1
ATOM 3082 C C . ALA B 1 94 ? -2.527 -17.156 -11.594 1 97.38 94 ALA B C 1
ATOM 3084 O O . ALA B 1 94 ? -2.449 -16.812 -12.773 1 97.38 94 ALA B O 1
ATOM 3085 N N . GLU B 1 95 ? -3.053 -18.297 -11.258 1 98.5 95 GLU B N 1
ATOM 3086 C CA . GLU B 1 95 ? -3.535 -19.25 -12.25 1 98.5 95 GLU B CA 1
ATOM 3087 C C . GLU B 1 95 ? -4.832 -18.766 -12.891 1 98.5 95 GLU B C 1
ATOM 3089 O O . GLU B 1 95 ? -5.074 -19.016 -14.078 1 98.5 95 GLU B O 1
ATOM 3094 N N . TYR B 1 96 ? -5.68 -18.078 -12.141 1 98.75 96 TYR B N 1
ATOM 3095 C CA . TYR B 1 96 ? -6.844 -17.438 -12.75 1 98.75 96 TYR B CA 1
ATOM 3096 C C . TYR B 1 96 ? -6.422 -16.391 -13.773 1 98.75 96 TYR B C 1
ATOM 3098 O O . TYR B 1 96 ? -6.984 -16.328 -14.867 1 98.75 96 TYR B O 1
ATOM 3106 N N . ALA B 1 97 ? -5.461 -15.633 -13.352 1 97.94 97 ALA B N 1
ATOM 3107 C CA . ALA B 1 97 ? -4.957 -14.617 -14.266 1 97.94 97 ALA B CA 1
ATOM 3108 C C . ALA B 1 97 ? -4.379 -15.25 -15.531 1 97.94 97 ALA B C 1
ATOM 3110 O O . ALA B 1 97 ? -4.598 -14.75 -16.641 1 97.94 97 ALA B O 1
ATOM 3111 N N . ARG B 1 98 ? -3.695 -16.281 -15.352 1 96.25 98 ARG B N 1
ATOM 3112 C CA . ARG B 1 98 ? -3.145 -17 -16.5 1 96.25 98 ARG B CA 1
ATOM 3113 C C . ARG B 1 98 ? -4.254 -17.5 -17.406 1 96.25 98 ARG B C 1
ATOM 3115 O O . ARG B 1 98 ? -4.16 -17.391 -18.641 1 96.25 98 ARG B O 1
ATOM 3122 N N . TYR B 1 99 ? -5.289 -18.062 -16.875 1 98.25 99 TYR B N 1
ATOM 3123 C CA . TYR B 1 99 ? -6.43 -18.562 -17.625 1 98.25 99 TYR B CA 1
ATOM 3124 C C . TYR B 1 99 ? -7.027 -17.469 -18.5 1 98.25 99 TYR B C 1
ATOM 3126 O O . TYR B 1 99 ? -7.27 -17.672 -19.688 1 98.25 99 TYR B O 1
ATOM 3134 N N . THR B 1 100 ? -7.195 -16.281 -17.891 1 98.12 100 THR B N 1
ATOM 3135 C CA . THR B 1 100 ? -7.863 -15.195 -18.609 1 98.12 100 THR B CA 1
ATOM 3136 C C . THR B 1 100 ? -6.961 -14.625 -19.703 1 98.12 100 THR B C 1
ATOM 3138 O O . THR B 1 100 ? -7.441 -14.117 -20.719 1 98.12 100 THR B O 1
ATOM 3141 N N . THR B 1 101 ? -5.676 -14.766 -19.516 1 96.56 101 THR B N 1
ATOM 3142 C CA . THR B 1 101 ? -4.719 -14.281 -20.5 1 96.56 101 THR B CA 1
ATOM 3143 C C . THR B 1 101 ? -4.605 -15.258 -21.672 1 96.56 101 THR B C 1
ATOM 3145 O O . THR B 1 101 ? -4.621 -14.852 -22.828 1 96.56 101 THR B O 1
ATOM 3148 N N . LEU B 1 102 ? -4.594 -16.516 -21.375 1 96.19 102 LEU B N 1
ATOM 3149 C CA . LEU B 1 102 ? -4.387 -17.547 -22.391 1 96.19 102 LEU B CA 1
ATOM 3150 C C . LEU B 1 102 ? -5.656 -17.781 -23.203 1 96.19 102 LEU B C 1
ATOM 3152 O O . LEU B 1 102 ? -5.59 -18.141 -24.375 1 96.19 102 LEU B O 1
ATOM 3156 N N . TYR B 1 103 ? -6.754 -17.562 -22.578 1 97.06 103 TYR B N 1
ATOM 3157 C CA . TYR B 1 103 ? -8.023 -17.891 -23.203 1 97.06 103 TYR B CA 1
ATOM 3158 C C . TYR B 1 103 ? -8.992 -16.719 -23.141 1 97.06 103 TYR B C 1
ATOM 3160 O O . TYR B 1 103 ? -10.008 -16.781 -22.453 1 97.06 103 TYR B O 1
ATOM 3168 N N . PRO B 1 104 ? -8.852 -15.703 -23.984 1 95.69 104 PRO B N 1
ATOM 3169 C CA . PRO B 1 104 ? -9.609 -14.453 -23.891 1 95.69 104 PRO B CA 1
ATOM 3170 C C . PRO B 1 104 ? -11.062 -14.617 -24.328 1 95.69 104 PRO B C 1
ATOM 3172 O O . PRO B 1 104 ? -11.898 -13.742 -24.047 1 95.69 104 PRO B O 1
ATOM 3175 N N . ARG B 1 105 ? -11.398 -15.727 -24.969 1 94.94 105 ARG B N 1
ATOM 3176 C CA . ARG B 1 105 ? -12.766 -15.906 -25.438 1 94.94 105 ARG B CA 1
ATOM 3177 C C . ARG B 1 105 ? -13.461 -17.047 -24.688 1 94.94 105 ARG B C 1
ATOM 3179 O O . ARG B 1 105 ? -14.555 -17.469 -25.062 1 94.94 105 ARG B O 1
ATOM 3186 N N . ALA B 1 106 ? -12.797 -17.484 -23.641 1 96.75 106 ALA B N 1
ATOM 3187 C CA . ALA B 1 106 ? -13.32 -18.641 -22.922 1 96.75 106 ALA B CA 1
ATOM 3188 C C . ALA B 1 106 ? -14.594 -18.266 -22.172 1 96.75 106 ALA B C 1
ATOM 3190 O O . ALA B 1 106 ? -14.734 -17.141 -21.688 1 96.75 106 ALA B O 1
ATOM 3191 N N . ASP B 1 107 ? -15.555 -19.234 -21.922 1 95.69 107 ASP B N 1
ATOM 3192 C CA . ASP B 1 107 ? -16.844 -19.031 -21.266 1 95.69 107 ASP B CA 1
ATOM 3193 C C . ASP B 1 107 ? -16.656 -18.703 -19.781 1 95.69 107 ASP B C 1
ATOM 3195 O O . ASP B 1 107 ? -17.438 -17.953 -19.203 1 95.69 107 ASP B O 1
ATOM 3199 N N . LYS B 1 108 ? -15.578 -19.266 -19.156 1 98.06 108 LYS B N 1
ATOM 3200 C CA . LYS B 1 108 ? -15.383 -19.109 -17.719 1 98.06 108 LYS B CA 1
ATOM 3201 C C . LYS B 1 108 ? -14.508 -17.906 -17.422 1 98.06 108 LYS B C 1
ATOM 3203 O O . LYS B 1 108 ? -14.062 -17.734 -16.281 1 98.06 108 LYS B O 1
ATOM 3208 N N . ARG B 1 109 ? -14.258 -17.094 -18.422 1 97.94 109 ARG B N 1
ATOM 3209 C CA . ARG B 1 109 ? -13.367 -15.953 -18.266 1 97.94 109 ARG B CA 1
ATOM 3210 C C . ARG B 1 109 ? -13.883 -15 -17.188 1 97.94 109 ARG B C 1
ATOM 3212 O O . ARG B 1 109 ? -13.117 -14.555 -16.328 1 97.94 109 ARG B O 1
ATOM 3219 N N . GLU B 1 110 ? -15.18 -14.688 -17.203 1 98.31 110 GLU B N 1
ATOM 3220 C CA . GLU B 1 110 ? -15.781 -13.812 -16.203 1 98.31 110 GLU B CA 1
ATOM 3221 C C . GLU B 1 110 ? -15.609 -14.367 -14.797 1 98.31 110 GLU B C 1
ATOM 3223 O O . GLU B 1 110 ? -15.203 -13.648 -13.883 1 98.31 110 GLU B O 1
ATOM 3228 N N . GLU B 1 111 ? -15.906 -15.641 -14.672 1 98.62 111 GLU B N 1
ATOM 3229 C CA . GLU B 1 111 ? -15.758 -16.297 -13.375 1 98.62 111 GLU B CA 1
ATOM 3230 C C . GLU B 1 111 ? -14.305 -16.25 -12.898 1 98.62 111 GLU B C 1
ATOM 3232 O O . GLU B 1 111 ? -14.039 -16.016 -11.719 1 98.62 111 GLU B O 1
ATOM 3237 N N . ALA B 1 112 ? -13.43 -16.453 -13.844 1 98.88 112 ALA B N 1
ATOM 3238 C CA . ALA B 1 112 ? -12.008 -16.453 -13.5 1 98.88 112 ALA B CA 1
ATOM 3239 C C . ALA B 1 112 ? -11.547 -15.086 -13.031 1 98.88 112 ALA B C 1
ATOM 3241 O O . ALA B 1 112 ? -10.797 -14.969 -12.055 1 98.88 112 ALA B O 1
ATOM 3242 N N . HIS B 1 113 ? -11.992 -14.031 -13.672 1 98.81 113 HIS B N 1
ATOM 3243 C CA . HIS B 1 113 ? -11.664 -12.68 -13.227 1 98.81 113 HIS B CA 1
ATOM 3244 C C . HIS B 1 113 ? -12.188 -12.414 -11.828 1 98.81 113 HIS B C 1
ATOM 3246 O O . HIS B 1 113 ? -11.492 -11.828 -10.992 1 98.81 113 HIS B O 1
ATOM 3252 N N . PHE B 1 114 ? -13.414 -12.852 -11.555 1 98.88 114 PHE B N 1
ATOM 3253 C CA . PHE B 1 114 ? -13.992 -12.664 -10.227 1 98.88 114 PHE B CA 1
ATOM 3254 C C . PHE B 1 114 ? -13.188 -13.422 -9.18 1 98.88 114 PHE B C 1
ATOM 3256 O O . PHE B 1 114 ? -12.852 -12.875 -8.133 1 98.88 114 PHE B O 1
ATOM 3263 N N . LYS B 1 115 ? -12.867 -14.609 -9.477 1 98.94 115 LYS B N 1
ATOM 3264 C CA . LYS B 1 115 ? -12.18 -15.477 -8.523 1 98.94 115 LYS B CA 1
ATOM 3265 C C . LYS B 1 115 ? -10.75 -15.008 -8.289 1 98.94 115 LYS B C 1
ATOM 3267 O O . LYS B 1 115 ? -10.219 -15.148 -7.184 1 98.94 115 LYS B O 1
ATOM 3272 N N . GLU B 1 116 ? -10.148 -14.43 -9.328 1 98.88 116 GLU B N 1
ATOM 3273 C CA . GLU B 1 116 ? -8.852 -13.789 -9.125 1 98.88 116 GLU B CA 1
ATOM 3274 C C . GLU B 1 116 ? -8.93 -12.711 -8.047 1 98.88 116 GLU B C 1
ATOM 3276 O O . GLU B 1 116 ? -8.148 -12.719 -7.094 1 98.88 116 GLU B O 1
ATOM 3281 N N . ALA B 1 117 ? -9.898 -11.867 -8.164 1 98.94 117 ALA B N 1
ATOM 3282 C CA . ALA B 1 117 ? -10.102 -10.789 -7.195 1 98.94 117 ALA B CA 1
ATOM 3283 C C . ALA B 1 117 ? -10.43 -11.352 -5.816 1 98.94 117 ALA B C 1
ATOM 3285 O O . ALA B 1 117 ? -9.875 -10.898 -4.809 1 98.94 117 ALA B O 1
ATOM 3286 N N . TYR B 1 118 ? -11.258 -12.344 -5.805 1 98.94 118 TYR B N 1
ATOM 3287 C CA . TYR B 1 118 ? -11.695 -12.945 -4.551 1 98.94 118 TYR B CA 1
ATOM 3288 C C . TYR B 1 118 ? -10.547 -13.641 -3.844 1 98.94 118 TYR B C 1
ATOM 3290 O O . TYR B 1 118 ? -10.484 -13.664 -2.611 1 98.94 118 TYR B O 1
ATOM 3298 N N . SER B 1 119 ? -9.641 -14.203 -4.641 1 98.94 119 SER B N 1
ATOM 3299 C CA . SER B 1 119 ? -8.445 -14.797 -4.047 1 98.94 119 SER B CA 1
ATOM 3300 C C . SER B 1 119 ? -7.633 -13.75 -3.283 1 98.94 119 SER B C 1
ATOM 3302 O O . SER B 1 119 ? -7.172 -14.008 -2.17 1 98.94 119 SER B O 1
ATOM 3304 N N . TYR B 1 120 ? -7.52 -12.578 -3.775 1 98.81 120 TYR B N 1
ATOM 3305 C CA . TYR B 1 120 ? -6.828 -11.5 -3.07 1 98.81 120 TYR B CA 1
ATOM 3306 C C . TYR B 1 120 ? -7.629 -11.039 -1.858 1 98.81 120 TYR B C 1
ATOM 3308 O O . TYR B 1 120 ? -7.055 -10.648 -0.84 1 98.81 120 TYR B O 1
ATOM 3316 N N . TYR B 1 121 ? -8.945 -11.039 -1.961 1 98.88 121 TYR B N 1
ATOM 3317 C CA . TYR B 1 121 ? -9.789 -10.75 -0.806 1 98.88 121 TYR B CA 1
ATOM 3318 C C . TYR B 1 121 ? -9.469 -11.695 0.35 1 98.88 121 TYR B C 1
ATOM 3320 O O . TYR B 1 121 ? -9.359 -11.258 1.5 1 98.88 121 TYR B O 1
ATOM 3328 N N . LYS B 1 122 ? -9.297 -12.938 -0.022 1 98.81 122 LYS B N 1
ATOM 3329 C CA . LYS B 1 122 ? -9 -13.945 0.989 1 98.81 122 LYS B CA 1
ATOM 3330 C C . LYS B 1 122 ? -7.609 -13.742 1.578 1 98.81 122 LYS B C 1
ATOM 3332 O O . LYS B 1 122 ? -7.359 -14.102 2.73 1 98.81 122 LYS B O 1
ATOM 3337 N N . LEU B 1 123 ? -6.719 -13.117 0.809 1 98.44 123 LEU B N 1
ATOM 3338 C CA . LEU B 1 123 ? -5.355 -12.852 1.254 1 98.44 123 LEU B CA 1
ATOM 3339 C C . LEU B 1 123 ? -5.305 -11.594 2.117 1 98.44 123 LEU B C 1
ATOM 3341 O O . LEU B 1 123 ? -4.305 -11.344 2.795 1 98.44 123 LEU B O 1
ATOM 3345 N N . SER B 1 124 ? -6.305 -10.773 2.068 1 98.62 124 SER B N 1
ATOM 3346 C CA . SER B 1 124 ? -6.332 -9.508 2.795 1 98.62 124 SER B CA 1
ATOM 3347 C C . SER B 1 124 ? -6.203 -9.727 4.297 1 98.62 124 SER B C 1
ATOM 3349 O O . SER B 1 124 ? -7.035 -10.398 4.906 1 98.62 124 SER B O 1
ATOM 3351 N N . PRO B 1 125 ? -5.164 -9.164 4.918 1 97.62 125 PRO B N 1
ATOM 3352 C CA . PRO B 1 125 ? -4.938 -9.414 6.344 1 97.62 125 PRO B CA 1
ATOM 3353 C C . PRO B 1 125 ? -5.742 -8.469 7.242 1 97.62 125 PRO B C 1
ATOM 3355 O O . PRO B 1 125 ? -6.543 -7.676 6.746 1 97.62 125 PRO B O 1
ATOM 3358 N N . ARG B 1 126 ? -5.523 -8.602 8.555 1 97.06 126 ARG B N 1
ATOM 3359 C CA . ARG B 1 126 ? -6.09 -7.652 9.508 1 97.06 126 ARG B CA 1
ATOM 3360 C C . ARG B 1 126 ? -5.566 -6.242 9.258 1 97.06 126 ARG B C 1
ATOM 3362 O O . ARG B 1 126 ? -4.5 -6.07 8.664 1 97.06 126 ARG B O 1
ATOM 3369 N N . TYR B 1 127 ? -6.258 -5.227 9.711 1 97.38 127 TYR B N 1
ATOM 3370 C CA . TYR B 1 127 ? -6.043 -3.846 9.289 1 97.38 127 TYR B CA 1
ATOM 3371 C C . TYR B 1 127 ? -4.676 -3.344 9.727 1 97.38 127 TYR B C 1
ATOM 3373 O O . TYR B 1 127 ? -4.113 -2.434 9.117 1 97.38 127 TYR B O 1
ATOM 3381 N N . LYS B 1 128 ? -4.055 -3.9 10.789 1 95.31 128 LYS B N 1
ATOM 3382 C CA . LYS B 1 128 ? -2.811 -3.398 11.359 1 95.31 128 LYS B CA 1
ATOM 3383 C C . LYS B 1 128 ? -1.62 -3.734 10.469 1 95.31 128 LYS B C 1
ATOM 3385 O O . LYS B 1 128 ? -0.562 -3.109 10.57 1 95.31 128 LYS B O 1
ATOM 3390 N N . LEU B 1 129 ? -1.768 -4.707 9.594 1 94.25 129 LEU B N 1
ATOM 3391 C CA . LEU B 1 129 ? -0.666 -5.223 8.789 1 94.25 129 LEU B CA 1
ATOM 3392 C C . LEU B 1 129 ? -0.618 -4.531 7.434 1 94.25 129 LEU B C 1
ATOM 3394 O O . LEU B 1 129 ? -1.431 -3.646 7.152 1 94.25 129 LEU B O 1
ATOM 3398 N N . ASP B 1 130 ? 0.455 -4.879 6.633 1 93.88 130 ASP B N 1
ATOM 3399 C CA . ASP B 1 130 ? 0.578 -4.355 5.277 1 93.88 130 ASP B CA 1
ATOM 3400 C C . ASP B 1 130 ? -0.654 -4.699 4.441 1 93.88 130 ASP B C 1
ATOM 3402 O O . ASP B 1 130 ? -1.127 -5.84 4.465 1 93.88 130 ASP B O 1
ATOM 3406 N N . GLN B 1 131 ? -1.158 -3.715 3.65 1 96.5 131 GLN B N 1
ATOM 3407 C CA . GLN B 1 131 ? -2.451 -3.852 2.986 1 96.5 131 GLN B CA 1
ATOM 3408 C C . GLN B 1 131 ? -2.279 -4 1.477 1 96.5 131 GLN B C 1
ATOM 3410 O O . GLN B 1 131 ? -3.162 -3.615 0.706 1 96.5 131 GLN B O 1
ATOM 3415 N N . LYS B 1 132 ? -1.185 -4.531 1.062 1 94 132 LYS B N 1
ATOM 3416 C CA . LYS B 1 132 ? -0.926 -4.695 -0.365 1 94 132 LYS B CA 1
ATOM 3417 C C . LYS B 1 132 ? -2.006 -5.551 -1.023 1 94 132 LYS B C 1
ATOM 3419 O O . LYS B 1 132 ? -2.576 -5.164 -2.045 1 94 132 LYS B O 1
ATOM 3424 N N . HIS B 1 133 ? -2.307 -6.688 -0.401 1 97.56 133 HIS B N 1
ATOM 3425 C CA . HIS B 1 133 ? -3.293 -7.59 -0.985 1 97.56 133 HIS B CA 1
ATOM 3426 C C . HIS B 1 133 ? -4.688 -6.98 -0.947 1 97.56 133 HIS B C 1
ATOM 3428 O O . HIS B 1 133 ? -5.5 -7.215 -1.848 1 97.56 133 HIS B O 1
ATOM 3434 N N . THR B 1 134 ? -4.961 -6.188 0.065 1 98.56 134 THR B N 1
ATOM 3435 C CA . THR B 1 134 ? -6.23 -5.473 0.159 1 98.56 134 THR B CA 1
ATOM 3436 C C . THR B 1 134 ? -6.406 -4.527 -1.025 1 98.56 134 THR B C 1
ATOM 3438 O O . THR B 1 134 ? -7.441 -4.551 -1.695 1 98.56 134 THR B O 1
ATOM 3441 N N . ARG B 1 135 ? -5.383 -3.783 -1.3 1 97.38 135 ARG B N 1
ATOM 3442 C CA . ARG B 1 135 ? -5.438 -2.824 -2.396 1 97.38 135 ARG B CA 1
ATOM 3443 C C . ARG B 1 135 ? -5.539 -3.535 -3.742 1 97.38 135 ARG B C 1
ATOM 3445 O O . ARG B 1 135 ? -6.281 -3.102 -4.625 1 97.38 135 ARG B O 1
ATOM 3452 N N . THR B 1 136 ? -4.797 -4.613 -3.871 1 97.75 136 THR B N 1
ATOM 3453 C CA . THR B 1 136 ? -4.859 -5.387 -5.105 1 97.75 136 THR B CA 1
ATOM 3454 C C . THR B 1 136 ? -6.262 -5.949 -5.324 1 97.75 136 THR B C 1
ATOM 3456 O O . THR B 1 136 ? -6.781 -5.918 -6.441 1 97.75 136 THR B O 1
ATOM 3459 N N . ALA B 1 137 ? -6.859 -6.453 -4.27 1 98.88 137 ALA B N 1
ATOM 3460 C CA . ALA B 1 137 ? -8.219 -6.98 -4.371 1 98.88 137 ALA B CA 1
ATOM 3461 C C . ALA B 1 137 ? -9.195 -5.91 -4.848 1 98.88 137 ALA B C 1
ATOM 3463 O O . ALA B 1 137 ? -10 -6.152 -5.746 1 98.88 137 ALA B O 1
ATOM 3464 N N . ILE B 1 138 ? -9.086 -4.738 -4.266 1 98.81 138 ILE B N 1
ATOM 3465 C CA . ILE B 1 138 ? -9.953 -3.631 -4.652 1 98.81 138 ILE B CA 1
ATOM 3466 C C . ILE B 1 138 ? -9.781 -3.332 -6.137 1 98.81 138 ILE B C 1
ATOM 3468 O O . ILE B 1 138 ? -10.766 -3.223 -6.875 1 98.81 138 ILE B O 1
ATOM 3472 N N . GLU B 1 139 ? -8.547 -3.229 -6.555 1 98.38 139 GLU B N 1
ATOM 3473 C CA . GLU B 1 139 ? -8.25 -2.936 -7.953 1 98.38 139 GLU B CA 1
ATOM 3474 C C . GLU B 1 139 ? -8.844 -3.996 -8.875 1 98.38 139 GLU B C 1
ATOM 3476 O O . GLU B 1 139 ? -9.453 -3.668 -9.898 1 98.38 139 GLU B O 1
ATOM 3481 N N . LYS B 1 140 ? -8.672 -5.262 -8.516 1 98.81 140 LYS B N 1
ATOM 3482 C CA . LYS B 1 140 ? -9.141 -6.359 -9.359 1 98.81 140 LYS B CA 1
ATOM 3483 C C . LYS B 1 140 ? -10.664 -6.418 -9.398 1 98.81 140 LYS B C 1
ATOM 3485 O O . LYS B 1 140 ? -11.25 -6.676 -10.453 1 98.81 140 LYS B O 1
ATOM 3490 N N . PHE B 1 141 ? -11.328 -6.141 -8.32 1 98.88 141 PHE B N 1
ATOM 3491 C CA . PHE B 1 141 ? -12.789 -6.102 -8.312 1 98.88 141 PHE B CA 1
ATOM 3492 C C . PHE B 1 141 ? -13.305 -4.922 -9.125 1 98.88 141 PHE B C 1
ATOM 3494 O O . PHE B 1 141 ? -14.32 -5.031 -9.812 1 98.88 141 PHE B O 1
ATOM 3501 N N . GLN B 1 142 ? -12.664 -3.779 -9.023 1 98.75 142 GLN B N 1
ATOM 3502 C CA . GLN B 1 142 ? -13.062 -2.619 -9.82 1 98.75 142 GLN B CA 1
ATOM 3503 C C . GLN B 1 142 ? -12.938 -2.906 -11.312 1 98.75 142 GLN B C 1
ATOM 3505 O O . GLN B 1 142 ? -13.82 -2.549 -12.094 1 98.75 142 GLN B O 1
ATOM 3510 N N . LEU B 1 143 ? -11.852 -3.523 -11.648 1 98.69 143 LEU B N 1
ATOM 3511 C CA . LEU B 1 143 ? -11.664 -3.914 -13.039 1 98.69 143 LEU B CA 1
ATOM 3512 C C . LEU B 1 143 ? -12.75 -4.891 -13.484 1 98.69 143 LEU B C 1
ATOM 3514 O O . LEU B 1 143 ? -13.273 -4.789 -14.594 1 98.69 143 LEU B O 1
ATOM 3518 N N . TYR B 1 144 ? -13.102 -5.84 -12.602 1 98.75 144 TYR B N 1
ATOM 3519 C CA . TYR B 1 144 ? -14.172 -6.789 -12.883 1 98.75 144 TYR B CA 1
ATOM 3520 C C . TYR B 1 144 ? -15.484 -6.066 -13.156 1 98.75 144 TYR B C 1
ATOM 3522 O O . TYR B 1 144 ? -16.156 -6.344 -14.148 1 98.75 144 TYR B O 1
ATOM 3530 N N . ASN B 1 145 ? -15.781 -5.098 -12.297 1 98.69 145 ASN B N 1
ATOM 3531 C CA . ASN B 1 145 ? -17.031 -4.363 -12.445 1 98.69 145 ASN B CA 1
ATOM 3532 C C . ASN B 1 145 ? -17.047 -3.525 -13.719 1 98.69 145 ASN B C 1
ATOM 3534 O O . ASN B 1 145 ? -18.094 -3.357 -14.344 1 98.69 145 ASN B O 1
ATOM 3538 N N . SER B 1 146 ? -15.922 -3.002 -14.07 1 98.38 146 SER B N 1
ATOM 3539 C CA . SER B 1 146 ? -15.82 -2.207 -15.289 1 98.38 146 SER B CA 1
ATOM 3540 C C . SER B 1 146 ? -15.953 -3.082 -16.531 1 98.38 146 SER B C 1
ATOM 3542 O O . SER B 1 146 ? -16.578 -2.682 -17.516 1 98.38 146 SER B O 1
ATOM 3544 N N . ARG B 1 147 ? -15.398 -4.289 -16.469 1 97.88 147 ARG B N 1
ATOM 3545 C CA . ARG B 1 147 ? -15.375 -5.211 -17.594 1 97.88 147 ARG B CA 1
ATOM 3546 C C . ARG B 1 147 ? -16.734 -5.879 -17.797 1 97.88 147 ARG B C 1
ATOM 3548 O O . ARG B 1 147 ? -17.156 -6.141 -18.922 1 97.88 147 ARG B O 1
ATOM 3555 N N . TYR B 1 148 ? -17.359 -6.141 -16.656 1 98.25 148 TYR B N 1
ATOM 3556 C CA . TYR B 1 148 ? -18.609 -6.875 -16.688 1 98.25 148 TYR B CA 1
ATOM 3557 C C . TYR B 1 148 ? -19.719 -6.098 -15.961 1 98.25 148 TYR B C 1
ATOM 3559 O O . TYR B 1 148 ? -20.297 -6.59 -14.984 1 98.25 148 TYR B O 1
ATOM 3567 N N . PRO B 1 149 ? -20.141 -4.984 -16.484 1 97.75 149 PRO B N 1
ATOM 3568 C CA . PRO B 1 149 ? -21.094 -4.109 -15.781 1 97.75 149 PRO B CA 1
ATOM 3569 C C . PRO B 1 149 ? -22.469 -4.742 -15.625 1 97.75 149 PRO B C 1
ATOM 3571 O O . PRO B 1 149 ? -23.234 -4.359 -14.727 1 97.75 149 PRO B O 1
ATOM 3574 N N . ASP B 1 150 ? -22.797 -5.758 -16.422 1 97.12 150 ASP B N 1
ATOM 3575 C CA . ASP B 1 150 ? -24.125 -6.371 -16.391 1 97.12 150 ASP B CA 1
ATOM 3576 C C . ASP B 1 150 ? -24.094 -7.723 -15.68 1 97.12 150 ASP B C 1
ATOM 3578 O O . ASP B 1 150 ? -25.094 -8.438 -15.641 1 97.12 150 ASP B O 1
ATOM 3582 N N . SER B 1 151 ? -23.016 -8.062 -15.148 1 97.38 151 SER B N 1
ATOM 3583 C CA . SER B 1 151 ? -22.875 -9.344 -14.461 1 97.38 151 SER B CA 1
ATOM 3584 C C . SER B 1 151 ? -23.75 -9.406 -13.219 1 97.38 151 SER B C 1
ATOM 3586 O O . SER B 1 151 ? -23.969 -8.391 -12.555 1 97.38 151 SER B O 1
ATOM 3588 N N . GLU B 1 152 ? -24.188 -10.594 -12.836 1 96.88 152 GLU B N 1
ATOM 3589 C CA . GLU B 1 152 ? -24.969 -10.844 -11.625 1 96.88 152 GLU B CA 1
ATOM 3590 C C . GLU B 1 152 ? -24.109 -10.68 -10.375 1 96.88 152 GLU B C 1
ATOM 3592 O O . GLU B 1 152 ? -24.641 -10.539 -9.266 1 96.88 152 GLU B O 1
ATOM 3597 N N . ARG B 1 153 ? -22.812 -10.688 -10.531 1 98.12 153 ARG B N 1
ATOM 3598 C CA . ARG B 1 153 ? -21.922 -10.664 -9.367 1 98.12 153 ARG B CA 1
ATOM 3599 C C . ARG B 1 153 ? -21.375 -9.266 -9.125 1 98.12 153 ARG B C 1
ATOM 3601 O O . ARG B 1 153 ? -20.531 -9.062 -8.25 1 98.12 153 ARG B O 1
ATOM 3608 N N . VAL B 1 154 ? -21.828 -8.273 -9.875 1 98.19 154 VAL B N 1
ATOM 3609 C CA . VAL B 1 154 ? -21.359 -6.898 -9.727 1 98.19 154 VAL B CA 1
ATOM 3610 C C . VAL B 1 154 ? -21.672 -6.402 -8.32 1 98.19 154 VAL B C 1
ATOM 3612 O O . VAL B 1 154 ? -20.844 -5.738 -7.691 1 98.19 154 VAL B O 1
ATOM 3615 N N . LYS B 1 155 ? -22.859 -6.719 -7.805 1 98.06 155 LYS B N 1
ATOM 3616 C CA . LYS B 1 155 ? -23.25 -6.301 -6.461 1 98.06 155 LYS B CA 1
ATOM 3617 C C . LYS B 1 155 ? -22.359 -6.949 -5.406 1 98.06 155 LYS B C 1
ATOM 3619 O O . LYS B 1 155 ? -21.969 -6.305 -4.434 1 98.06 155 LYS B O 1
ATOM 3624 N N . GLU B 1 156 ? -22.094 -8.234 -5.602 1 98.69 156 GLU B N 1
ATOM 3625 C CA . GLU B 1 156 ? -21.219 -8.953 -4.688 1 98.69 156 GLU B CA 1
ATOM 3626 C C . GLU B 1 156 ? -19.812 -8.344 -4.676 1 98.69 156 GLU B C 1
ATOM 3628 O O . GLU B 1 156 ? -19.234 -8.133 -3.611 1 98.69 156 GLU B O 1
ATOM 3633 N N . ALA B 1 157 ? -19.281 -8.055 -5.863 1 98.88 157 ALA B N 1
ATOM 3634 C CA . ALA B 1 157 ? -17.984 -7.414 -5.98 1 98.88 157 ALA B CA 1
ATOM 3635 C C . ALA B 1 157 ? -17.969 -6.055 -5.289 1 98.88 157 ALA B C 1
ATOM 3637 O O . ALA B 1 157 ? -17.016 -5.719 -4.582 1 98.88 157 ALA B O 1
ATOM 3638 N N . ALA B 1 158 ? -19.016 -5.312 -5.41 1 98.44 158 ALA B N 1
ATOM 3639 C CA . ALA B 1 158 ? -19.125 -3.994 -4.789 1 98.44 158 ALA B CA 1
ATOM 3640 C C . ALA B 1 158 ? -19.125 -4.105 -3.266 1 98.44 158 ALA B C 1
ATOM 3642 O O . ALA B 1 158 ? -18.547 -3.262 -2.576 1 98.44 158 ALA B O 1
ATOM 3643 N N . GLN B 1 159 ? -19.766 -5.125 -2.77 1 98.62 159 GLN B N 1
ATOM 3644 C CA . GLN B 1 159 ? -19.781 -5.348 -1.328 1 98.62 159 GLN B CA 1
ATOM 3645 C C . GLN B 1 159 ? -18.391 -5.66 -0.803 1 98.62 159 GLN B C 1
ATOM 3647 O O . GLN B 1 159 ? -17.984 -5.16 0.251 1 98.62 159 GLN B O 1
ATOM 3652 N N . TYR B 1 160 ? -17.641 -6.504 -1.578 1 98.88 160 TYR B N 1
ATOM 3653 C CA . TYR B 1 160 ? -16.266 -6.797 -1.184 1 98.88 160 TYR B CA 1
ATOM 3654 C C . TYR B 1 160 ? -15.406 -5.531 -1.203 1 98.88 160 TYR B C 1
ATOM 3656 O O . TYR B 1 160 ? -14.617 -5.297 -0.289 1 98.88 160 TYR B O 1
ATOM 3664 N N . ILE B 1 161 ? -15.578 -4.691 -2.215 1 98.81 161 ILE B N 1
ATOM 3665 C CA . ILE B 1 161 ? -14.844 -3.43 -2.305 1 98.81 161 ILE B CA 1
ATOM 3666 C C . ILE B 1 161 ? -15.148 -2.568 -1.081 1 98.81 161 ILE B C 1
ATOM 3668 O O . ILE B 1 161 ? -14.242 -2.029 -0.45 1 98.81 161 ILE B O 1
ATOM 3672 N N . THR B 1 162 ? -16.391 -2.49 -0.69 1 98.62 162 THR B N 1
ATOM 3673 C CA . THR B 1 162 ? -16.812 -1.68 0.447 1 98.62 162 THR B CA 1
ATOM 3674 C C . THR B 1 162 ? -16.156 -2.174 1.734 1 98.62 162 THR B C 1
ATOM 3676 O O . THR B 1 162 ? -15.648 -1.376 2.525 1 98.62 162 THR B O 1
ATOM 3679 N N . GLU B 1 163 ? -16.188 -3.467 1.894 1 98.75 163 GLU B N 1
ATOM 3680 C CA . GLU B 1 163 ? -15.578 -4.059 3.084 1 98.75 163 GLU B CA 1
ATOM 3681 C C . GLU B 1 163 ? -14.086 -3.766 3.148 1 98.75 163 GLU B C 1
ATOM 3683 O O . GLU B 1 163 ? -13.562 -3.402 4.203 1 98.75 163 GLU B O 1
ATOM 3688 N N . LEU B 1 164 ? -13.43 -3.93 2.027 1 98.94 164 LEU B N 1
ATOM 3689 C CA . LEU B 1 164 ? -11.984 -3.732 1.968 1 98.94 164 LEU B CA 1
ATOM 3690 C C . LEU B 1 164 ? -11.633 -2.262 2.162 1 98.94 164 LEU B C 1
ATOM 3692 O O . LEU B 1 164 ? -10.664 -1.939 2.854 1 98.94 164 LEU B O 1
ATOM 3696 N N . ARG B 1 165 ? -12.367 -1.346 1.611 1 98.62 165 ARG B N 1
ATOM 3697 C CA . ARG B 1 165 ? -12.156 0.085 1.801 1 98.62 165 ARG B CA 1
ATOM 3698 C C . ARG B 1 165 ? -12.406 0.489 3.25 1 98.62 165 ARG B C 1
ATOM 3700 O O . ARG B 1 165 ? -11.703 1.353 3.789 1 98.62 165 ARG B O 1
ATOM 3707 N N . SER B 1 166 ? -13.375 -0.127 3.854 1 98.62 166 SER B N 1
ATOM 3708 C CA . SER B 1 166 ? -13.625 0.115 5.273 1 98.62 166 SER B CA 1
ATOM 3709 C C . SER B 1 166 ? -12.422 -0.302 6.117 1 98.62 166 SER B C 1
ATOM 3711 O O . SER B 1 166 ? -12.086 0.365 7.098 1 98.62 166 SER B O 1
ATOM 3713 N N . LYS B 1 167 ? -11.836 -1.375 5.73 1 98.62 167 LYS B N 1
ATOM 3714 C CA . LYS B 1 167 ? -10.648 -1.833 6.445 1 98.62 167 LYS B CA 1
ATOM 3715 C C . LYS B 1 167 ? -9.5 -0.831 6.312 1 98.62 167 LYS B C 1
ATOM 3717 O O . LYS B 1 167 ? -8.805 -0.546 7.289 1 98.62 167 LYS B O 1
ATOM 3722 N N . LEU B 1 168 ? -9.297 -0.31 5.152 1 98.56 168 LEU B N 1
ATOM 3723 C CA . LEU B 1 168 ? -8.273 0.707 4.941 1 98.56 168 LEU B CA 1
ATOM 3724 C C . LEU B 1 168 ? -8.578 1.963 5.75 1 98.56 168 LEU B C 1
ATOM 3726 O O . LEU B 1 168 ? -7.68 2.568 6.332 1 98.56 168 LEU B O 1
ATOM 3730 N N . ALA B 1 169 ? -9.797 2.385 5.824 1 98.75 169 ALA B N 1
ATOM 3731 C CA . ALA B 1 169 ? -10.227 3.523 6.629 1 98.75 169 ALA B CA 1
ATOM 3732 C C . ALA B 1 169 ? -9.938 3.293 8.109 1 98.75 169 ALA B C 1
ATOM 3734 O O . ALA B 1 169 ? -9.445 4.191 8.797 1 98.75 169 ALA B O 1
ATOM 3735 N N . LYS B 1 170 ? -10.273 2.086 8.516 1 98.75 170 LYS B N 1
ATOM 3736 C CA . LYS B 1 170 ? -10.039 1.708 9.906 1 98.75 170 LYS B CA 1
ATOM 3737 C C . LYS B 1 170 ? -8.57 1.86 10.273 1 98.75 170 LYS B C 1
ATOM 3739 O O . LYS B 1 170 ? -8.242 2.363 11.352 1 98.75 170 LYS B O 1
ATOM 3744 N N . LYS B 1 171 ? -7.77 1.445 9.391 1 98.12 171 LYS B N 1
ATOM 3745 C CA . LYS B 1 171 ? -6.336 1.56 9.648 1 98.12 171 LYS B CA 1
ATOM 3746 C C . LYS B 1 171 ? -5.926 3.018 9.828 1 98.12 171 LYS B C 1
ATOM 3748 O O . LYS B 1 171 ? -5.199 3.352 10.766 1 98.12 171 LYS B O 1
ATOM 3753 N N . LEU B 1 172 ? -6.355 3.908 8.961 1 98.38 172 LEU B N 1
ATOM 3754 C CA . LEU B 1 172 ? -6.051 5.332 9.062 1 98.38 172 LEU B CA 1
ATOM 3755 C C . LEU B 1 172 ? -6.629 5.922 10.344 1 98.38 172 LEU B C 1
ATOM 3757 O O . LEU B 1 172 ? -5.945 6.66 11.055 1 98.38 172 LEU B O 1
ATOM 3761 N N . TYR B 1 173 ? -7.84 5.57 10.664 1 98.75 173 TYR B N 1
ATOM 3762 C CA . TYR B 1 173 ? -8.516 6.066 11.852 1 98.75 173 TYR B CA 1
ATOM 3763 C C . TYR B 1 173 ? -7.754 5.688 13.117 1 98.75 173 TYR B C 1
ATOM 3765 O O . TYR B 1 173 ? -7.543 6.52 14 1 98.75 173 TYR B O 1
ATOM 3773 N N . TYR B 1 174 ? -7.281 4.523 13.125 1 98.56 174 TYR B N 1
ATOM 3774 C CA . TYR B 1 174 ? -6.586 4.074 14.328 1 98.56 174 TYR B CA 1
ATOM 3775 C C . TYR B 1 174 ? -5.184 4.66 14.398 1 98.56 174 TYR B C 1
ATOM 3777 O O . TYR B 1 174 ? -4.645 4.875 15.484 1 98.56 174 TYR B O 1
ATOM 3785 N N . SER B 1 175 ? -4.605 4.891 13.281 1 97.69 175 SER B N 1
ATOM 3786 C CA . SER B 1 175 ? -3.363 5.66 13.289 1 97.69 175 SER B CA 1
ATOM 3787 C C . SER B 1 175 ? -3.574 7.043 13.898 1 97.69 175 SER B C 1
ATOM 3789 O O . SER B 1 175 ? -2.762 7.504 14.695 1 97.69 175 SER B O 1
ATOM 3791 N N . ALA B 1 176 ? -4.66 7.688 13.523 1 98.69 176 ALA B N 1
ATOM 3792 C CA . ALA B 1 176 ? -5.008 8.977 14.117 1 98.69 176 ALA B CA 1
ATOM 3793 C C . ALA B 1 176 ? -5.129 8.867 15.633 1 98.69 176 ALA B C 1
ATOM 3795 O O . ALA B 1 176 ? -4.605 9.703 16.375 1 98.69 176 ALA B O 1
ATOM 3796 N N . ASN B 1 177 ? -5.758 7.816 16.078 1 98.5 177 ASN B N 1
ATOM 3797 C CA . ASN B 1 177 ? -5.961 7.617 17.5 1 98.5 177 ASN B CA 1
ATOM 3798 C C . ASN B 1 177 ? -4.641 7.387 18.234 1 98.5 177 ASN B C 1
ATOM 3800 O O . ASN B 1 177 ? -4.473 7.812 19.375 1 98.5 177 ASN B O 1
ATOM 3804 N N . LEU B 1 178 ? -3.805 6.66 17.594 1 97.56 178 LEU B N 1
ATOM 3805 C CA . LEU B 1 178 ? -2.49 6.465 18.203 1 97.56 178 LEU B CA 1
ATOM 3806 C C . LEU B 1 178 ? -1.771 7.797 18.375 1 97.56 178 LEU B C 1
ATOM 3808 O O . LEU B 1 178 ? -1.188 8.055 19.438 1 97.56 178 LEU B O 1
ATOM 3812 N N . TYR B 1 179 ? -1.825 8.672 17.344 1 97.56 179 TYR B N 1
ATOM 3813 C CA . TYR B 1 179 ? -1.213 9.992 17.422 1 97.56 179 TYR B CA 1
ATOM 3814 C C . TYR B 1 179 ? -1.896 10.844 18.5 1 97.56 179 TYR B C 1
ATOM 3816 O O . TYR B 1 179 ? -1.233 11.586 19.234 1 97.56 179 TYR B O 1
ATOM 3824 N N . ARG B 1 180 ? -3.158 10.758 18.625 1 98.19 180 ARG B N 1
ATOM 3825 C CA . ARG B 1 180 ? -3.889 11.484 19.656 1 98.19 180 ARG B CA 1
ATOM 3826 C C . ARG B 1 180 ? -3.459 11.039 21.047 1 98.19 180 ARG B C 1
ATOM 3828 O O . ARG B 1 180 ? -3.207 11.867 21.922 1 98.19 180 ARG B O 1
ATOM 3835 N N . ARG B 1 181 ? -3.277 9.727 21.219 1 97.31 181 ARG B N 1
ATOM 3836 C CA . ARG B 1 181 ? -2.904 9.156 22.516 1 97.31 181 ARG B CA 1
ATOM 3837 C C . ARG B 1 181 ? -1.494 9.578 22.906 1 97.31 181 ARG B C 1
ATOM 3839 O O . ARG B 1 181 ? -1.208 9.766 24.094 1 97.31 181 ARG B O 1
ATOM 3846 N N . THR B 1 182 ? -0.709 9.805 21.984 1 96.62 182 THR B N 1
ATOM 3847 C CA . THR B 1 182 ? 0.668 10.188 22.281 1 96.62 182 THR B CA 1
ATOM 3848 C C . THR B 1 182 ? 0.825 11.703 22.219 1 96.62 182 THR B C 1
ATOM 3850 O O . THR B 1 182 ? 1.942 12.219 22.125 1 96.62 182 THR B O 1
ATOM 3853 N N . LYS B 1 183 ? -0.251 12.453 22.109 1 96.5 183 LYS B N 1
ATOM 3854 C CA . LYS B 1 183 ? -0.363 13.906 22.203 1 96.5 183 LYS B CA 1
ATOM 3855 C C . LYS B 1 183 ? 0.224 14.578 20.969 1 96.5 183 LYS B C 1
ATOM 3857 O O . LYS B 1 183 ? 0.667 15.727 21.031 1 96.5 183 LYS B O 1
ATOM 3862 N N . SER B 1 184 ? 0.308 13.805 19.906 1 96.75 184 SER B N 1
ATOM 3863 C CA . SER B 1 184 ? 0.623 14.383 18.609 1 96.75 184 SER B CA 1
ATOM 3864 C C . SER B 1 184 ? -0.643 14.797 17.859 1 96.75 184 SER B C 1
ATOM 3866 O O . SER B 1 184 ? -0.961 14.242 16.812 1 96.75 184 SER B O 1
ATOM 3868 N N . TYR B 1 185 ? -1.238 15.852 18.344 1 97.94 185 TYR B N 1
ATOM 3869 C CA . TYR B 1 185 ? -2.6 16.203 17.953 1 97.94 185 TYR B CA 1
ATOM 3870 C C . TYR B 1 185 ? -2.652 16.625 16.5 1 97.94 185 TYR B C 1
ATOM 3872 O O . TYR B 1 185 ? -3.59 16.281 15.773 1 97.94 185 TYR B O 1
ATOM 3880 N N . GLU B 1 186 ? -1.652 17.344 16.125 1 96.56 186 GLU B N 1
ATOM 3881 C CA . GLU B 1 186 ? -1.652 17.812 14.734 1 96.56 186 GLU B CA 1
ATOM 3882 C C . GLU B 1 186 ? -1.559 16.641 13.766 1 96.56 186 GLU B C 1
ATOM 3884 O O . GLU B 1 186 ? -2.262 16.594 12.75 1 96.56 186 GLU B O 1
ATOM 3889 N N . ALA B 1 187 ? -0.693 15.727 14.102 1 97.19 187 ALA B N 1
ATOM 3890 C CA . ALA B 1 187 ? -0.581 14.523 13.273 1 97.19 187 ALA B CA 1
ATOM 3891 C C . ALA B 1 187 ? -1.876 13.719 13.297 1 97.19 187 ALA B C 1
ATOM 3893 O O . ALA B 1 187 ? -2.307 13.195 12.266 1 97.19 187 ALA B O 1
ATOM 3894 N N . ALA B 1 188 ? -2.488 13.641 14.477 1 98.75 188 ALA B N 1
ATOM 3895 C CA . ALA B 1 188 ? -3.771 12.945 14.586 1 98.75 188 ALA B CA 1
ATOM 3896 C C . ALA B 1 188 ? -4.805 13.555 13.641 1 98.75 188 ALA B C 1
ATOM 3898 O O . ALA B 1 188 ? -5.5 12.836 12.922 1 98.75 188 ALA B O 1
ATOM 3899 N N . ILE B 1 189 ? -4.844 14.844 13.617 1 98.62 189 ILE B N 1
ATOM 3900 C CA . ILE B 1 189 ? -5.812 15.562 12.797 1 98.62 189 ILE B CA 1
ATOM 3901 C C . ILE B 1 189 ? -5.555 15.273 11.32 1 98.62 189 ILE B C 1
ATOM 3903 O O . ILE B 1 189 ? -6.496 15.062 10.547 1 98.62 189 ILE B O 1
ATOM 3907 N N . VAL B 1 190 ? -4.305 15.234 10.953 1 97.38 190 VAL B N 1
ATOM 3908 C CA . VAL B 1 190 ? -3.955 14.914 9.57 1 97.38 190 VAL B CA 1
ATOM 3909 C C . VAL B 1 190 ? -4.484 13.531 9.211 1 97.38 190 VAL B C 1
ATOM 3911 O O . VAL B 1 190 ? -5.094 13.352 8.148 1 97.38 190 VAL B O 1
ATOM 3914 N N . TYR B 1 191 ? -4.344 12.539 10.055 1 98.44 191 TYR B N 1
ATOM 3915 C CA . TYR B 1 191 ? -4.773 11.172 9.758 1 98.44 191 TYR B CA 1
ATOM 3916 C C . TYR B 1 191 ? -6.293 11.062 9.789 1 98.44 191 TYR B C 1
ATOM 3918 O O . TYR B 1 191 ? -6.879 10.281 9.031 1 98.44 191 TYR B O 1
ATOM 3926 N N . TYR B 1 192 ? -6.945 11.828 10.648 1 98.81 192 TYR B N 1
ATOM 3927 C CA . TYR B 1 192 ? -8.398 11.898 10.555 1 98.81 192 TYR B CA 1
ATOM 3928 C C . TYR B 1 192 ? -8.836 12.445 9.203 1 98.81 192 TYR B C 1
ATOM 3930 O O . TYR B 1 192 ? -9.75 11.906 8.57 1 98.81 192 TYR B O 1
ATOM 3938 N N . ASP B 1 193 ? -8.172 13.453 8.773 1 98.12 193 ASP B N 1
ATOM 3939 C CA . ASP B 1 193 ? -8.5 14.047 7.48 1 98.12 193 ASP B CA 1
ATOM 3940 C C . ASP B 1 193 ? -8.305 13.039 6.348 1 98.12 193 ASP B C 1
ATOM 3942 O O . ASP B 1 193 ? -9.148 12.945 5.445 1 98.12 193 ASP B O 1
ATOM 3946 N N . LEU B 1 194 ? -7.227 12.297 6.438 1 96.94 194 LEU B N 1
ATOM 3947 C CA . LEU B 1 194 ? -6.98 11.281 5.418 1 96.94 194 LEU B CA 1
ATOM 3948 C C . LEU B 1 194 ? -8.086 10.234 5.414 1 96.94 194 LEU B C 1
ATOM 3950 O O . LEU B 1 194 ? -8.508 9.766 4.352 1 96.94 194 LEU B O 1
ATOM 3954 N N . THR B 1 195 ? -8.516 9.852 6.605 1 98.56 195 THR B N 1
ATOM 3955 C CA . THR B 1 195 ? -9.609 8.891 6.715 1 98.56 195 THR B CA 1
ATOM 3956 C C . THR B 1 195 ? -10.867 9.422 6.02 1 98.56 195 THR B C 1
ATOM 3958 O O . THR B 1 195 ? -11.492 8.703 5.23 1 98.56 195 THR B O 1
ATOM 3961 N N . ILE B 1 196 ? -11.164 10.656 6.227 1 98.19 196 ILE B N 1
ATOM 3962 C CA . ILE B 1 196 ? -12.375 11.297 5.73 1 98.19 196 ILE B CA 1
ATOM 3963 C C . ILE B 1 196 ? -12.273 11.5 4.219 1 98.19 196 ILE B C 1
ATOM 3965 O O . ILE B 1 196 ? -13.219 11.203 3.48 1 98.19 196 ILE B O 1
ATOM 3969 N N . GLU B 1 197 ? -11.164 11.93 3.75 1 96.38 197 GLU B N 1
ATOM 3970 C CA . GLU B 1 197 ? -10.977 12.281 2.348 1 96.38 197 GLU B CA 1
ATOM 3971 C C . GLU B 1 197 ? -10.867 11.039 1.471 1 96.38 197 GLU B C 1
ATOM 3973 O O . GLU B 1 197 ? -11.43 11 0.374 1 96.38 197 GLU B O 1
ATOM 3978 N N . ASN B 1 198 ? -10.188 10.039 1.961 1 96.38 198 ASN B N 1
ATOM 3979 C CA . ASN B 1 198 ? -9.922 8.867 1.132 1 96.38 198 ASN B CA 1
ATOM 3980 C C . ASN B 1 198 ? -11.078 7.871 1.181 1 96.38 198 ASN B C 1
ATOM 3982 O O . ASN B 1 198 ? -11.297 7.121 0.229 1 96.38 198 ASN B O 1
ATOM 3986 N N . TYR B 1 199 ? -11.758 7.906 2.326 1 97.88 199 TYR B N 1
ATOM 3987 C CA . TYR B 1 199 ? -12.812 6.918 2.49 1 97.88 199 TYR B CA 1
ATOM 3988 C C . TYR B 1 199 ? -14.078 7.566 3.045 1 97.88 199 TYR B C 1
ATOM 3990 O O . TYR B 1 199 ? -14.609 7.133 4.074 1 97.88 199 TYR B O 1
ATOM 3998 N N . PRO B 1 200 ? -14.648 8.508 2.283 1 96.38 200 PRO B N 1
ATOM 3999 C CA . PRO B 1 200 ? -15.789 9.281 2.793 1 96.38 200 PRO B CA 1
ATOM 4000 C C . PRO B 1 200 ? -17.047 8.43 2.984 1 96.38 200 PRO B C 1
ATOM 4002 O O . PRO B 1 200 ? -17.938 8.805 3.744 1 96.38 200 PRO B O 1
ATOM 4005 N N . GLU B 1 201 ? -17.078 7.301 2.336 1 94.62 201 GLU B N 1
ATOM 4006 C CA . GLU B 1 201 ? -18.266 6.453 2.381 1 94.62 201 GLU B CA 1
ATOM 4007 C C . GLU B 1 201 ? -18.25 5.531 3.594 1 94.62 201 GLU B C 1
ATOM 4009 O O . GLU B 1 201 ? -19.266 4.938 3.951 1 94.62 201 GLU B O 1
ATOM 4014 N N . SER B 1 202 ? -17.141 5.367 4.203 1 95.75 202 SER B N 1
ATOM 4015 C CA . SER B 1 202 ? -16.984 4.43 5.312 1 95.75 202 SER B CA 1
ATOM 4016 C C . SER B 1 202 ? -17.547 5.008 6.609 1 95.75 202 SER B C 1
ATOM 4018 O O . SER B 1 202 ? -17.531 6.227 6.809 1 95.75 202 SER B O 1
ATOM 4020 N N . ASN B 1 203 ? -17.984 4.16 7.516 1 95.19 203 ASN B N 1
ATOM 4021 C CA . ASN B 1 203 ? -18.406 4.598 8.844 1 95.19 203 ASN B CA 1
ATOM 4022 C C . ASN B 1 203 ? -17.266 5.211 9.633 1 95.19 203 ASN B C 1
ATOM 4024 O O . ASN B 1 203 ? -17.484 6.023 10.531 1 95.19 203 ASN B O 1
ATOM 4028 N N . TRP B 1 204 ? -16.125 4.82 9.258 1 98.25 204 TRP B N 1
ATOM 4029 C CA . TRP B 1 204 ? -14.953 5.34 9.961 1 98.25 204 TRP B CA 1
ATOM 4030 C C . TRP B 1 204 ? -14.75 6.82 9.656 1 98.25 204 TRP B C 1
ATOM 4032 O O . TRP B 1 204 ? -14.156 7.547 10.461 1 98.25 204 TRP B O 1
ATOM 4042 N N . ALA B 1 205 ? -15.234 7.25 8.5 1 97.38 205 ALA B N 1
ATOM 4043 C CA . ALA B 1 205 ? -15.141 8.672 8.164 1 97.38 205 ALA B CA 1
ATOM 4044 C C . ALA B 1 205 ? -15.961 9.523 9.125 1 97.38 205 ALA B C 1
ATOM 4046 O O . ALA B 1 205 ? -15.5 10.57 9.578 1 97.38 205 ALA B O 1
ATOM 4047 N N . GLN B 1 206 ? -17.125 9.078 9.422 1 96.88 206 GLN B N 1
ATOM 4048 C CA . GLN B 1 206 ? -17.969 9.781 10.367 1 96.88 206 GLN B CA 1
ATOM 4049 C C . GLN B 1 206 ? -17.344 9.812 11.758 1 96.88 206 GLN B C 1
ATOM 4051 O O . GLN B 1 206 ? -17.266 10.875 12.383 1 96.88 206 GLN B O 1
ATOM 4056 N N . ARG B 1 207 ? -16.891 8.703 12.195 1 98.25 207 ARG B N 1
ATOM 4057 C CA . ARG B 1 207 ? -16.234 8.594 13.492 1 98.25 207 ARG B CA 1
ATOM 4058 C C . ARG B 1 207 ? -15 9.477 13.555 1 98.25 207 ARG B C 1
ATOM 4060 O O . ARG B 1 207 ? -14.758 10.156 14.555 1 98.25 207 ARG B O 1
ATOM 4067 N N . ALA B 1 208 ? -14.266 9.43 12.477 1 98.75 208 ALA B N 1
ATOM 4068 C CA . ALA B 1 208 ? -13.047 10.227 12.398 1 98.75 208 ALA B CA 1
ATOM 4069 C C . ALA B 1 208 ? -13.359 11.719 12.539 1 98.75 208 ALA B C 1
ATOM 4071 O O . ALA B 1 208 ? -12.633 12.445 13.219 1 98.75 208 ALA B O 1
ATOM 4072 N N . LEU B 1 209 ? -14.367 12.156 11.922 1 98.38 209 LEU B N 1
ATOM 4073 C CA . LEU B 1 209 ? -14.711 13.57 11.961 1 98.38 209 LEU B CA 1
ATOM 4074 C C . LEU B 1 209 ? -15.133 13.992 13.359 1 98.38 209 LEU B C 1
ATOM 4076 O O . LEU B 1 209 ? -14.75 15.062 13.844 1 98.38 209 LEU B O 1
ATOM 4080 N N . VAL B 1 210 ? -15.844 13.164 14.078 1 98.62 210 VAL B N 1
ATOM 4081 C CA . VAL B 1 210 ? -16.25 13.445 15.453 1 98.62 210 VAL B CA 1
ATOM 4082 C C . VAL B 1 210 ? -15.008 13.508 16.344 1 98.62 210 VAL B C 1
ATOM 4084 O O . VAL B 1 210 ? -14.859 14.43 17.156 1 98.62 210 VAL B O 1
ATOM 4087 N N . ASP B 1 211 ? -14.141 12.539 16.188 1 98.81 211 ASP B N 1
ATOM 4088 C CA . ASP B 1 211 ? -12.93 12.492 17.016 1 98.81 211 ASP B CA 1
ATOM 4089 C C . ASP B 1 211 ? -11.984 13.633 16.656 1 98.81 211 ASP B C 1
ATOM 4091 O O . ASP B 1 211 ? -11.242 14.117 17.516 1 98.81 211 ASP B O 1
ATOM 4095 N N . LYS B 1 212 ? -12.047 14.047 15.414 1 98.88 212 LYS B N 1
ATOM 4096 C CA . LYS B 1 212 ? -11.289 15.234 15.016 1 98.88 212 LYS B CA 1
ATOM 4097 C C . LYS B 1 212 ? -11.75 16.469 15.797 1 98.88 212 LYS B C 1
ATOM 4099 O O . LYS B 1 212 ? -10.93 17.234 16.297 1 98.88 212 LYS B O 1
ATOM 4104 N N . ILE B 1 213 ? -13.062 16.688 15.977 1 98.81 213 ILE B N 1
ATOM 4105 C CA . ILE B 1 213 ? -13.609 17.781 16.766 1 98.81 213 ILE B CA 1
ATOM 4106 C C . ILE B 1 213 ? -13.094 17.703 18.188 1 98.81 213 ILE B C 1
ATOM 4108 O O . ILE B 1 213 ? -12.555 18.688 18.719 1 98.81 213 ILE B O 1
ATOM 4112 N N . SER B 1 214 ? -13.219 16.562 18.734 1 98.75 214 SER B N 1
ATOM 4113 C CA . SER B 1 214 ? -12.781 16.344 20.109 1 98.75 214 SER B CA 1
ATOM 4114 C C . SER B 1 214 ? -11.281 16.578 20.25 1 98.75 214 SER B C 1
ATOM 4116 O O . SER B 1 214 ? -10.836 17.125 21.266 1 98.75 214 SER B O 1
ATOM 4118 N N . THR B 1 215 ? -10.562 16.141 19.266 1 98.75 215 THR B N 1
ATOM 4119 C CA . THR B 1 215 ? -9.109 16.312 19.297 1 98.75 215 THR B CA 1
ATOM 4120 C C . THR B 1 215 ? -8.727 17.781 19.234 1 98.75 215 THR B C 1
ATOM 4122 O O . THR B 1 215 ? -7.836 18.234 19.969 1 98.75 215 THR B O 1
ATOM 4125 N N . TYR B 1 216 ? -9.422 18.531 18.406 1 98.5 216 TYR B N 1
ATOM 4126 C CA . TYR B 1 216 ? -9.18 19.984 18.359 1 98.5 216 TYR B CA 1
ATOM 4127 C C . TYR B 1 216 ? -9.43 20.609 19.734 1 98.5 216 TYR B C 1
ATOM 4129 O O . TYR B 1 216 ? -8.664 21.453 20.172 1 98.5 216 TYR B O 1
ATOM 4137 N N . VAL B 1 217 ? -10.469 20.156 20.438 1 98.56 217 VAL B N 1
ATOM 4138 C CA . VAL B 1 217 ? -10.812 20.719 21.734 1 98.56 217 VAL B CA 1
ATOM 4139 C C . VAL B 1 217 ? -9.719 20.375 22.75 1 98.56 217 VAL B C 1
ATOM 4141 O O . VAL B 1 217 ? -9.211 21.266 23.438 1 98.56 217 VAL B O 1
ATOM 4144 N N . THR B 1 218 ? -9.336 19.125 22.75 1 98.25 218 THR B N 1
ATOM 4145 C CA . THR B 1 218 ? -8.297 18.688 23.672 1 98.25 218 THR B CA 1
ATOM 4146 C C . THR B 1 218 ? -6.98 19.406 23.375 1 98.25 218 THR B C 1
ATOM 4148 O O . THR B 1 218 ? -6.277 19.844 24.297 1 98.25 218 THR B O 1
ATOM 4151 N N . TYR B 1 219 ? -6.699 19.5 22.125 1 97.44 219 TYR B N 1
ATOM 4152 C CA . TYR B 1 219 ? -5.508 20.203 21.656 1 97.44 219 TYR B CA 1
ATOM 4153 C C . TYR B 1 219 ? -5.52 21.656 22.109 1 97.44 219 TYR B C 1
ATOM 4155 O O . TYR B 1 219 ? -4.527 22.156 22.641 1 97.44 219 TYR B O 1
ATOM 4163 N N . ALA B 1 220 ? -6.641 22.297 21.984 1 97.06 220 ALA B N 1
ATOM 4164 C CA . ALA B 1 220 ? -6.801 23.688 22.391 1 97.06 220 ALA B CA 1
ATOM 4165 C C . ALA B 1 220 ? -6.637 23.844 23.906 1 97.06 220 ALA B C 1
ATOM 4167 O O . ALA B 1 220 ? -5.914 24.734 24.359 1 97.06 220 ALA B O 1
ATOM 4168 N N . ASP B 1 221 ? -7.195 22.953 24.609 1 96.38 221 ASP B N 1
ATOM 4169 C CA . ASP B 1 221 ? -7.145 22.984 26.062 1 96.38 221 ASP B CA 1
ATOM 4170 C C . ASP B 1 221 ? -5.703 22.906 26.562 1 96.38 221 ASP B C 1
ATOM 4172 O O . ASP B 1 221 ? -5.383 23.422 27.641 1 96.38 221 ASP B O 1
ATOM 4176 N N . ARG B 1 222 ? -4.953 22.328 25.812 1 93.81 222 ARG B N 1
ATOM 4177 C CA . ARG B 1 222 ? -3.584 22.078 26.25 1 93.81 222 ARG B CA 1
ATOM 4178 C C . ARG B 1 222 ? -2.611 23.062 25.609 1 93.81 222 ARG B C 1
ATOM 4180 O O . ARG B 1 222 ? -1.396 22.859 25.656 1 93.81 222 ARG B O 1
ATOM 4187 N N . SER B 1 223 ? -3.15 24.016 24.969 1 92.06 223 SER B N 1
ATOM 4188 C CA . SER B 1 223 ? -2.33 24.984 24.25 1 92.06 223 SER B CA 1
ATOM 4189 C C . SER B 1 223 ? -2.25 26.312 25 1 92.06 223 SER B C 1
ATOM 4191 O O . SER B 1 223 ? -3.033 26.547 25.922 1 92.06 223 SER B O 1
ATOM 4193 N N . VAL B 1 224 ? -1.228 27.188 24.672 1 84.12 224 VAL B N 1
ATOM 4194 C CA . VAL B 1 224 ? -1.157 28.547 25.172 1 84.12 224 VAL B CA 1
ATOM 4195 C C . VAL B 1 224 ? -2.322 29.375 24.625 1 84.12 224 VAL B C 1
ATOM 4197 O O . VAL B 1 224 ? -2.873 29.047 23.578 1 84.12 224 VAL B O 1
ATOM 4200 N N . GLN B 1 225 ? -2.631 30.391 25.312 1 82.31 225 GLN B N 1
ATOM 4201 C CA . GLN B 1 225 ? -3.828 31.172 25.031 1 82.31 225 GLN B CA 1
ATOM 4202 C C . GLN B 1 225 ? -3.824 31.672 23.594 1 82.31 225 GLN B C 1
ATOM 4204 O O . GLN B 1 225 ? -4.863 31.672 22.938 1 82.31 225 GLN B O 1
ATOM 4209 N N . SER B 1 226 ? -2.742 31.984 23.172 1 78.56 226 SER B N 1
ATOM 4210 C CA . SER B 1 226 ? -2.646 32.594 21.844 1 78.56 226 SER B CA 1
ATOM 4211 C C . SER B 1 226 ? -3.023 31.594 20.766 1 78.56 226 SER B C 1
ATOM 4213 O O . SER B 1 226 ? -3.365 31.984 19.641 1 78.56 226 SER B O 1
ATOM 4215 N N . LYS B 1 227 ? -3.029 30.25 21.141 1 88.44 227 LYS B N 1
ATOM 4216 C CA . LYS B 1 227 ? -3.303 29.219 20.141 1 88.44 227 LYS B CA 1
ATOM 4217 C C . LYS B 1 227 ? -4.703 28.641 20.328 1 88.44 227 LYS B C 1
ATOM 4219 O O . LYS B 1 227 ? -5.227 27.969 19.438 1 88.44 227 LYS B O 1
ATOM 4224 N N . GLN B 1 228 ? -5.238 28.891 21.344 1 94.38 228 GLN B N 1
ATOM 4225 C CA . GLN B 1 228 ? -6.508 28.25 21.688 1 94.38 228 GLN B CA 1
ATOM 4226 C C . GLN B 1 228 ? -7.613 28.672 20.719 1 94.38 228 GLN B C 1
ATOM 4228 O O . GLN B 1 228 ? -8.391 27.828 20.266 1 94.38 228 GLN B O 1
ATOM 4233 N N . ARG B 1 229 ? -7.617 29.922 20.438 1 92.5 229 ARG B N 1
ATOM 4234 C CA . ARG B 1 229 ? -8.703 30.422 19.594 1 92.5 229 ARG B CA 1
ATOM 4235 C C . ARG B 1 229 ? -8.742 29.703 18.266 1 92.5 229 ARG B C 1
ATOM 4237 O O . ARG B 1 229 ? -9.797 29.203 17.844 1 92.5 229 ARG B O 1
ATOM 4244 N N . GLU B 1 230 ? -7.621 29.625 17.656 1 91.75 230 GLU B N 1
ATOM 4245 C CA . GLU B 1 230 ? -7.543 28.984 16.344 1 91.75 230 GLU B CA 1
ATOM 4246 C C . GLU B 1 230 ? -7.938 27.5 16.438 1 91.75 230 GLU B C 1
ATOM 4248 O O . GLU B 1 230 ? -8.633 26.984 15.57 1 91.75 230 GLU B O 1
ATOM 4253 N N . ARG B 1 231 ? -7.484 26.891 17.438 1 96.06 231 ARG B N 1
ATOM 4254 C CA . ARG B 1 231 ? -7.711 25.453 17.594 1 96.06 231 ARG B CA 1
ATOM 4255 C C . ARG B 1 231 ? -9.164 25.156 17.938 1 96.06 231 ARG B C 1
ATOM 4257 O O . ARG B 1 231 ? -9.758 24.219 17.422 1 96.06 231 ARG B O 1
ATOM 4264 N N . TYR B 1 232 ? -9.773 26 18.75 1 97.94 232 TYR B N 1
ATOM 4265 C CA . TYR B 1 232 ? -11.211 25.859 19 1 97.94 232 TYR B CA 1
ATOM 4266 C C . TYR B 1 232 ? -12 26.125 17.719 1 97.94 232 TYR B C 1
ATOM 4268 O O . TYR B 1 232 ? -13.008 25.469 17.453 1 97.94 232 TYR B O 1
ATOM 4276 N N . GLN B 1 233 ? -11.523 27.094 16.984 1 96.38 233 GLN B N 1
ATOM 4277 C CA . GLN B 1 233 ? -12.188 27.344 15.711 1 96.38 233 GLN B CA 1
ATOM 4278 C C . GLN B 1 233 ? -12.07 26.125 14.789 1 96.38 233 GLN B C 1
ATOM 4280 O O . GLN B 1 233 ? -12.992 25.844 14.016 1 96.38 233 GLN B O 1
ATOM 4285 N N . 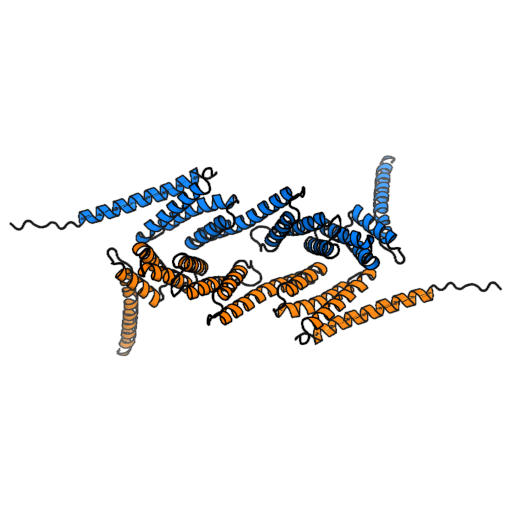GLY B 1 234 ? -10.906 25.484 14.828 1 97.31 234 GLY B N 1
ATOM 4286 C CA . GLY B 1 234 ? -10.766 24.25 14.078 1 97.31 234 GLY B CA 1
ATOM 4287 C C . GLY B 1 234 ? -11.836 23.219 14.422 1 97.31 234 GLY B C 1
ATOM 4288 O O . GLY B 1 234 ? -12.344 22.531 13.539 1 97.31 234 GLY B O 1
ATOM 4289 N N . ALA B 1 235 ? -12.156 23.109 15.703 1 98.69 235 ALA B N 1
ATOM 4290 C CA . ALA B 1 235 ? -13.234 22.219 16.141 1 98.69 235 ALA B CA 1
ATOM 4291 C C . ALA B 1 235 ? -14.57 22.641 15.523 1 98.69 235 ALA B C 1
ATOM 4293 O O . ALA B 1 235 ? -15.336 21.797 15.062 1 98.69 235 ALA B O 1
ATOM 4294 N N . VAL B 1 236 ? -14.781 23.891 15.508 1 98.5 236 VAL B N 1
ATOM 4295 C CA . VAL B 1 236 ? -16.031 24.406 14.961 1 98.5 236 VAL B CA 1
ATOM 4296 C C . VAL B 1 236 ? -16.109 24.125 13.469 1 98.5 236 VAL B C 1
ATOM 4298 O O . VAL B 1 236 ? -17.125 23.656 12.961 1 98.5 236 VAL B O 1
ATOM 4301 N N . ASP B 1 237 ? -15.016 24.406 12.797 1 97.88 237 ASP B N 1
ATOM 4302 C CA . ASP B 1 237 ? -14.969 24.141 11.359 1 97.88 237 ASP B CA 1
ATOM 4303 C C . ASP B 1 237 ? -15.195 22.672 11.062 1 97.88 237 ASP B C 1
ATOM 4305 O O . ASP B 1 237 ? -15.891 22.312 10.109 1 97.88 237 ASP B O 1
ATOM 4309 N N . ALA B 1 238 ? -14.594 21.781 11.852 1 98.56 238 ALA B N 1
ATOM 4310 C CA . ALA B 1 238 ? -14.773 20.344 11.68 1 98.56 238 ALA B CA 1
ATOM 4311 C C . ALA B 1 238 ? -16.234 19.938 11.883 1 98.56 238 ALA B C 1
ATOM 4313 O O . ALA B 1 238 ? -16.75 19.078 11.18 1 98.56 238 ALA B O 1
ATOM 4314 N N . TYR B 1 239 ? -16.828 20.562 12.828 1 98.31 239 TYR B N 1
ATOM 4315 C CA . TYR B 1 239 ? -18.25 20.281 13.055 1 98.31 239 TYR B CA 1
ATOM 4316 C C . TYR B 1 239 ? -19.078 20.719 11.852 1 98.31 239 TYR B C 1
ATOM 4318 O O . TYR B 1 239 ? -20.016 20.016 11.445 1 98.31 239 TYR B O 1
ATOM 4326 N N . GLU B 1 240 ? -18.844 21.891 11.352 1 98 240 GLU B N 1
ATOM 4327 C CA . GLU B 1 240 ? -19.562 22.344 10.164 1 98 240 GLU B CA 1
ATOM 4328 C C . GLU B 1 240 ? -19.391 21.359 9.008 1 98 240 GLU B C 1
ATOM 4330 O O . GLU B 1 240 ? -20.344 21.078 8.281 1 98 240 GLU B O 1
ATOM 4335 N N . THR B 1 241 ? -18.219 20.891 8.875 1 97.69 241 THR B N 1
ATOM 4336 C CA . THR B 1 241 ? -17.969 19.859 7.879 1 97.69 241 THR B CA 1
ATOM 4337 C C . THR B 1 241 ? -18.797 18.609 8.164 1 97.69 241 THR B C 1
ATOM 4339 O O . THR B 1 241 ? -19.359 18 7.25 1 97.69 241 THR B O 1
ATOM 4342 N N . PHE B 1 242 ? -18.875 18.203 9.445 1 97.62 242 PHE B N 1
ATOM 4343 C CA . PHE B 1 242 ? -19.656 17.031 9.852 1 97.62 242 PHE B CA 1
ATOM 4344 C C . PHE B 1 242 ? -21.125 17.188 9.445 1 97.62 242 PHE B C 1
ATOM 4346 O O . PHE B 1 242 ? -21.703 16.281 8.859 1 97.62 242 PHE B O 1
ATOM 4353 N N . VAL B 1 243 ? -21.656 18.344 9.68 1 96.75 243 VAL B N 1
ATOM 4354 C CA . VAL B 1 243 ? -23.062 18.594 9.398 1 96.75 243 VAL B CA 1
ATOM 4355 C C . VAL B 1 243 ? -23.297 18.578 7.887 1 96.75 243 VAL B C 1
ATOM 4357 O O . VAL B 1 243 ? -24.344 18.125 7.418 1 96.75 243 VAL B O 1
ATOM 4360 N N . GLN B 1 244 ? -22.359 19.062 7.168 1 96.44 244 GLN B N 1
ATOM 4361 C CA . GLN B 1 244 ? -22.469 19.109 5.715 1 96.44 244 GLN B CA 1
ATOM 4362 C C . GLN B 1 244 ? -22.375 17.719 5.109 1 96.44 244 GLN B C 1
ATOM 4364 O O . GLN B 1 244 ? -23.188 17.344 4.254 1 96.44 244 GLN B O 1
ATOM 4369 N N . LEU B 1 245 ? -21.422 16.922 5.562 1 95.25 245 LEU B N 1
ATOM 4370 C CA . LEU B 1 245 ? -21.141 15.633 4.961 1 95.25 245 LEU B CA 1
ATOM 4371 C C . LEU B 1 245 ? -22.125 14.578 5.461 1 95.25 245 LEU B C 1
ATOM 4373 O O . LEU B 1 245 ? -22.453 13.633 4.738 1 95.25 245 LEU B O 1
ATOM 4377 N N . PHE B 1 246 ? -22.469 14.805 6.746 1 95.69 246 PHE B N 1
ATOM 4378 C CA . PHE B 1 246 ? -23.281 13.781 7.387 1 95.69 246 PHE B CA 1
ATOM 4379 C C . PHE B 1 246 ? -24.484 14.422 8.078 1 95.69 246 PHE B C 1
ATOM 4381 O O . PHE B 1 246 ? -24.656 14.281 9.297 1 95.69 246 PHE B O 1
ATOM 4388 N N . PRO B 1 247 ? -25.391 15.016 7.363 1 93.25 247 PRO B N 1
ATOM 4389 C CA . PRO B 1 247 ? -26.516 15.727 7.965 1 93.25 247 PRO B CA 1
ATOM 4390 C C . PRO B 1 247 ? -27.375 14.836 8.859 1 93.25 247 PRO B C 1
ATOM 4392 O O . PRO B 1 247 ? -27.953 15.312 9.836 1 93.25 247 PRO B O 1
ATOM 4395 N N . GLU B 1 248 ? -27.422 13.57 8.578 1 90.88 248 GLU B N 1
ATOM 4396 C CA . GLU B 1 248 ? -28.172 12.617 9.391 1 90.88 248 GLU B CA 1
ATOM 4397 C C . GLU B 1 248 ? -27.25 11.617 10.07 1 90.88 248 GLU B C 1
ATOM 4399 O O . GLU B 1 248 ? -27.609 10.453 10.273 1 90.88 248 GLU B O 1
ATOM 4404 N N . GLY B 1 249 ? -26.156 12.125 10.445 1 90.94 249 GLY B N 1
ATOM 4405 C CA . GLY B 1 249 ? -25.125 11.234 10.953 1 90.94 249 GLY B CA 1
ATOM 4406 C C . GLY B 1 249 ? -25.469 10.648 12.312 1 90.94 249 GLY B C 1
ATOM 4407 O O . GLY B 1 249 ? -26.156 11.281 13.117 1 90.94 249 GLY B O 1
ATOM 4408 N N . GLU B 1 250 ? -24.906 9.414 12.594 1 92.62 250 GLU B N 1
ATOM 4409 C CA . GLU B 1 250 ? -25.188 8.641 13.805 1 92.62 250 GLU B CA 1
ATOM 4410 C C . GLU B 1 250 ? -24.562 9.305 15.031 1 92.62 250 GLU B C 1
ATOM 4412 O O . GLU B 1 250 ? -25.062 9.133 16.141 1 92.62 250 GLU B O 1
ATOM 4417 N N . TYR B 1 251 ? -23.578 10.164 14.797 1 95.19 251 TYR B N 1
ATOM 4418 C CA . TYR B 1 251 ? -22.828 10.688 15.93 1 95.19 251 TYR B CA 1
ATOM 4419 C C . TYR B 1 251 ? -23.094 12.172 16.125 1 95.19 251 TYR B C 1
ATOM 4421 O O . TYR B 1 251 ? -22.266 12.891 16.688 1 95.19 251 TYR B O 1
ATOM 4429 N N . ARG B 1 252 ? -24.156 12.664 15.688 1 95.25 252 ARG B N 1
ATOM 4430 C CA . ARG B 1 252 ? -24.469 14.094 15.711 1 95.25 252 ARG B CA 1
ATOM 4431 C C . ARG B 1 252 ? -24.484 14.625 17.141 1 95.25 252 ARG B C 1
ATOM 4433 O O . ARG B 1 252 ? -23.906 15.68 17.422 1 95.25 252 ARG B O 1
ATOM 4440 N N . SER B 1 253 ? -25.141 13.938 18.031 1 96.69 253 SER B N 1
ATOM 4441 C CA . SER B 1 253 ? -25.219 14.383 19.422 1 96.69 253 SER B CA 1
ATOM 4442 C C . SER B 1 253 ? -23.828 14.508 20.047 1 96.69 253 SER B C 1
ATOM 4444 O O . SER B 1 253 ? -23.531 15.484 20.734 1 96.69 253 SER B O 1
ATOM 4446 N N . GLU B 1 254 ? -23 13.5 19.828 1 97.75 254 GLU B N 1
ATOM 4447 C CA . GLU B 1 254 ? -21.641 13.523 20.359 1 97.75 254 GLU B CA 1
ATOM 4448 C C . GLU B 1 254 ? -20.844 14.672 19.75 1 97.75 254 GLU B C 1
ATOM 4450 O O . GLU B 1 254 ? -20.109 15.367 20.453 1 97.75 254 GLU B O 1
ATOM 4455 N N . ALA B 1 255 ? -21 14.875 18.438 1 98 255 ALA B N 1
ATOM 4456 C CA . ALA B 1 255 ? -20.328 15.977 17.75 1 98 255 ALA B CA 1
ATOM 4457 C C . ALA B 1 255 ? -20.75 17.328 18.344 1 98 255 ALA B C 1
ATOM 4459 O O . ALA B 1 255 ? -19.906 18.203 18.547 1 98 255 ALA B O 1
ATOM 4460 N N . GLU B 1 256 ? -22.016 17.453 18.641 1 97.56 256 GLU B N 1
ATOM 4461 C CA . GLU B 1 256 ? -22.547 18.688 19.203 1 97.56 256 GLU B CA 1
ATOM 4462 C C . GLU B 1 256 ? -22.016 18.938 20.594 1 97.56 256 GLU B C 1
ATOM 4464 O O . GLU B 1 256 ? -21.703 20.078 20.953 1 97.56 256 GLU B O 1
ATOM 4469 N N . GLU B 1 257 ? -21.953 17.875 21.328 1 97.94 257 GLU B N 1
ATOM 4470 C CA . GLU B 1 257 ? -21.391 18.016 22.672 1 97.94 257 GLU B CA 1
ATOM 4471 C C . GLU B 1 257 ? -19.969 18.562 22.609 1 97.94 257 GLU B C 1
ATOM 4473 O O . GLU B 1 257 ? -19.625 19.484 23.344 1 97.94 257 GLU B O 1
ATOM 4478 N N . HIS B 1 258 ? -19.094 18.031 21.719 1 98.31 258 HIS B N 1
ATOM 4479 C CA . HIS B 1 258 ? -17.703 18.469 21.609 1 98.31 258 HIS B CA 1
ATOM 4480 C C . HIS B 1 258 ? -17.609 19.906 21.094 1 98.31 258 HIS B C 1
ATOM 4482 O O . HIS B 1 258 ? -16.828 20.703 21.594 1 98.31 258 HIS B O 1
ATOM 4488 N N . VAL B 1 259 ? -18.484 20.188 20.062 1 98.38 259 VAL B N 1
ATOM 4489 C CA . VAL B 1 259 ? -18.344 21.516 19.469 1 98.38 259 VAL B CA 1
ATOM 4490 C C . VAL B 1 259 ? -18.875 22.578 20.453 1 98.38 259 VAL B C 1
ATOM 4492 O O . VAL B 1 259 ? -18.406 23.703 20.469 1 98.38 259 VAL B O 1
ATOM 4495 N N . AS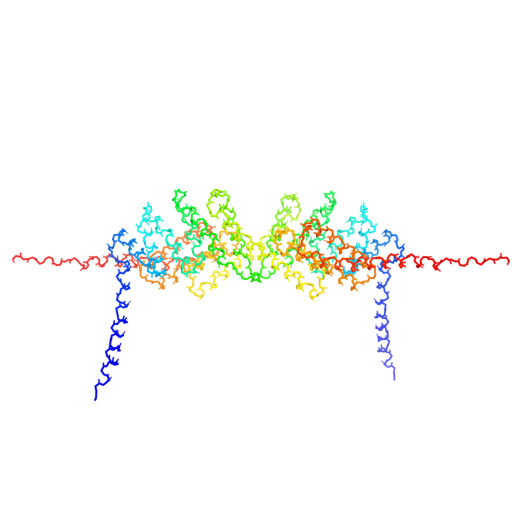P B 1 260 ? -19.812 22.203 21.266 1 98.19 260 ASP B N 1
ATOM 4496 C CA . ASP B 1 260 ? -20.312 23.125 22.281 1 98.19 260 ASP B CA 1
ATOM 4497 C C . ASP B 1 260 ? -19.219 23.531 23.266 1 98.19 260 ASP B C 1
ATOM 4499 O O . ASP B 1 260 ? -19.156 24.672 23.703 1 98.19 260 ASP B O 1
ATOM 4503 N N . ASP B 1 261 ? -18.406 22.562 23.609 1 97.94 261 ASP B N 1
ATOM 4504 C CA . ASP B 1 261 ? -17.25 22.875 24.453 1 97.94 261 ASP B CA 1
ATOM 4505 C C . ASP B 1 261 ? -16.359 23.922 23.781 1 97.94 261 ASP B C 1
ATOM 4507 O O . ASP B 1 261 ? -15.891 24.859 24.438 1 97.94 261 ASP B O 1
ATOM 4511 N N . ALA B 1 262 ? -16.156 23.734 22.5 1 98.25 262 ALA B N 1
ATOM 4512 C CA . ALA B 1 262 ? -15.312 24.672 21.75 1 98.25 262 ALA B CA 1
ATOM 4513 C C . ALA B 1 262 ? -15.953 26.047 21.656 1 98.25 262 ALA B C 1
ATOM 4515 O O . ALA B 1 262 ? -15.281 27.062 21.844 1 98.25 262 ALA B O 1
ATOM 4516 N N . ARG B 1 263 ? -17.234 26.062 21.422 1 97.81 263 ARG B N 1
ATOM 4517 C CA . ARG B 1 263 ? -17.953 27.328 21.312 1 97.81 263 ARG B CA 1
ATOM 4518 C C . ARG B 1 263 ? -17.953 28.078 22.641 1 97.81 263 ARG B C 1
ATOM 4520 O O . ARG B 1 263 ? -17.781 29.297 22.656 1 97.81 263 ARG B O 1
ATOM 4527 N N . ALA B 1 264 ? -18.125 27.406 23.703 1 97.31 264 ALA B N 1
ATOM 4528 C CA . ALA B 1 264 ? -18.094 28.031 25.016 1 97.31 264 ALA B CA 1
ATOM 4529 C C . ALA B 1 264 ? -16.719 28.609 25.312 1 97.31 264 ALA B C 1
ATOM 4531 O O . ALA B 1 264 ? -16.609 29.734 25.828 1 97.31 264 ALA B O 1
ATOM 4532 N N . ALA B 1 265 ? -15.758 27.859 24.969 1 96.56 265 ALA B N 1
ATOM 4533 C CA . ALA B 1 265 ? -14.391 28.328 25.203 1 96.56 265 ALA B CA 1
ATOM 4534 C C . ALA B 1 265 ? -14.078 29.562 24.359 1 96.56 265 ALA B C 1
ATOM 4536 O O . ALA B 1 265 ? -13.414 30.484 24.828 1 96.56 265 ALA B O 1
ATOM 4537 N N . LEU B 1 266 ? -14.539 29.578 23.109 1 96 266 LEU B N 1
ATOM 4538 C CA . LEU B 1 266 ? -14.336 30.719 22.219 1 96 266 LEU B CA 1
ATOM 4539 C C . LEU B 1 266 ? -15.023 31.969 22.781 1 96 266 LEU B C 1
ATOM 4541 O O . LEU B 1 266 ? -14.484 33.062 22.688 1 96 266 LEU B O 1
ATOM 4545 N N . ALA B 1 267 ? -16.172 31.797 23.328 1 94.06 267 ALA B N 1
ATOM 4546 C CA . ALA B 1 267 ? -16.906 32.906 23.938 1 94.06 267 ALA B CA 1
ATOM 4547 C C . ALA B 1 267 ? -16.141 33.469 25.125 1 94.06 267 ALA B C 1
ATOM 4549 O O . ALA B 1 267 ? -16.078 34.688 25.297 1 94.06 267 ALA B O 1
ATOM 4550 N N . ASP B 1 268 ? -15.547 32.656 25.875 1 92.06 268 ASP B N 1
ATOM 4551 C CA . ASP B 1 268 ? -14.773 33.062 27.047 1 92.06 268 ASP B CA 1
ATOM 4552 C C . ASP B 1 268 ? -13.516 33.812 26.641 1 92.06 268 ASP B C 1
ATOM 4554 O O . ASP B 1 268 ? -13.117 34.781 27.297 1 92.06 268 ASP B O 1
ATOM 4558 N N . LEU B 1 269 ? -12.945 33.375 25.547 1 89.94 269 LEU B N 1
ATOM 4559 C CA . LEU B 1 269 ? -11.727 34.031 25.062 1 89.94 269 LEU B CA 1
ATOM 4560 C C . LEU B 1 269 ? -12.039 35.406 24.453 1 89.94 269 LEU B C 1
ATOM 4562 O O . LEU B 1 269 ? -11.18 36.281 24.422 1 89.94 269 LEU B O 1
ATOM 4566 N N . GLY B 1 270 ? -13.195 35.562 23.734 1 79.94 270 GLY B N 1
ATOM 4567 C CA . GLY B 1 270 ? -13.633 36.844 23.188 1 79.94 270 GLY B CA 1
ATOM 4568 C C . GLY B 1 270 ? -14 37.875 24.266 1 79.94 270 GLY B C 1
ATOM 4569 O O . GLY B 1 270 ? -13.695 39.062 24.141 1 79.94 270 GLY B O 1
ATOM 4570 N N . GLU B 1 271 ? -14.742 37.469 25.281 1 64.56 271 GLU B N 1
ATOM 4571 C CA . GLU B 1 271 ? -15.141 38.312 26.406 1 64.56 271 GLU B CA 1
ATOM 4572 C C . GLU B 1 271 ? -13.93 38.719 27.25 1 64.56 271 GLU B C 1
ATOM 4574 O O . GLU B 1 271 ? -13.859 39.844 27.734 1 64.56 271 GLU B O 1
ATOM 4579 N N . GLY B 1 272 ? -13 37.906 27.375 1 53.19 272 GLY B N 1
ATOM 4580 C CA . GLY B 1 272 ? -11.805 38.219 28.125 1 53.19 272 GLY B CA 1
ATOM 4581 C C . GLY B 1 272 ? -10.922 39.25 27.422 1 53.19 272 GLY B C 1
ATOM 4582 O O . GLY B 1 272 ? -10.227 40.031 28.078 1 53.19 272 GLY B O 1
ATOM 4583 N N . SER B 1 273 ? -10.883 39.25 26.141 1 53.12 273 SER B N 1
ATOM 4584 C CA . SER B 1 273 ? -10.117 40.219 25.375 1 53.12 273 SER B CA 1
ATOM 4585 C C . SER B 1 273 ? -10.734 41.625 25.5 1 53.12 273 SER B C 1
ATOM 4587 O O . SER B 1 273 ? -10.016 42.625 25.547 1 53.12 273 SER B O 1
ATOM 4589 N N . SER B 1 274 ? -12.07 41.781 25.609 1 50.66 274 SER B N 1
ATOM 4590 C CA . SER B 1 274 ? -12.742 43.094 25.766 1 50.66 274 SER B CA 1
ATOM 4591 C C . SER B 1 274 ? -12.531 43.656 27.156 1 50.66 274 SER B C 1
ATOM 4593 O O . SER B 1 274 ? -12.398 44.875 27.328 1 50.66 274 SER B O 1
ATOM 4595 N N . SER B 1 275 ? -12.5 42.906 28.188 1 48.59 275 SER B N 1
ATOM 4596 C CA . SER B 1 275 ? -12.406 43.438 29.531 1 48.59 275 SER B CA 1
ATOM 4597 C C . SER B 1 275 ? -10.992 43.906 29.859 1 48.59 275 SER B C 1
ATOM 4599 O O . SER B 1 275 ? -10.805 44.812 30.672 1 48.59 275 SER B O 1
ATOM 4601 N N . GLU B 1 276 ? -10.023 43.375 29.266 1 46.56 276 GLU B N 1
ATOM 4602 C CA . GLU B 1 276 ? -8.68 43.875 29.516 1 46.56 276 GLU B CA 1
ATOM 4603 C C . GLU B 1 276 ? -8.438 45.219 28.828 1 46.56 276 GLU B C 1
ATOM 4605 O O . GLU B 1 276 ? -7.664 46.031 29.328 1 46.56 276 GLU B O 1
ATOM 4610 N N . GLU B 1 277 ? -9.203 45.562 27.812 1 46.34 277 GLU B N 1
ATOM 4611 C CA . GLU B 1 277 ? -9.117 46.906 27.188 1 46.34 277 GLU B CA 1
ATOM 4612 C C . GLU B 1 277 ? -9.742 47.969 28.078 1 46.34 277 GLU B C 1
ATOM 4614 O O . GLU B 1 277 ? -9.273 49.094 28.109 1 46.34 277 GLU B O 1
ATOM 4619 N N . GLU B 1 278 ? -10.773 47.656 28.891 1 46.88 278 GLU B N 1
ATOM 4620 C CA . GLU B 1 278 ? -11.438 48.688 29.672 1 46.88 278 GLU B CA 1
ATOM 4621 C C . GLU B 1 278 ? -10.617 49.062 30.891 1 46.88 278 GLU B C 1
ATOM 4623 O O . GLU B 1 278 ? -10.766 50.156 31.438 1 46.88 278 GLU B O 1
ATOM 4628 N N . GLU B 1 279 ? -9.836 48.219 31.391 1 46.12 279 GLU B N 1
ATOM 4629 C CA . GLU B 1 279 ? -9.172 48.562 32.656 1 46.12 279 GLU B CA 1
ATOM 4630 C C . GLU B 1 279 ? -7.953 49.438 32.375 1 46.12 279 GLU B C 1
ATOM 4632 O O . GLU B 1 279 ? -7.391 50.031 33.312 1 46.12 279 GLU B O 1
ATOM 4637 N N . GLN B 1 280 ? -7.453 49.5 31.156 1 42.06 280 GLN B N 1
ATOM 4638 C CA . GLN B 1 280 ? -6.277 50.312 30.953 1 42.06 280 GLN B CA 1
ATOM 4639 C C . GLN B 1 280 ? -6.668 51.719 30.453 1 42.06 280 GLN B C 1
ATOM 4641 O O . GLN B 1 280 ? -5.941 52.312 29.672 1 42.06 280 GLN B O 1
ATOM 4646 N N . SER B 1 281 ? -7.973 52.094 30.688 1 45.44 281 SER B N 1
ATOM 4647 C CA . SER B 1 281 ? -8.227 53.5 30.391 1 45.44 281 SER B CA 1
ATOM 4648 C C . SER B 1 281 ? -7.465 54.438 31.344 1 45.44 281 SER B C 1
ATOM 4650 O O . SER B 1 281 ? -7.566 54.281 32.562 1 45.44 281 SER B O 1
ATOM 4652 N N . PRO B 1 282 ? -6.488 55.188 30.953 1 39.5 282 PRO B N 1
ATOM 4653 C CA . PRO B 1 282 ? -5.715 56.094 31.781 1 39.5 282 PRO B CA 1
ATOM 4654 C C . PRO B 1 282 ? -6.602 57.062 32.594 1 39.5 282 PRO B C 1
ATOM 4656 O O . PRO B 1 282 ? -7.621 57.531 32.062 1 39.5 282 PRO B O 1
ATOM 4659 N N . VAL B 1 283 ? -6.613 56.906 33.844 1 50.97 283 VAL B N 1
ATOM 4660 C CA . VAL B 1 283 ? -7.035 57.938 34.812 1 50.97 283 VAL B CA 1
ATOM 4661 C C . VAL B 1 283 ? -6.492 59.281 34.406 1 50.97 283 VAL B C 1
ATOM 4663 O O . VAL B 1 283 ? -5.281 59.531 34.438 1 50.97 283 VAL B O 1
ATOM 4666 N N . THR B 1 284 ? -7.02 60.062 33.344 1 37.31 284 THR B N 1
ATOM 4667 C CA . THR B 1 284 ? -6.715 61.469 33.125 1 37.31 284 THR B CA 1
ATOM 4668 C C . THR B 1 284 ? -6.949 62.281 34.406 1 37.31 284 THR B C 1
ATOM 4670 O O . THR B 1 284 ? -8.062 62.281 34.938 1 37.31 284 THR B O 1
ATOM 4673 N N . SER B 1 285 ? -5.977 62.375 35.281 1 42.03 285 SER B N 1
ATOM 4674 C CA . SER B 1 285 ? -5.91 63.312 36.406 1 42.03 285 SER B CA 1
ATOM 4675 C C . SER B 1 285 ? -6.371 64.688 35.969 1 42.03 285 SER B C 1
ATOM 4677 O O . SER B 1 285 ? -5.895 65.25 34.969 1 42.03 285 SER B O 1
ATOM 4679 N N . ASN B 1 286 ? -7.633 65 36.219 1 37.5 286 ASN B N 1
ATOM 4680 C CA . ASN B 1 286 ? -8.188 66.312 36.25 1 37.5 286 ASN B CA 1
ATOM 4681 C C . ASN B 1 286 ? -7.273 67.312 37 1 37.5 286 ASN B C 1
ATOM 4683 O O . ASN B 1 286 ? -7.094 67.188 38.219 1 37.5 286 ASN B O 1
ATOM 4687 N N . LEU B 1 287 ? -6.109 67.688 36.531 1 34.19 287 LEU B N 1
ATOM 4688 C CA . LEU B 1 287 ? -5.449 68.938 36.969 1 34.19 287 LEU B CA 1
ATOM 4689 C C . LEU B 1 287 ? -6.387 70.125 36.875 1 34.19 287 LEU B C 1
ATOM 4691 O O . LEU B 1 287 ? -6.691 70.625 35.781 1 34.19 287 LEU B O 1
ATOM 4695 N N . ASP B 1 288 ? -7.543 70.125 37.625 1 26.55 288 ASP B N 1
ATOM 4696 C CA . ASP B 1 288 ? -7.75 71.438 38.156 1 26.55 288 ASP B CA 1
ATOM 4697 C C . ASP B 1 288 ? -6.699 71.812 39.219 1 26.55 288 ASP B C 1
ATOM 4699 O O . ASP B 1 288 ? -6.297 70.938 40 1 26.55 288 ASP B O 1
#

Solvent-accessible surface area (backbone atoms only — not comparable to full-atom values): 29526 Å² total; per-residue (Å²): 135,74,75,65,57,61,59,51,51,52,46,49,52,50,52,53,56,56,57,60,68,61,65,65,62,69,76,45,51,81,53,91,84,55,49,70,71,56,34,44,51,25,22,49,50,30,42,76,70,65,40,20,69,61,16,27,56,39,19,52,50,33,28,68,74,26,63,93,38,72,63,12,55,52,21,38,50,49,27,16,50,18,26,43,78,59,68,38,27,71,59,14,23,52,32,21,50,46,38,42,67,76,35,78,82,46,88,60,34,66,58,29,49,49,47,26,18,48,22,26,51,72,60,37,64,64,56,91,51,63,56,63,41,37,52,49,16,40,52,38,34,51,50,43,36,69,75,36,71,82,46,90,54,38,65,60,41,50,50,52,39,50,53,48,49,38,38,55,23,45,36,34,38,50,51,12,49,53,28,44,74,71,67,36,46,68,60,12,44,51,27,21,48,49,16,32,72,74,26,62,85,31,70,50,16,59,53,24,44,42,51,39,22,42,44,24,38,55,47,21,72,73,43,59,75,89,47,22,57,61,29,22,46,48,11,47,53,38,46,54,50,43,47,69,76,36,72,82,43,93,55,48,68,62,38,47,56,41,35,47,54,23,51,53,51,48,52,53,55,54,57,52,59,54,56,62,59,64,70,67,59,76,83,77,74,80,79,120,136,74,75,65,58,62,57,51,50,54,47,50,51,50,52,54,56,56,56,61,69,62,67,65,63,69,77,44,50,81,53,92,84,57,49,70,70,56,35,44,52,27,21,48,50,31,42,74,70,64,39,19,69,61,14,28,55,38,20,52,51,33,29,67,76,25,65,92,38,71,65,12,56,52,22,37,52,47,27,15,49,18,26,42,76,61,69,38,27,72,58,12,22,53,34,21,50,47,38,42,68,77,35,79,81,45,88,59,32,68,59,29,49,49,47,24,17,48,22,26,52,71,60,35,64,65,56,92,50,64,54,63,41,38,52,49,17,39,53,38,34,52,51,43,37,70,73,36,72,81,47,89,56,37,66,58,42,50,50,53,39,50,55,48,48,38,39,54,23,43,37,34,37,49,51,13,49,53,27,44,74,70,68,35,44,69,58,12,45,52,27,21,48,50,16,31,72,76,27,62,86,30,72,49,17,59,52,25,45,42,50,39,22,42,44,25,38,54,47,19,73,73,42,58,74,88,48,21,56,60,29,22,46,48,12,46,53,39,45,55,48,42,49,70,78,37,72,84,43,94,55,49,69,61,38,48,55,42,34,47,55,24,52,52,52,48,51,53,56,56,56,52,58,56,55,62,60,62,71,68,57,77,81,78,76,76,80,119

Radius of gyration: 35.36 Å; Cα contacts (8 Å, |Δi|>4): 701; chains: 2; bounding box: 75×145×84 Å

Sequence (576 aa):
MISNSTSFFRISCLMVAITVLISCKNEDLIQRGDTLPTAYKKSMSLFQSGEYSDAAEAFETVIELGRGTDYGQEAQFYLAESYFNDGRYLLASAEYARYTTLYPRADKREEAHFKEAYSYYKLSPRYKLDQKHTRTAIEKFQLYNSRYPDSERVKEAAQYITELRSKLAKKLYYSANLYRRTKSYEAAIVYYDLTIENYPESNWAQRALVDKISTYVTYADRSVQSKQRERYQGAVDAYETFVQLFPEGEYRSEAEEHVDDARAALADLGEGSSSEEEEQSPVTSNLDMISNSTSFFRISCLMVAITVLISCKNEDLIQRGDTLPTAYKKSMSLFQSGEYSDAAEAFETVIELGRGTDYGQEAQFYLAESYFNDGRYLLASAEYARYTTLYPRADKREEAHFKEAYSYYKLSPRYKLDQKHTRTAIEKFQLYNSRYPDSERVKEAAQYITELRSKLAKKLYYSANLYRRTKSYEAAIVYYDLTIENYPESNWAQRALVDKISTYVTYADRSVQSKQRERYQGAVDAYETFVQLFPEGEYRSEAEEHVDDARAALADLGEGSSSEEEEQSPVTSNLD

pLDDT: mean 89.73, std 16.75, range [26.55, 98.94]

Organism: NCBI:txid1194090

Foldseek 3Di:
DPPCVVVVVVVVVVVVVVVVVVPPPVVLADDPPDDLVRLLVSLVVCVVVLVLVRSLVSLVVSLVRQPPHPSNLVSLLSNLVSCVSVLNLVVSLVSLVVSCVVCVPDPCNLVSLLSSLVSLLSVQDQLQDDGPSLVVSLVSLVVSCVVCVPDPCNVVSVVSNLVSLLSPLVSLQVVLVVCLVVVVLVVSLVSLVVSCVVRVPHLSNLVSLLVNLLSLQVNLVPDPLVCNLVSLVSSVVSLVVSCVSCVPDPCNVSSVVSNVSSVVVNVVSVVVVVVVVVVPPDPPPPPD/DPPCVVVVVVVVVVVVVVVVVPPPPVVLADDPPDDLVRLLVSLVVCVVVLVLVRSLVSLVVSLVRQPPHPSNLVSLLSNLVSCVSVLNLVVSLVSLVVSCVVCVPDPCNLVSLLSSLVSLLSVQDQLQDDGPSLVVSLVSLVVSCVVCVPDPCNVVSVVSNLVSLLSPLVSLQVVLVVCLVVVVLVVSLVSLVVSCVVRVPHLSNLVSLLVNLLSLQVNLVPDPLVCNLVSLVSSVVSLVVSCVSCVPDPCNVSSVVSNVSSVVVNVVSVVVVVVVVVVPPDPPPPPD

InterPro domains:
  IPR011990 Tetratricopeptide-like helical domain superfamily [G3DSA:1.25.40.10] (35-281)
  IPR011990 Tetratricopeptide-like helical domain superfamily [SSF48452] (39-248)
  IPR017689 Outer membrane protein assembly factor BamD [TIGR03302] (10-223)
  IPR039565 Outer membrane lipoprotein BamD-like [PF13525] (38-220)

Nearest PDB structures (foldseek):
  3qky-assembly1_A  TM=9.319E-01  e=1.145E-16  Rhodothermus marinus DSM 4252
  5efr-assembly1_A  TM=9.457E-01  e=2.494E-16  Rhodothermus marinus
  8adg-assembly1_D  TM=8.996E-01  e=9.471E-08  Escherichia coli K-12
  6lys-assembly1_D  TM=8.844E-01  e=1.661E-07  Escherichia coli K-12
  9co0-assembly1_D  TM=8.866E-01  e=5.573E-07  Escherichia coli